Protein AF-0000000085282753 (afdb_homodimer)

Sequence (662 aa):
DDTHIRKYFFPTQPIPRLSCHDPRALQLIAQEKPVVLTDTKLCETALKWDLDYLEENLGTELYMVFLSKNHKFKYYDEAKIKPCKISFIPPIRRVDMTFSEFVKKLREWKPGDERAYLQQGLNNTVGQGIVMDFLQFNWQWLNVQQKRHNWGPLTSNLLLVGMEGNVTPVHYDEQQNFFCQLVGYKRCILFAPEHYEHLYPYPVYHPHDRQSQVDFDEPDAEKFPGVKQLEGVEAVVGPGDVLYIPMYWWHHIESLPNLSHTVSVNFWYKGGPTEKIEYPLKPRQKLAVMRNVEKMLLEALKEPAEVGPLLRALVIGRYTGEEAELQEGKLDDTHIRKYFFPTQPIPRLSCHDPRALQLIAQEKPVVLTDTKLCETALKWDLDYLEENLGTELYMVFLSKNHKFKYYDEAKIKPCKISFIPPIRRVDMTFSEFVKKLREWKPGDERAYLQQGLNNTVGQGIVMDFLQFNWQWLNVQQKRHNWGPLTSNLLLVGMEGNVTPVHYDEQQNFFCQLVGYKRCILFAPEHYEHLYPYPVYHPHDRQSQVDFDEPDAEKFPGVKQLEGVEAVVGPGDVLYIPMYWWHHIESLPNLSHTVSVNFWYKGGPTEKIEYPLKPRQKLAVMRNVEKMLLEALKEPAEVGPLLRALVIGRYTGEEAELQEGKL

Solvent-accessible surface area (backbone atoms only — not comparable to full-atom values): 34644 Å² total; per-residue (Å²): 120,77,87,43,55,88,86,63,96,52,59,67,43,77,45,55,74,36,45,65,82,37,67,66,47,54,50,32,54,73,67,56,39,58,36,35,26,63,62,62,52,42,55,57,64,43,51,66,56,41,71,69,51,41,47,70,26,41,52,84,47,73,38,46,29,37,34,14,81,52,53,53,54,62,72,62,42,71,84,30,42,67,76,36,36,97,61,74,74,74,76,46,44,82,44,74,40,31,50,60,57,49,50,49,52,63,73,67,59,50,96,86,48,67,37,60,35,37,56,30,70,69,56,90,71,50,23,69,62,50,50,55,31,57,74,59,28,37,55,66,60,52,52,51,50,33,62,74,67,46,39,36,63,76,74,50,36,39,39,35,41,34,42,41,42,32,27,37,59,48,28,41,46,86,32,32,32,44,40,33,28,30,35,42,46,34,37,41,38,32,30,60,39,73,46,48,55,38,38,31,42,40,54,80,71,40,32,37,43,49,24,39,69,66,40,79,90,65,66,52,55,86,74,39,55,39,48,80,71,49,63,35,31,29,45,74,40,33,60,55,28,30,34,37,44,33,52,39,32,28,37,32,40,27,31,30,40,93,51,58,53,32,28,33,39,38,42,34,22,36,60,39,77,84,67,89,84,57,81,73,64,50,49,56,53,50,51,50,50,50,52,48,51,53,52,48,46,39,66,74,52,72,37,72,65,54,47,39,61,51,53,44,45,64,34,57,59,41,48,36,61,69,64,27,52,53,56,44,71,40,79,120,75,86,42,55,86,86,63,97,51,58,68,43,77,45,55,75,36,47,65,81,36,68,66,46,55,51,32,53,73,68,54,39,59,36,34,26,61,64,62,52,43,55,57,63,42,51,65,56,43,72,68,51,40,46,71,26,40,53,84,48,72,40,45,29,37,36,14,81,51,53,55,54,62,72,64,43,70,84,29,42,66,77,36,38,96,62,74,74,73,76,44,43,82,44,76,39,31,49,60,57,50,51,49,50,64,74,68,58,50,97,88,50,67,37,60,35,36,56,31,71,70,57,90,70,50,23,69,62,50,51,55,29,58,73,60,29,37,55,65,62,50,52,51,50,32,61,74,66,46,38,36,63,77,73,51,36,38,38,36,41,34,41,42,43,31,26,35,60,47,28,42,47,86,33,31,34,45,40,33,28,28,35,43,46,35,38,40,37,32,31,61,38,71,45,48,54,38,39,31,40,40,54,78,70,41,31,37,44,50,25,38,69,65,42,79,91,64,67,52,54,84,74,38,56,41,48,79,70,48,63,35,32,29,45,75,40,33,60,55,26,31,36,38,44,34,52,39,32,28,38,31,40,29,32,31,40,93,53,59,52,31,27,33,42,38,42,34,22,35,59,41,77,85,67,88,83,57,82,73,64,50,49,54,54,51,52,52,48,49,52,50,52,53,52,48,46,40,65,73,53,72,37,72,65,54,46,40,60,50,52,42,46,64,33,57,58,40,50,35,62,70,65,25,52,53,56,45,69,40,76

Foldseek 3Di:
DCPQDDDFPAAAAAAAEDAPPDVVVLVCVLVQHKHKHFALQQQVLCLPVDLVNQLVWLPFFKFKKKWAQDLEDQAFAPVLVVLVPPPDDDRIDIDIGGSVVVVVCQVPPDPRGIFMKTKGWDDPSTGPSVVVSNVPGPVVSVVVSCVVNQFADWDTKIKIKGFAWHKYAKFFAQWKKKKAWRAAKKKKKKFALLCCLQQPADFCSGRSGRGGPADRVDGDCVVRVSVNVDYIYMDMDHRRMIMIRGHNIIMMMGRGHPIGMIIMMMTTTHGHPDDDADPPGDSNVVVVVVNVVSVVCCVVVVRNVVSVVVVCVVPPPCCDDDVNVVVVVVD/DCPQDDDFPAAAAAAAEDAPPDVVVVVCVLVQHKHKHFALQQQVLCLVVDLVNQLVWLPFFKFKKKWAQDQEDQAFAPVLVVLVPPPDDDRIDIDIGGSVVVVVCQVPPDPRGIFMKTKGWDDPSTGPSVVVSNVPGPVVSVVVSCVVNQFADWDTKIKIKGFAWHKYAKFFAQWKKKKAWRAAKKKKKKFDLLCCLQQPADFCSGRSGRGGPADRVDGDCVVRVSVNVDYIYMDMDHRRMIMIRGHNIIMMMGRGHPIGMTIMMMTTTHGHPDDDADPPGDSNVVVVVVNVVSVVCCVVVVRNVVSVVVVCVVPPPCCDDDVNVVVVVVD

InterPro domains:
  IPR003347 JmjC domain [PS51184] (114-284)
  IPR003347 JmjC domain [SM00558] (116-284)
  IPR014710 RmlC-like jelly roll fold [G3DSA:2.60.120.10] (1-275)
  IPR027452 Hypoxia-inducible factor 1-alpha inhibitor, domain II [G3DSA:1.10.287.1010] (277-320)
  IPR041667 Cupin-like domain 8 [PF13621] (28-271)

Organism: Cherax quadricarinatus (NCBI:txid27406)

Secondary structure (DSSP, 8-state):
-GGG----SS-EEEPPEE-TT-HHHHHHHHTT--EEESS--TTGGGTT--HHHHHHHSTT-EEEEEEESSSB-----GGGTGGGGGG---SEEEEEEEHHHHHHHHHT--TTSPEEEEEEE--TTS-HHHHHHHHTS-HHHHHHHHHHTT---EEEEEEEEE-TT-EEEEEE-SSEEEEEEEES-EEEEEE-GGGHHHH-BBPTTSTTBTBBS--TTS--TTT-GGGGG--EEEEEE-TT-EEEE-TT-EEEEEEPTTS--EEEEEEEEPPPP-----SSPPHHHHHHHHHHHHHHHHHHHS-HHHHHHHHHHHHTTTTSHHHHHHHHHT-/-GGG----SS-EEEPPEE-TT-HHHHHHHHTT--EEESS--TTGGGTT--HHHHHHHSTT-EEEEEEESSSB-----GGGTTTTGGG---SEEEEEEEHHHHHHHHHT--TTSPEEEEEEE--TTS-HHHHHHHHTS-HHHHHHHHHHTT---EEEEEEEEE-TT-EEEEEE-SSEEEEEEEES-EEEEEE-GGGHHHH-BBPTTSTTBTBBS--TTS--TTT-GGGGG--EEEEEE-TT-EEEE-TT-EEEEEEPTTS--EEEEEEEEPPPP-----SSPPHHHHHHHHHHHHHHHHHHHS-GGGHHHHHHHHHTTTTSHHHHHHHHHT-

pLDDT: mean 94.09, std 7.19, range [52.19, 98.94]

Structure (mmCIF, N/CA/C/O backbone):
data_AF-0000000085282753-model_v1
#
loop_
_entity.id
_entity.type
_entity.pdbx_description
1 polymer 'JmjC domain-containing protein'
#
loop_
_atom_site.group_PDB
_atom_site.id
_atom_site.type_symbol
_atom_site.label_atom_id
_atom_site.label_alt_id
_atom_site.label_comp_id
_atom_site.label_asym_id
_atom_site.label_entity_id
_atom_site.label_seq_id
_atom_site.pdbx_PDB_ins_code
_atom_site.Cartn_x
_atom_site.Cartn_y
_atom_site.Cartn_z
_atom_site.occupancy
_atom_site.B_iso_or_equiv
_atom_site.auth_seq_id
_atom_site.auth_comp_id
_atom_site.auth_asym_id
_atom_site.auth_atom_id
_atom_site.pdbx_PDB_model_num
ATOM 1 N N . ASP A 1 1 ? -14.516 43.531 4.555 1 52.19 1 ASP A N 1
ATOM 2 C CA . ASP A 1 1 ? -13.984 44.094 3.33 1 52.19 1 ASP A CA 1
ATOM 3 C C . ASP A 1 1 ? -13.211 43.062 2.514 1 52.19 1 ASP A C 1
ATOM 5 O O . ASP A 1 1 ? -12.195 42.531 2.977 1 52.19 1 ASP A O 1
ATOM 9 N N . ASP A 1 2 ? -13.797 42.625 1.53 1 63.19 2 ASP A N 1
ATOM 10 C CA . ASP A 1 2 ? -13.352 41.562 0.614 1 63.19 2 ASP A CA 1
ATOM 11 C C . ASP A 1 2 ? -11.992 41.938 -0 1 63.19 2 ASP A C 1
ATOM 13 O O . ASP A 1 2 ? -11.383 41.094 -0.676 1 63.19 2 ASP A O 1
ATOM 17 N N . THR A 1 3 ? -11.508 43.156 0.298 1 65.81 3 THR A N 1
ATOM 18 C CA . THR A 1 3 ? -10.266 43.594 -0.338 1 65.81 3 THR A CA 1
ATOM 19 C C . THR A 1 3 ? -9.07 42.906 0.307 1 65.81 3 THR A C 1
ATOM 21 O O . THR A 1 3 ? -7.977 42.875 -0.268 1 65.81 3 THR A O 1
ATOM 24 N N . HIS A 1 4 ? -9.227 42.156 1.396 1 76 4 HIS A N 1
ATOM 25 C CA . HIS A 1 4 ? -8.117 41.562 2.137 1 76 4 HIS A CA 1
ATOM 26 C C . HIS A 1 4 ? -8.078 40.031 1.954 1 76 4 HIS A C 1
ATOM 28 O O . HIS A 1 4 ? -7.32 39.344 2.643 1 76 4 HIS A O 1
ATOM 34 N N . ILE A 1 5 ? -8.859 39.656 0.996 1 85.44 5 ILE A N 1
ATOM 35 C CA . ILE A 1 5 ? -8.992 38.188 0.927 1 85.44 5 ILE A CA 1
ATOM 36 C C . ILE A 1 5 ? -8.5 37.688 -0.428 1 85.44 5 ILE A C 1
ATOM 38 O O . ILE A 1 5 ? -8.969 38.156 -1.474 1 85.44 5 ILE A O 1
ATOM 42 N N . ARG A 1 6 ? -7.484 36.844 -0.424 1 90.31 6 ARG A N 1
ATOM 43 C CA . ARG A 1 6 ? -7.004 36.219 -1.642 1 90.31 6 ARG A CA 1
ATOM 44 C C . ARG A 1 6 ? -8.07 35.281 -2.24 1 90.31 6 ARG A C 1
ATOM 46 O O . ARG A 1 6 ? -8.781 34.594 -1.51 1 90.31 6 ARG A O 1
ATOM 53 N N . LYS A 1 7 ? -8.172 35.281 -3.568 1 92.62 7 LYS A N 1
ATOM 54 C CA . LYS A 1 7 ? -9.133 34.406 -4.246 1 92.62 7 LYS A CA 1
ATOM 55 C C . LYS A 1 7 ? -8.484 33.094 -4.676 1 92.62 7 LYS A C 1
ATOM 57 O O . LYS A 1 7 ? -7.359 33.094 -5.18 1 92.62 7 LYS A O 1
ATOM 62 N N . TYR A 1 8 ? -9.117 32.031 -4.363 1 95.62 8 TYR A N 1
ATOM 63 C CA . TYR A 1 8 ? -8.648 30.719 -4.766 1 95.62 8 TYR A CA 1
ATOM 64 C C . TYR A 1 8 ? -9.641 30.062 -5.715 1 95.62 8 TYR A C 1
ATOM 66 O O . TYR A 1 8 ? -10.758 30.547 -5.898 1 95.62 8 TYR A O 1
ATOM 74 N N . PHE A 1 9 ? -9.242 28.969 -6.457 1 96.12 9 PHE A N 1
ATOM 75 C CA . PHE A 1 9 ? -9.953 28.328 -7.555 1 96.12 9 PHE A CA 1
ATOM 76 C C . PHE A 1 9 ? -11.008 27.375 -7.02 1 96.12 9 PHE A C 1
ATOM 78 O O . PHE A 1 9 ? -11.805 26.828 -7.793 1 96.12 9 PHE A O 1
ATOM 85 N N . PHE A 1 10 ? -11.133 27.156 -5.75 1 97.94 10 PHE A N 1
ATOM 86 C CA . PHE A 1 10 ? -12.094 26.219 -5.18 1 97.94 10 PHE A CA 1
ATOM 87 C C . PHE A 1 10 ? -13.141 26.953 -4.355 1 97.94 10 PHE A C 1
ATOM 89 O O . PHE A 1 10 ? -12.852 28 -3.77 1 97.94 10 PHE A O 1
ATOM 96 N N . PRO A 1 11 ? -14.352 26.375 -4.273 1 97.94 11 PRO A N 1
ATOM 97 C CA . PRO A 1 11 ? -15.375 27 -3.426 1 97.94 11 PRO A CA 1
ATOM 98 C C . PRO A 1 11 ? -15.156 26.719 -1.939 1 97.94 11 PRO A C 1
ATOM 100 O O . PRO A 1 11 ? -14.539 25.703 -1.58 1 97.94 11 PRO A O 1
ATOM 103 N N . THR A 1 12 ? -15.617 27.625 -1.086 1 97.62 12 THR A N 1
ATOM 104 C CA . THR A 1 12 ? -15.57 27.438 0.36 1 97.62 12 THR A CA 1
ATOM 105 C C . THR A 1 12 ? -16.922 27.781 0.995 1 97.62 12 THR A C 1
ATOM 107 O O . THR A 1 12 ? -17.641 28.625 0.491 1 97.62 12 THR A O 1
ATOM 110 N N . GLN A 1 13 ? -17.281 27.047 1.958 1 98.38 13 GLN A N 1
ATOM 111 C CA . GLN A 1 13 ? -18.406 27.375 2.83 1 98.38 13 GLN A CA 1
ATOM 112 C C . GLN A 1 13 ? -17.938 27.875 4.188 1 98.38 13 GLN A C 1
ATOM 114 O O . GLN A 1 13 ? -16.812 27.562 4.605 1 98.38 13 GLN A O 1
ATOM 119 N N . PRO A 1 14 ? -18.734 28.594 4.879 1 98.44 14 PRO A N 1
ATOM 120 C CA . PRO A 1 14 ? -18.297 29.125 6.172 1 98.44 14 PRO A CA 1
ATOM 121 C C . PRO A 1 14 ? -18.219 28.047 7.258 1 98.44 14 PRO A C 1
ATOM 123 O O . PRO A 1 14 ? -19.078 27.156 7.309 1 98.44 14 PRO A O 1
ATOM 126 N N . ILE A 1 15 ? -17.25 28.109 8.07 1 98.81 15 ILE A N 1
ATOM 127 C CA . ILE A 1 15 ? -17.188 27.328 9.305 1 98.81 15 ILE A CA 1
ATOM 128 C C . ILE A 1 15 ? -18.172 27.906 10.32 1 98.81 15 ILE A C 1
ATOM 130 O O . ILE A 1 15 ? -18.203 29.109 10.547 1 98.81 15 ILE A O 1
ATOM 134 N N . PRO A 1 16 ? -18.953 27.078 10.961 1 98.75 16 PRO A N 1
ATOM 135 C CA . PRO A 1 16 ? -19.859 27.594 11.984 1 98.75 16 PRO A CA 1
ATOM 136 C C . PRO A 1 16 ? -19.125 28.344 13.094 1 98.75 16 PRO A C 1
ATOM 138 O O . PRO A 1 16 ? -18.047 27.922 13.531 1 98.75 16 PRO A O 1
ATOM 141 N N . ARG A 1 17 ? -19.656 29.484 13.469 1 98.75 17 ARG A N 1
ATOM 142 C CA . ARG A 1 17 ? -19.219 30.266 14.625 1 98.75 17 ARG A CA 1
ATOM 143 C C . ARG A 1 17 ? -20.25 30.172 15.75 1 98.75 17 ARG A C 1
ATOM 145 O O . ARG A 1 17 ? -21.406 30.578 15.586 1 98.75 17 ARG A O 1
ATOM 152 N N . LEU A 1 18 ? -19.812 29.562 16.828 1 98.75 18 LEU A N 1
ATOM 153 C CA . LEU A 1 18 ? -20.766 29.25 17.875 1 98.75 18 LEU A CA 1
ATOM 154 C C . LEU A 1 18 ? -20.188 29.562 19.25 1 98.75 18 LEU A C 1
ATOM 156 O O . LEU A 1 18 ? -18.969 29.562 19.422 1 98.75 18 LEU A O 1
ATOM 160 N N . SER A 1 19 ? -21.141 29.781 20.219 1 98.31 19 SER A N 1
ATOM 161 C CA . SER A 1 19 ? -20.734 29.812 21.609 1 98.31 19 SER A CA 1
ATOM 162 C C . SER A 1 19 ? -20.172 28.469 22.062 1 98.31 19 SER A C 1
ATOM 164 O O . SER A 1 19 ? -20.641 27.406 21.641 1 98.31 19 SER A O 1
ATOM 166 N N . CYS A 1 20 ? -19.141 28.516 22.984 1 96.75 20 CYS A N 1
ATOM 167 C CA . CYS A 1 20 ? -18.578 27.266 23.516 1 96.75 20 CYS A CA 1
ATOM 168 C C . CYS A 1 20 ? -19.594 26.531 24.375 1 96.75 20 CYS A C 1
ATOM 170 O O . CYS A 1 20 ? -19.406 25.359 24.703 1 96.75 20 CYS A O 1
ATOM 172 N N . HIS A 1 21 ? -20.766 27.25 24.672 1 96 21 HIS A N 1
ATOM 173 C CA . HIS A 1 21 ? -21.812 26.641 25.469 1 96 21 HIS A CA 1
ATOM 174 C C . HIS A 1 21 ? -22.953 26.109 24.594 1 96 21 HIS A C 1
ATOM 176 O O . HIS A 1 21 ? -23.875 25.453 25.094 1 96 21 HIS A O 1
ATOM 182 N N . ASP A 1 22 ? -22.875 26.375 23.344 1 97.25 22 ASP A N 1
ATOM 183 C CA . ASP A 1 22 ? -23.844 25.844 22.391 1 97.25 22 ASP A CA 1
ATOM 184 C C . ASP A 1 22 ? -23.672 24.328 22.219 1 97.25 22 ASP A C 1
ATOM 186 O O . ASP A 1 22 ? -22.578 23.875 21.844 1 97.25 22 ASP A O 1
ATOM 190 N N . PRO A 1 23 ? -24.719 23.594 22.438 1 97.12 23 PRO A N 1
ATOM 191 C CA . PRO A 1 23 ? -24.625 22.141 22.266 1 97.12 23 PRO A CA 1
ATOM 192 C C . PRO A 1 23 ? -24.172 21.734 20.859 1 97.12 23 PRO A C 1
ATOM 194 O O . PRO A 1 23 ? -23.516 20.703 20.688 1 97.12 23 PRO A O 1
ATOM 197 N N . ARG A 1 24 ? -24.5 22.547 19.969 1 97 24 ARG A N 1
ATOM 198 C CA . ARG A 1 24 ? -24.094 22.266 18.594 1 97 24 ARG A CA 1
ATOM 199 C C . ARG A 1 24 ? -22.578 22.328 18.453 1 97 24 ARG A C 1
ATOM 201 O O . ARG A 1 24 ? -22 21.594 17.641 1 97 24 ARG A O 1
ATOM 208 N N . ALA A 1 25 ? -21.891 23.203 19.141 1 98.12 25 ALA A N 1
ATOM 209 C CA . ALA A 1 25 ? -20.438 23.281 19.125 1 98.12 25 ALA A CA 1
ATOM 210 C C . ALA A 1 25 ? -19.797 22 19.656 1 98.12 25 ALA A C 1
ATOM 212 O O . ALA A 1 25 ? -18.859 21.484 19.062 1 98.12 25 ALA A O 1
ATOM 213 N N . LEU A 1 26 ? -20.359 21.531 20.688 1 95.94 26 LEU A N 1
ATOM 214 C CA . LEU A 1 26 ? -19.859 20.312 21.297 1 95.94 26 LEU A CA 1
ATOM 215 C C . LEU A 1 26 ? -20.031 19.125 20.359 1 95.94 26 LEU A C 1
ATOM 217 O O . LEU A 1 26 ? -19.172 18.25 20.281 1 95.94 26 LEU A O 1
ATOM 221 N N . GLN A 1 27 ? -21.141 19.141 19.719 1 97.56 27 GLN A N 1
ATOM 222 C CA . GLN A 1 27 ? -21.406 18.078 18.766 1 97.56 27 GLN A CA 1
ATOM 223 C C . GLN A 1 27 ? -20.406 18.078 17.609 1 97.56 27 GLN A C 1
ATOM 225 O O . GLN A 1 27 ? -19.938 17.031 17.172 1 97.56 27 GLN A O 1
ATOM 230 N N . LEU A 1 28 ? -20.078 19.234 17.109 1 98.38 28 LEU A N 1
ATOM 231 C CA . LEU A 1 28 ? -19.125 19.359 16.016 1 98.38 28 LEU A CA 1
ATOM 232 C C . LEU A 1 28 ? -17.734 18.875 16.438 1 98.38 28 LEU A C 1
ATOM 234 O O . LEU A 1 28 ? -17.078 18.141 15.695 1 98.38 28 LEU A O 1
ATOM 238 N N . ILE A 1 29 ? -17.344 19.25 17.594 1 97.88 29 ILE A N 1
ATOM 239 C CA . ILE A 1 29 ? -16.047 18.812 18.109 1 97.88 29 ILE A CA 1
ATOM 240 C C . ILE A 1 29 ? -16.031 17.281 18.25 1 97.88 29 ILE A C 1
ATOM 242 O O . ILE A 1 29 ? -15.078 16.625 17.844 1 97.88 29 ILE A O 1
ATOM 246 N N . ALA A 1 30 ? -17.141 16.75 18.75 1 95.31 30 ALA A N 1
ATOM 247 C CA . ALA A 1 30 ? -17.266 15.297 18.906 1 95.31 30 ALA A CA 1
ATOM 248 C C . ALA A 1 30 ? -17.188 14.586 17.562 1 95.31 30 ALA A C 1
ATOM 250 O O . ALA A 1 30 ? -16.656 13.469 17.469 1 95.31 30 ALA A O 1
ATOM 251 N N . GLN A 1 31 ? -17.688 15.258 16.578 1 95.31 31 GLN A N 1
ATOM 252 C CA . GLN A 1 31 ? -17.703 14.688 15.234 1 95.31 31 GLN A CA 1
ATOM 253 C C . GLN A 1 31 ? -16.422 15.016 14.477 1 95.31 31 GLN A C 1
ATOM 255 O O . GLN A 1 31 ? -16.281 14.664 13.305 1 95.31 31 GLN A O 1
ATOM 260 N N . GLU A 1 32 ? -15.523 15.711 15.148 1 95.44 32 GLU A N 1
ATOM 261 C CA . GLU A 1 32 ? -14.258 16.141 14.562 1 95.44 32 GLU A CA 1
ATOM 262 C C . GLU A 1 32 ? -14.484 16.969 13.305 1 95.44 32 GLU A C 1
ATOM 264 O O . GLU A 1 32 ? -13.906 16.688 12.25 1 95.44 32 GLU A O 1
ATOM 269 N N . LYS A 1 33 ? -15.32 17.906 13.508 1 98.25 33 LYS A N 1
ATOM 270 C CA . LYS A 1 33 ? -15.57 18.938 12.5 1 98.25 33 LYS A CA 1
ATOM 271 C C . LYS A 1 33 ? -15.133 20.312 13.008 1 98.25 33 LYS A C 1
ATOM 273 O O . LYS A 1 33 ? -15.312 20.625 14.18 1 98.25 33 LYS A O 1
ATOM 278 N N . PRO A 1 34 ? -14.594 21.094 12.133 1 98.88 34 PRO A N 1
ATOM 279 C CA . PRO A 1 34 ? -14.109 22.406 12.578 1 98.88 34 PRO A CA 1
ATOM 280 C C . PRO A 1 34 ? -15.234 23.312 13.07 1 98.88 34 PRO A C 1
ATOM 282 O O . PRO A 1 34 ? -16.344 23.281 12.523 1 98.88 34 PRO A O 1
ATOM 285 N N . VAL A 1 35 ? -14.953 24.109 14.031 1 98.94 35 VAL A N 1
ATOM 286 C CA . VAL A 1 35 ? -15.883 25.109 14.57 1 98.94 35 VAL A CA 1
ATOM 287 C C . VAL A 1 35 ? -15.109 26.25 15.203 1 98.94 35 VAL A C 1
ATOM 289 O O . VAL A 1 35 ? -14.062 26.047 15.828 1 98.94 35 VAL A O 1
ATOM 292 N N . VAL A 1 36 ? -15.547 27.469 15 1 98.94 36 VAL A N 1
ATOM 293 C CA . VAL A 1 36 ? -15 28.641 15.688 1 98.94 36 VAL A CA 1
ATOM 294 C C . VAL A 1 36 ? -15.781 28.891 16.969 1 98.94 36 VAL A C 1
ATOM 296 O O . VAL A 1 36 ? -17 29.094 16.953 1 98.94 36 VAL A O 1
ATOM 299 N N . LEU A 1 37 ? -15.102 28.859 18.047 1 98.81 37 LEU A N 1
ATOM 300 C CA . LEU A 1 37 ? -15.695 29.125 19.359 1 98.81 37 LEU A CA 1
ATOM 301 C C . LEU A 1 37 ? -15.469 30.578 19.766 1 98.81 37 LEU A C 1
ATOM 303 O O . LEU A 1 37 ? -14.328 31.047 19.781 1 98.81 37 LEU A O 1
ATOM 307 N N . THR A 1 38 ? -16.5 31.328 20.234 1 97.12 38 THR A N 1
ATOM 308 C CA . THR A 1 38 ? -16.422 32.781 20.328 1 97.12 38 THR A CA 1
ATOM 309 C C . THR A 1 38 ? -16.297 33.219 21.781 1 97.12 38 THR A C 1
ATOM 311 O O . THR A 1 38 ? -15.945 34.375 22.062 1 97.12 38 THR A O 1
ATOM 314 N N . ASP A 1 39 ? -16.516 32.375 22.75 1 97.5 39 ASP A N 1
ATOM 315 C CA . ASP A 1 39 ? -16.547 32.875 24.125 1 97.5 39 ASP A CA 1
ATOM 316 C C . ASP A 1 39 ? -15.938 31.875 25.094 1 97.5 39 ASP A C 1
ATOM 318 O O . ASP A 1 39 ? -16.469 31.641 26.172 1 97.5 39 ASP A O 1
ATOM 322 N N . THR A 1 40 ? -14.906 31.281 24.656 1 97.69 40 THR A N 1
ATOM 323 C CA . THR A 1 40 ? -14.203 30.359 25.531 1 97.69 40 THR A CA 1
ATOM 324 C C . THR A 1 40 ? -13.398 31.109 26.594 1 97.69 40 THR A C 1
ATOM 326 O O . THR A 1 40 ? -13.133 30.562 27.672 1 97.69 40 THR A O 1
ATOM 329 N N . LYS A 1 41 ? -12.969 32.344 26.203 1 97.75 41 LYS A N 1
ATOM 330 C CA . LYS A 1 41 ? -12.031 33.094 27 1 97.75 41 LYS A CA 1
ATOM 331 C C . LYS A 1 41 ? -10.766 32.312 27.297 1 97.75 41 LYS A C 1
ATOM 333 O O . LYS A 1 41 ? -10.172 32.438 28.359 1 97.75 41 LYS A O 1
ATOM 338 N N . LEU A 1 42 ? -10.438 31.453 26.438 1 98.38 42 LEU A N 1
ATOM 339 C CA . LEU A 1 42 ? -9.32 30.531 26.609 1 98.38 42 LEU A CA 1
ATOM 340 C C . LEU A 1 42 ? -8.023 31.281 26.875 1 98.38 42 LEU A C 1
ATOM 342 O O . LEU A 1 42 ? -7.289 30.953 27.797 1 98.38 42 LEU A O 1
ATOM 346 N N . CYS A 1 43 ? -7.762 32.281 26.078 1 98.19 43 CYS A N 1
ATOM 347 C CA . CYS A 1 43 ? -6.531 33.062 26.203 1 98.19 43 CYS A CA 1
ATOM 348 C C . CYS A 1 43 ? -6.836 34.531 26.469 1 98.19 43 CYS A C 1
ATOM 350 O O . CYS A 1 43 ? -6.207 35.406 25.875 1 98.19 43 CYS A O 1
ATOM 352 N N . GLU A 1 44 ? -7.715 34.812 27.328 1 98 44 GLU A N 1
ATOM 353 C CA . GLU A 1 44 ? -8.164 36.156 27.578 1 98 44 GLU A CA 1
ATOM 354 C C . GLU A 1 44 ? -7.004 37.031 28.047 1 98 44 GLU A C 1
ATOM 356 O O . GLU A 1 44 ? -6.883 38.188 27.641 1 98 44 GLU A O 1
ATOM 361 N N . THR A 1 45 ? -6.145 36.562 28.891 1 97.88 45 THR A N 1
ATOM 362 C CA . THR A 1 45 ? -5.043 37.312 29.469 1 97.88 45 THR A CA 1
ATOM 363 C C . THR A 1 45 ? -3.969 37.594 28.422 1 97.88 45 THR A C 1
ATOM 365 O O . THR A 1 45 ? -3.088 38.438 28.641 1 97.88 45 THR A O 1
ATOM 368 N N . ALA A 1 46 ? -4.016 36.875 27.359 1 98.12 46 ALA A N 1
ATOM 369 C CA . ALA A 1 46 ? -2.986 37.031 26.328 1 98.12 46 ALA A CA 1
ATOM 370 C C . ALA A 1 46 ? -3.463 37.938 25.203 1 98.12 46 ALA A C 1
ATOM 372 O O . ALA A 1 46 ? -2.719 38.188 24.25 1 98.12 46 ALA A O 1
ATOM 373 N N . LEU A 1 47 ? -4.676 38.5 25.281 1 98.19 47 LEU A N 1
ATOM 374 C CA . LEU A 1 47 ? -5.191 39.375 24.25 1 98.19 47 LEU A CA 1
ATOM 375 C C . LEU A 1 47 ? -4.371 40.656 24.156 1 98.19 47 LEU A C 1
ATOM 377 O O . LEU A 1 47 ? -4.457 41.375 23.156 1 98.19 47 LEU A O 1
ATOM 381 N N . LYS A 1 48 ? -3.557 40.906 25.109 1 98 48 LYS A N 1
ATOM 382 C CA . LYS A 1 48 ? -2.699 42.094 25.156 1 98 48 LYS A CA 1
ATOM 383 C C . LYS A 1 48 ? -1.325 41.781 24.562 1 98 48 LYS A C 1
ATOM 385 O O . LYS A 1 48 ? -0.437 42.625 24.578 1 98 48 LYS A O 1
ATOM 390 N N . TRP A 1 49 ? -1.086 40.5 24.109 1 97.62 49 TRP A N 1
ATOM 391 C CA . TRP A 1 49 ? 0.221 40.094 23.625 1 97.62 49 TRP A CA 1
ATOM 392 C C . TRP A 1 49 ? 0.536 40.719 22.281 1 97.62 49 TRP A C 1
ATOM 394 O O . TRP A 1 49 ? 0.823 40.031 21.297 1 97.62 49 TRP A O 1
ATOM 404 N N . ASP A 1 50 ? 0.549 42.062 22.188 1 95.88 50 ASP A N 1
ATOM 405 C CA . ASP A 1 50 ? 1.04 42.719 20.984 1 95.88 50 ASP A CA 1
ATOM 406 C C . ASP A 1 50 ? 2.566 42.75 20.953 1 95.88 50 ASP A C 1
ATOM 408 O O . ASP A 1 50 ? 3.219 42.188 21.859 1 95.88 50 ASP A O 1
ATOM 412 N N . LEU A 1 51 ? 3.1 43.312 19.875 1 95.44 51 LEU A N 1
ATOM 413 C CA . LEU A 1 51 ? 4.543 43.25 19.672 1 95.44 51 LEU A CA 1
ATOM 414 C C . LEU A 1 51 ? 5.277 43.938 20.828 1 95.44 51 LEU A C 1
ATOM 416 O O . LEU A 1 51 ? 6.312 43.438 21.281 1 95.44 51 LEU A O 1
ATOM 420 N N . ASP A 1 52 ? 4.727 45.031 21.266 1 95.38 52 ASP A N 1
ATOM 421 C CA . ASP A 1 52 ? 5.371 45.781 22.344 1 95.38 52 ASP A CA 1
ATOM 422 C C . ASP A 1 52 ? 5.383 44.969 23.641 1 95.38 52 ASP A C 1
ATOM 424 O O . ASP A 1 52 ? 6.414 44.875 24.312 1 95.38 52 ASP A O 1
ATOM 428 N N . TYR A 1 53 ? 4.266 44.438 23.984 1 96.69 53 TYR A N 1
ATOM 429 C CA . TYR A 1 53 ? 4.18 43.594 25.188 1 96.69 53 TYR A CA 1
ATOM 430 C C . TYR A 1 53 ? 5.117 42.406 25.109 1 96.69 53 TYR A C 1
ATOM 432 O O . TYR A 1 53 ? 5.816 42.094 26.062 1 96.69 53 TYR A O 1
ATOM 440 N N . LEU A 1 54 ? 5.07 41.719 24 1 95.81 54 LEU A N 1
ATOM 441 C CA . LEU A 1 54 ? 5.906 40.531 23.828 1 95.81 54 LEU A CA 1
ATOM 442 C C . LEU A 1 54 ? 7.383 40.906 23.891 1 95.81 54 LEU A C 1
ATOM 444 O O . LEU A 1 54 ? 8.18 40.188 24.484 1 95.81 54 LEU A O 1
ATOM 448 N N . GLU A 1 55 ? 7.754 41.969 23.234 1 94.25 55 GLU A N 1
ATOM 449 C CA . GLU A 1 55 ? 9.148 42.406 23.281 1 94.25 55 GLU A CA 1
ATOM 450 C C . GLU A 1 55 ? 9.602 42.656 24.719 1 94.25 55 GLU A C 1
ATOM 452 O O . GLU A 1 55 ? 10.734 42.312 25.094 1 94.25 55 GLU A O 1
ATOM 457 N N . GLU A 1 56 ? 8.75 43.156 25.484 1 92.94 56 GLU A N 1
ATOM 458 C CA . GLU A 1 56 ? 9.07 43.469 26.875 1 92.94 56 GLU A CA 1
ATOM 459 C C . GLU A 1 56 ? 9.133 42.219 27.734 1 92.94 56 GLU A C 1
ATOM 461 O O . GLU A 1 56 ? 9.805 42.188 28.766 1 92.94 56 GLU A O 1
ATOM 466 N N . ASN A 1 57 ? 8.43 41.125 27.297 1 92.5 57 ASN A N 1
ATOM 467 C CA . ASN A 1 57 ? 8.227 40.031 28.234 1 92.5 57 ASN A CA 1
ATOM 468 C C . ASN A 1 57 ? 8.844 38.719 27.703 1 92.5 57 ASN A C 1
ATOM 470 O O . ASN A 1 57 ? 8.719 37.688 28.328 1 92.5 57 ASN A O 1
ATOM 474 N N . LEU A 1 58 ? 9.422 38.594 26.578 1 88.94 58 LEU A N 1
ATOM 475 C CA . LEU A 1 58 ? 10.062 37.375 26.094 1 88.94 58 LEU A CA 1
ATOM 476 C C . LEU A 1 58 ? 11.562 37.406 26.359 1 88.94 58 LEU A C 1
ATOM 478 O O . LEU A 1 58 ? 12.242 36.375 26.234 1 88.94 58 LEU A O 1
ATOM 482 N N . GLY A 1 59 ? 12.086 38.406 26.984 1 76.56 59 GLY A N 1
ATOM 483 C CA . GLY A 1 59 ? 13.461 38.469 27.438 1 76.56 59 GLY A CA 1
ATOM 484 C C . GLY A 1 59 ? 14.469 38.531 26.312 1 76.56 59 GLY A C 1
ATOM 485 O O . GLY A 1 59 ? 14.148 39 25.219 1 76.56 59 GLY A O 1
ATOM 486 N N . THR A 1 60 ? 15.719 38.031 26.656 1 80.81 60 THR A N 1
ATOM 487 C CA . THR A 1 60 ? 16.844 38.156 25.734 1 80.81 60 THR A CA 1
ATOM 488 C C . THR A 1 60 ? 17.203 36.812 25.125 1 80.81 60 THR A C 1
ATOM 490 O O . THR A 1 60 ? 18.234 36.688 24.453 1 80.81 60 THR A O 1
ATOM 493 N N . GLU A 1 61 ? 16.328 35.875 25.281 1 88.44 61 GLU A N 1
ATOM 494 C CA . GLU A 1 61 ? 16.609 34.531 24.75 1 88.44 61 GLU A CA 1
ATOM 495 C C . GLU A 1 61 ? 16.422 34.5 23.234 1 88.44 61 GLU A C 1
ATOM 497 O O . GLU A 1 61 ? 15.938 35.469 22.641 1 88.44 61 GLU A O 1
ATOM 502 N N . LEU A 1 62 ? 16.891 33.375 22.703 1 92.44 62 LEU A N 1
ATOM 503 C CA . LEU A 1 62 ? 16.75 33.188 21.266 1 92.44 62 LEU A CA 1
ATOM 504 C C . LEU A 1 62 ? 15.484 32.406 20.953 1 92.44 62 LEU A C 1
ATOM 506 O O . LEU A 1 62 ? 15.133 31.453 21.656 1 92.44 62 LEU A O 1
ATOM 510 N N . TYR A 1 63 ? 14.82 32.875 19.938 1 93.19 63 TYR A N 1
ATOM 511 C CA . TYR A 1 63 ? 13.578 32.25 19.5 1 93.19 63 TYR A CA 1
ATOM 512 C C . TYR A 1 63 ? 13.688 31.75 18.062 1 93.19 63 TYR A C 1
ATOM 514 O O . TYR A 1 63 ? 14.508 32.25 17.281 1 93.19 63 TYR A O 1
ATOM 522 N N . MET A 1 64 ? 12.867 30.781 17.766 1 94.38 64 MET A N 1
ATOM 523 C CA . MET A 1 64 ? 12.875 30.172 16.438 1 94.38 64 MET A CA 1
ATOM 524 C C . MET A 1 64 ? 12.086 31.016 15.453 1 94.38 64 MET A C 1
ATOM 526 O O . MET A 1 64 ? 10.883 31.219 15.625 1 94.38 64 MET A O 1
ATOM 530 N N . VAL A 1 65 ? 12.75 31.5 14.453 1 97.31 65 VAL A N 1
ATOM 531 C CA . VAL A 1 65 ? 12.133 32.312 13.414 1 97.31 65 VAL A CA 1
ATOM 532 C C . VAL A 1 65 ? 12.406 31.703 12.039 1 97.31 65 VAL A C 1
ATOM 534 O O . VAL A 1 65 ? 13.523 31.281 11.758 1 97.31 65 VAL A O 1
ATOM 537 N N . PHE A 1 66 ? 11.398 31.672 11.266 1 98.06 66 PHE A N 1
ATOM 538 C CA . PHE A 1 66 ? 11.547 31.234 9.883 1 98.06 66 PHE A CA 1
ATOM 539 C C . PHE A 1 66 ? 11.562 32.438 8.938 1 98.06 66 PHE A C 1
ATOM 541 O O . PHE A 1 66 ? 10.789 33.375 9.109 1 98.06 66 PHE A O 1
ATOM 548 N N . LEU A 1 67 ? 12.461 32.375 8 1 98.25 67 LEU A N 1
ATOM 549 C CA . LEU A 1 67 ? 12.57 33.406 6.969 1 98.25 67 LEU A CA 1
ATOM 550 C C . LEU A 1 67 ? 12.227 32.844 5.598 1 98.25 67 LEU A C 1
ATOM 552 O O . LEU A 1 67 ? 12.602 31.703 5.281 1 98.25 67 LEU A O 1
ATOM 556 N N . SER A 1 68 ? 11.523 33.562 4.844 1 98.19 68 SER A N 1
ATOM 557 C CA . SER A 1 68 ? 11.125 33.188 3.496 1 98.19 68 SER A CA 1
ATOM 558 C C . SER A 1 68 ? 11.305 34.312 2.512 1 98.19 68 SER A C 1
ATOM 560 O O . SER A 1 68 ? 11.109 35.5 2.869 1 98.19 68 SER A O 1
ATOM 562 N N . LYS A 1 69 ? 11.656 34 1.24 1 96.69 69 LYS A N 1
ATOM 563 C CA . LYS A 1 69 ? 11.828 35 0.203 1 96.69 69 LYS A CA 1
ATOM 564 C C . LYS A 1 69 ? 10.477 35.531 -0.294 1 96.69 69 LYS A C 1
ATOM 566 O O . LYS A 1 69 ? 10.406 36.562 -0.949 1 96.69 69 LYS A O 1
ATOM 571 N N . ASN A 1 70 ? 9.43 34.781 -0.02 1 96 70 ASN A N 1
ATOM 572 C CA . ASN A 1 70 ? 8.07 35.188 -0.367 1 96 70 ASN A CA 1
ATOM 573 C C . ASN A 1 70 ? 7.109 35 0.804 1 96 70 ASN A C 1
ATOM 575 O O . ASN A 1 70 ? 7.539 34.875 1.953 1 96 70 ASN A O 1
ATOM 579 N N . HIS A 1 71 ? 5.754 35.062 0.606 1 96 71 HIS A N 1
ATOM 580 C CA . HIS A 1 71 ? 4.785 35.094 1.696 1 96 71 HIS A CA 1
ATOM 581 C C . HIS A 1 71 ? 4.508 33.656 2.201 1 96 71 HIS A C 1
ATOM 583 O O . HIS A 1 71 ? 3.723 33.469 3.133 1 96 71 HIS A O 1
ATOM 589 N N . LYS A 1 72 ? 5.145 32.656 1.606 1 97.38 72 LYS A N 1
ATOM 590 C CA . LYS A 1 72 ? 4.828 31.266 1.929 1 97.38 72 LYS A CA 1
ATOM 591 C C . LYS A 1 72 ? 5.828 30.688 2.928 1 97.38 72 LYS A C 1
ATOM 593 O O . LYS A 1 72 ? 7.039 30.781 2.725 1 97.38 72 LYS A O 1
ATOM 598 N N . PHE A 1 73 ? 5.324 30.031 3.883 1 98.5 73 PHE A N 1
ATOM 599 C CA . PHE A 1 73 ? 6.129 29.344 4.891 1 98.5 73 PHE A CA 1
ATOM 600 C C . PHE A 1 73 ? 5.785 27.859 4.949 1 98.5 73 PHE A C 1
ATOM 602 O O . PHE A 1 73 ? 5.086 27.422 5.859 1 98.5 73 PHE A O 1
ATOM 609 N N . LYS A 1 74 ? 6.363 27.125 4.047 1 97.75 74 LYS A N 1
ATOM 610 C CA . LYS A 1 74 ? 6.129 25.688 3.949 1 97.75 74 LYS A CA 1
ATOM 611 C C . LYS A 1 74 ? 7.09 24.906 4.848 1 97.75 74 LYS A C 1
ATOM 613 O O . LYS A 1 74 ? 8.305 24.953 4.652 1 97.75 74 LYS A O 1
ATOM 618 N N . TYR A 1 75 ? 6.484 24.188 5.715 1 95.06 75 TYR A N 1
ATOM 619 C CA . TYR A 1 75 ? 7.273 23.438 6.68 1 95.06 75 TYR A CA 1
ATOM 620 C C . TYR A 1 75 ? 8.023 22.297 6.004 1 95.06 75 TYR A C 1
ATOM 622 O O . TYR A 1 75 ? 7.539 21.719 5.023 1 95.06 75 TYR A O 1
ATOM 630 N N . TYR A 1 76 ? 9.219 21.984 6.535 1 94.81 76 TYR A N 1
ATOM 631 C CA . TYR A 1 76 ? 9.992 20.812 6.16 1 94.81 76 TYR A CA 1
ATOM 632 C C . TYR A 1 76 ? 10.625 20.172 7.387 1 94.81 76 TYR A C 1
ATOM 634 O O . TYR A 1 76 ? 11.023 20.859 8.328 1 94.81 76 TYR A O 1
ATOM 642 N N . ASP A 1 77 ? 10.68 18.906 7.379 1 93.38 77 ASP A N 1
ATOM 643 C CA . ASP A 1 77 ? 11.336 18.141 8.43 1 93.38 77 ASP A CA 1
ATOM 644 C C . ASP A 1 77 ? 12.828 18 8.156 1 93.38 77 ASP A C 1
ATOM 646 O O . ASP A 1 77 ? 13.227 17.25 7.258 1 93.38 77 ASP A O 1
ATOM 650 N N . GLU A 1 78 ? 13.602 18.594 8.969 1 89.81 78 GLU A N 1
ATOM 651 C CA . GLU A 1 78 ? 15.047 18.594 8.781 1 89.81 78 GLU A CA 1
ATOM 652 C C . GLU A 1 78 ? 15.617 17.172 8.875 1 89.81 78 GLU A C 1
ATOM 654 O O . GLU A 1 78 ? 16.578 16.844 8.195 1 89.81 78 GLU A O 1
ATOM 659 N N . ALA A 1 79 ? 15.047 16.406 9.688 1 88.44 79 ALA A N 1
ATOM 660 C CA . ALA A 1 79 ? 15.539 15.055 9.922 1 88.44 79 ALA A CA 1
ATOM 661 C C . ALA A 1 79 ? 15.398 14.195 8.664 1 88.44 79 ALA A C 1
ATOM 663 O O . ALA A 1 79 ? 16.078 13.188 8.516 1 88.44 79 ALA A O 1
ATOM 664 N N . LYS A 1 80 ? 14.578 14.633 7.77 1 89.12 80 LYS A N 1
ATOM 665 C CA . LYS A 1 80 ? 14.297 13.836 6.578 1 89.12 80 LYS A CA 1
ATOM 666 C C . LYS A 1 80 ? 15.102 14.336 5.383 1 89.12 80 LYS A C 1
ATOM 668 O O . LYS A 1 80 ? 14.977 13.812 4.273 1 89.12 80 LYS A O 1
ATOM 673 N N . ILE A 1 81 ? 15.891 15.328 5.57 1 86.94 81 ILE A N 1
ATOM 674 C CA . ILE A 1 81 ? 16.703 15.883 4.488 1 86.94 81 ILE A CA 1
ATOM 675 C C . ILE A 1 81 ? 17.844 14.93 4.168 1 86.94 81 ILE A C 1
ATOM 677 O O . ILE A 1 81 ? 18.188 14.727 3 1 86.94 81 ILE A O 1
ATOM 681 N N . LYS A 1 82 ? 18.5 14.312 5.121 1 78.31 82 LYS A N 1
ATOM 682 C CA . LYS A 1 82 ? 19.703 13.492 4.938 1 78.31 82 LYS A CA 1
ATOM 683 C C . LYS A 1 82 ? 19.422 12.305 4.016 1 78.31 82 LYS A C 1
ATOM 685 O O . LYS A 1 82 ? 20.156 12.062 3.066 1 78.31 82 LYS A O 1
ATOM 690 N N . PRO A 1 83 ? 18.266 11.648 4.332 1 68.12 83 PRO A N 1
ATOM 691 C CA . PRO A 1 83 ? 18.016 10.523 3.434 1 68.12 83 PRO A CA 1
ATOM 692 C C . PRO A 1 83 ? 17.75 10.961 1.993 1 68.12 83 PRO A C 1
ATOM 694 O O . PRO A 1 83 ? 17.922 10.164 1.063 1 68.12 83 PRO A O 1
ATOM 697 N N . CYS A 1 84 ? 17.234 12.18 1.835 1 65.62 84 CYS A N 1
ATOM 698 C CA . CYS A 1 84 ? 16.875 12.688 0.514 1 65.62 84 CYS A CA 1
ATOM 699 C C . CYS A 1 84 ? 18.109 13.219 -0.212 1 65.62 84 CYS A C 1
ATOM 701 O O . CYS A 1 84 ? 18.031 13.633 -1.37 1 65.62 84 CYS A O 1
ATOM 703 N N . LYS A 1 85 ? 19.094 12.719 0.175 1 58.09 85 LYS A N 1
ATOM 704 C CA . LYS A 1 85 ? 20.406 13.055 -0.382 1 58.09 85 LYS A CA 1
ATOM 705 C C . LYS A 1 85 ? 20.5 14.539 -0.723 1 58.09 85 LYS A C 1
ATOM 707 O O . LYS A 1 85 ? 19.578 15.312 -0.407 1 58.09 85 LYS A O 1
ATOM 712 N N . ILE A 1 86 ? 21.484 15.047 -1.581 1 58.22 86 ILE A N 1
ATOM 713 C CA . ILE A 1 86 ? 22.125 16.328 -1.914 1 58.22 86 ILE A CA 1
ATOM 714 C C . ILE A 1 86 ? 21.094 17.25 -2.553 1 58.22 86 ILE A C 1
ATOM 716 O O . ILE A 1 86 ? 21.312 18.469 -2.658 1 58.22 86 ILE A O 1
ATOM 720 N N . SER A 1 87 ? 19.688 16.641 -2.58 1 74.06 87 SER A N 1
ATOM 721 C CA . SER A 1 87 ? 19.094 17.484 -3.613 1 74.06 87 SER A CA 1
ATOM 722 C C . SER A 1 87 ? 17.906 18.266 -3.076 1 74.06 87 SER A C 1
ATOM 724 O O . SER A 1 87 ? 17.297 19.062 -3.801 1 74.06 87 SER A O 1
ATOM 726 N N . PHE A 1 88 ? 17.703 18.297 -1.714 1 87.88 88 PHE A N 1
ATOM 727 C CA . PHE A 1 88 ? 16.562 19.062 -1.232 1 87.88 88 PHE A CA 1
ATOM 728 C C . PHE A 1 88 ? 17 20.469 -0.796 1 87.88 88 PHE A C 1
ATOM 730 O O . PHE A 1 88 ? 17.891 20.609 0.035 1 87.88 88 PHE A O 1
ATOM 737 N N . ILE A 1 89 ? 16.344 21.438 -1.418 1 87.75 89 ILE A N 1
ATOM 738 C CA . ILE A 1 89 ? 16.578 22.812 -1.016 1 87.75 89 ILE A CA 1
ATOM 739 C C . ILE A 1 89 ? 15.391 23.344 -0.216 1 87.75 89 ILE A C 1
ATOM 741 O O . ILE A 1 89 ? 14.297 23.516 -0.762 1 87.75 89 ILE A O 1
ATOM 745 N N . PRO A 1 90 ? 15.578 23.594 1.047 1 91.62 90 PRO A N 1
ATOM 746 C CA . PRO A 1 90 ? 14.469 24.109 1.854 1 91.62 90 PRO A CA 1
ATOM 747 C C . PRO A 1 90 ? 13.922 25.438 1.335 1 91.62 90 PRO A C 1
ATOM 749 O O . PRO A 1 90 ? 14.695 26.328 0.961 1 91.62 90 PRO A O 1
ATOM 752 N N . PRO A 1 91 ? 12.656 25.547 1.292 1 94.19 91 PRO A N 1
ATOM 753 C CA . PRO A 1 91 ? 12.078 26.797 0.787 1 94.19 91 PRO A CA 1
ATOM 754 C C . PRO A 1 91 ? 12.164 27.938 1.793 1 94.19 91 PRO A C 1
ATOM 756 O O . PRO A 1 91 ? 11.984 29.094 1.427 1 94.19 91 PRO A O 1
ATOM 759 N N . ILE A 1 92 ? 12.344 27.656 3.072 1 96.44 92 ILE A N 1
ATOM 760 C CA . ILE A 1 92 ? 12.477 28.656 4.137 1 96.44 92 ILE A CA 1
ATOM 761 C C . ILE A 1 92 ? 13.719 28.359 4.969 1 96.44 92 ILE A C 1
ATOM 763 O O . ILE A 1 92 ? 14.305 27.266 4.863 1 96.44 92 ILE A O 1
ATOM 767 N N . ARG A 1 93 ? 14.156 29.344 5.68 1 95.69 93 ARG A N 1
ATOM 768 C CA . ARG A 1 93 ? 15.336 29.188 6.527 1 95.69 93 ARG A CA 1
ATOM 769 C C . ARG A 1 93 ? 14.984 29.422 7.992 1 95.69 93 ARG A C 1
ATOM 771 O O . ARG A 1 93 ? 14.273 30.375 8.328 1 95.69 93 ARG A O 1
ATOM 778 N N . ARG A 1 94 ? 15.438 28.5 8.789 1 95.31 94 ARG A N 1
ATOM 779 C CA . ARG A 1 94 ? 15.25 28.641 10.227 1 95.31 94 ARG A CA 1
ATOM 780 C C . ARG A 1 94 ? 16.406 29.438 10.852 1 95.31 94 ARG A C 1
ATOM 782 O O . ARG A 1 94 ? 17.562 29.141 10.602 1 95.31 94 ARG A O 1
ATOM 789 N N . VAL A 1 95 ? 16.109 30.438 11.633 1 96.56 95 VAL A N 1
ATOM 790 C CA . VAL A 1 95 ? 17.125 31.234 12.32 1 96.56 95 VAL A CA 1
ATOM 791 C C . VAL A 1 95 ? 16.703 31.469 13.766 1 96.56 95 VAL A C 1
ATOM 793 O O . VAL A 1 95 ? 15.508 31.516 14.078 1 96.56 95 VAL A O 1
ATOM 796 N N . ASP A 1 96 ? 17.719 31.562 14.609 1 95.38 96 ASP A N 1
ATOM 797 C CA . ASP A 1 96 ? 17.484 31.953 15.992 1 95.38 96 ASP A CA 1
ATOM 798 C C . ASP A 1 96 ? 17.828 33.438 16.219 1 95.38 96 ASP A C 1
ATOM 800 O O . ASP A 1 96 ? 18.922 33.875 15.867 1 95.38 96 ASP A O 1
ATOM 804 N N . MET A 1 97 ? 16.875 34.156 16.75 1 95.44 97 MET A N 1
ATOM 805 C CA . MET A 1 97 ? 17.125 35.562 17.047 1 95.44 97 MET A CA 1
ATOM 806 C C . MET A 1 97 ? 16.328 36 18.266 1 95.44 97 MET A C 1
ATOM 808 O O . MET A 1 97 ? 15.414 35.312 18.703 1 95.44 97 MET A O 1
ATOM 812 N N . THR A 1 98 ? 16.75 37.094 18.797 1 94.81 98 THR A N 1
ATOM 813 C CA . THR A 1 98 ? 16 37.656 19.922 1 94.81 98 THR A CA 1
ATOM 814 C C . THR A 1 98 ? 14.68 38.25 19.438 1 94.81 98 THR A C 1
ATOM 816 O O . THR A 1 98 ? 14.523 38.562 18.266 1 94.81 98 THR A O 1
ATOM 819 N N . PHE A 1 99 ? 13.773 38.375 20.359 1 95.25 99 PHE A N 1
ATOM 820 C CA . PHE A 1 99 ? 12.492 38.938 19.969 1 95.25 99 PHE A CA 1
ATOM 821 C C . PHE A 1 99 ? 12.648 40.375 19.5 1 95.25 99 PHE A C 1
ATOM 823 O O . PHE A 1 99 ? 11.953 40.812 18.594 1 95.25 99 PHE A O 1
ATOM 830 N N . SER A 1 100 ? 13.586 41.094 20.125 1 95.62 100 SER A N 1
ATOM 831 C CA . SER A 1 100 ? 13.844 42.469 19.719 1 95.62 100 SER A CA 1
ATOM 832 C C . SER A 1 100 ? 14.328 42.531 18.281 1 95.62 100 SER A C 1
ATOM 834 O O . SER A 1 100 ? 13.922 43.438 17.516 1 95.62 100 SER A O 1
ATOM 836 N N . GLU A 1 101 ? 15.203 41.656 17.969 1 96.25 101 GLU A N 1
ATOM 837 C CA . GLU A 1 101 ? 15.68 41.594 16.594 1 96.25 101 GLU A CA 1
ATOM 838 C C . GLU A 1 101 ? 14.539 41.25 15.641 1 96.25 101 GLU A C 1
ATOM 840 O O . GLU A 1 101 ? 14.461 41.781 14.539 1 96.25 101 GLU A O 1
ATOM 845 N N . PHE A 1 102 ? 13.766 40.375 16.031 1 97.25 102 PHE A N 1
ATOM 846 C CA . PHE A 1 102 ? 12.602 39.969 15.234 1 97.25 102 PHE A CA 1
ATOM 847 C C . PHE A 1 102 ? 11.672 41.156 15 1 97.25 102 PHE A C 1
ATOM 849 O O . PHE A 1 102 ? 11.258 41.406 13.867 1 97.25 102 PHE A O 1
ATOM 856 N N . VAL A 1 103 ? 11.344 41.906 16.047 1 96.12 103 VAL A N 1
ATOM 857 C CA . VAL A 1 103 ? 10.453 43.062 15.953 1 96.12 103 VAL A CA 1
ATOM 858 C C . VAL A 1 103 ? 11.055 44.094 15.023 1 96.12 103 VAL A C 1
ATOM 860 O O . VAL A 1 103 ? 10.344 44.719 14.219 1 96.12 103 VAL A O 1
ATOM 863 N N . LYS A 1 104 ? 12.328 44.312 15.188 1 95.5 104 LYS A N 1
ATOM 864 C CA . LYS A 1 104 ? 13.016 45.25 14.305 1 95.5 104 LYS A CA 1
ATOM 865 C C . LYS A 1 104 ? 12.859 44.844 12.844 1 95.5 104 LYS A C 1
ATOM 867 O O . LYS A 1 104 ? 12.609 45.688 11.984 1 95.5 104 LYS A O 1
ATOM 872 N N . LYS A 1 105 ? 13.055 43.594 12.594 1 95.25 105 LYS A N 1
ATOM 873 C CA . LYS A 1 105 ? 12.906 43.062 11.242 1 95.25 105 LYS A CA 1
ATOM 874 C C . LYS A 1 105 ? 11.492 43.312 10.711 1 95.25 105 LYS A C 1
ATOM 876 O O . LYS A 1 105 ? 11.32 43.625 9.531 1 95.25 105 LYS A O 1
ATOM 881 N N . LEU A 1 106 ? 10.5 43.094 11.539 1 95.56 106 LEU A N 1
ATOM 882 C CA . LEU A 1 106 ? 9.109 43.312 11.148 1 95.56 106 LEU A CA 1
ATOM 883 C C . LEU A 1 106 ? 8.852 44.781 10.844 1 95.56 106 LEU A C 1
ATOM 885 O O . LEU A 1 106 ? 8.25 45.125 9.82 1 95.56 106 LEU A O 1
ATOM 889 N N . ARG A 1 107 ? 9.289 45.656 11.633 1 93.88 107 ARG A N 1
ATOM 890 C CA . ARG A 1 107 ? 8.984 47.094 11.547 1 93.88 107 ARG A CA 1
ATOM 891 C C . ARG A 1 107 ? 9.719 47.75 10.375 1 93.88 107 ARG A C 1
ATOM 893 O O . ARG A 1 107 ? 9.203 48.656 9.75 1 93.88 107 ARG A O 1
ATOM 900 N N . GLU A 1 108 ? 10.852 47.25 10.102 1 95.56 108 GLU A N 1
ATOM 901 C CA . GLU A 1 108 ? 11.688 47.844 9.07 1 95.56 108 GLU A CA 1
ATOM 902 C C . GLU A 1 108 ? 11.539 47.125 7.738 1 95.56 108 GLU A C 1
ATOM 904 O O . GLU A 1 108 ? 12.258 47.406 6.777 1 95.56 108 GLU A O 1
ATOM 909 N N . TRP A 1 109 ? 10.695 46.156 7.711 1 95.44 109 TRP A N 1
ATOM 910 C CA . TRP A 1 109 ? 10.562 45.344 6.512 1 95.44 109 TRP A CA 1
ATOM 911 C C . TRP A 1 109 ? 10.156 46.188 5.312 1 95.44 109 TRP A C 1
ATOM 913 O O . TRP A 1 109 ? 9.289 47.062 5.43 1 95.44 109 TRP A O 1
ATOM 923 N N . LYS A 1 110 ? 10.75 45.969 4.129 1 95.06 110 LYS A N 1
ATOM 924 C CA . LYS A 1 110 ? 10.398 46.594 2.848 1 95.06 110 LYS A CA 1
ATOM 925 C C . LYS A 1 110 ? 10.188 45.531 1.773 1 95.06 110 LYS A C 1
ATOM 927 O O . LYS A 1 110 ? 10.719 44.406 1.878 1 95.06 110 LYS A O 1
ATOM 932 N N . PRO A 1 111 ? 9.297 45.938 0.802 1 91.75 111 PRO A N 1
ATOM 933 C CA . PRO A 1 111 ? 9.148 45 -0.3 1 91.75 111 PRO A CA 1
ATOM 934 C C . PRO A 1 111 ? 10.492 44.531 -0.856 1 91.75 111 PRO A C 1
ATOM 936 O O . PRO A 1 111 ? 11.383 45.344 -1.101 1 91.75 111 PRO A O 1
ATOM 939 N N . GLY A 1 112 ? 10.672 43.25 -1.012 1 94.31 112 GLY A N 1
ATOM 940 C CA . GLY A 1 112 ? 11.914 42.688 -1.477 1 94.31 112 GLY A CA 1
ATOM 941 C C . GLY A 1 112 ? 12.695 42 -0.378 1 94.31 112 GLY A C 1
ATOM 942 O O . GLY A 1 112 ? 13.531 41.125 -0.653 1 94.31 112 GLY A O 1
ATOM 943 N N . ASP A 1 113 ? 12.508 42.375 0.845 1 96.62 113 ASP A N 1
ATOM 944 C CA . ASP A 1 113 ? 13.148 41.719 1.979 1 96.62 113 ASP A CA 1
ATOM 945 C C . ASP A 1 113 ? 12.523 40.344 2.25 1 96.62 113 ASP A C 1
ATOM 947 O O . ASP A 1 113 ? 11.391 40.094 1.833 1 96.62 113 ASP A O 1
ATOM 951 N N . GLU A 1 114 ? 13.297 39.562 2.965 1 97.44 114 GLU A N 1
ATOM 952 C CA . GLU A 1 114 ? 12.719 38.312 3.43 1 97.44 114 GLU A CA 1
ATOM 953 C C . GLU A 1 114 ? 11.609 38.531 4.445 1 97.44 114 GLU A C 1
ATOM 955 O O . GLU A 1 114 ? 11.68 39.5 5.238 1 97.44 114 GLU A O 1
ATOM 960 N N . ARG A 1 115 ? 10.688 37.719 4.375 1 97.81 115 ARG A N 1
ATOM 961 C CA . ARG A 1 115 ? 9.609 37.75 5.359 1 97.81 115 ARG A CA 1
ATOM 962 C C . ARG A 1 115 ? 9.938 36.875 6.555 1 97.81 115 ARG A C 1
ATOM 964 O O . ARG A 1 115 ? 10.734 35.938 6.438 1 97.81 115 ARG A O 1
ATOM 971 N N . ALA A 1 116 ? 9.312 37.219 7.676 1 98.12 116 ALA A N 1
ATOM 972 C CA . ALA A 1 116 ? 9.641 36.5 8.906 1 98.12 116 ALA A CA 1
ATOM 973 C C . ALA A 1 116 ? 8.391 35.938 9.57 1 98.12 116 ALA A C 1
ATOM 975 O O . ALA A 1 116 ? 7.305 36.5 9.453 1 98.12 116 ALA A O 1
ATOM 976 N N . TYR A 1 117 ? 8.547 34.844 10.219 1 98.44 117 TYR A N 1
ATOM 977 C CA . TYR A 1 117 ? 7.484 34.188 10.953 1 98.44 117 TYR A CA 1
ATOM 978 C C . TYR A 1 117 ? 8.039 33.469 12.195 1 98.44 117 TYR A C 1
ATOM 980 O O . TYR A 1 117 ? 8.789 32.5 12.086 1 98.44 117 TYR A O 1
ATOM 988 N N . LEU A 1 118 ? 7.711 34 13.359 1 97.62 118 LEU A N 1
ATOM 989 C CA . LEU A 1 118 ? 8.156 33.375 14.602 1 97.62 118 LEU A CA 1
ATOM 990 C C . LEU A 1 118 ? 7.234 32.219 14.984 1 97.62 118 LEU A C 1
ATOM 992 O O . LEU A 1 118 ? 6.012 32.375 15.023 1 97.62 118 LEU A O 1
ATOM 996 N N . GLN A 1 119 ? 7.758 31.094 15.18 1 96 119 GLN A N 1
ATOM 997 C CA . GLN A 1 119 ? 7.086 29.891 15.656 1 96 119 GLN A CA 1
ATOM 998 C C . GLN A 1 119 ? 7.844 29.266 16.828 1 96 119 GLN A C 1
ATOM 1000 O O . GLN A 1 119 ? 8.758 28.469 16.625 1 96 119 GLN A O 1
ATOM 1005 N N . GLN A 1 120 ? 7.383 29.562 17.953 1 91.5 120 GLN A N 1
ATOM 1006 C CA . GLN A 1 120 ? 8.156 29.188 19.141 1 91.5 120 GLN A CA 1
ATOM 1007 C C . GLN A 1 120 ? 7.285 28.453 20.156 1 91.5 120 GLN A C 1
ATOM 1009 O O . GLN A 1 120 ? 6.207 28.922 20.516 1 91.5 120 GLN A O 1
ATOM 1014 N N . GLY A 1 121 ? 7.75 27.25 20.531 1 91.5 121 GLY A N 1
ATOM 1015 C CA . GLY A 1 121 ? 7.094 26.609 21.656 1 91.5 121 GLY A CA 1
ATOM 1016 C C . GLY A 1 121 ? 7.168 27.422 22.938 1 91.5 121 GLY A C 1
ATOM 1017 O O . GLY A 1 121 ? 8.211 28 23.25 1 91.5 121 GLY A O 1
ATOM 1018 N N . LEU A 1 122 ? 5.992 27.516 23.516 1 89.38 122 LEU A N 1
ATOM 1019 C CA . LEU A 1 122 ? 6 28.172 24.812 1 89.38 122 LEU A CA 1
ATOM 1020 C C . LEU A 1 122 ? 6.602 27.281 25.891 1 89.38 122 LEU A C 1
ATOM 1022 O O . LEU A 1 122 ? 6.055 26.219 26.188 1 89.38 122 LEU A O 1
ATOM 1026 N N . ASN A 1 123 ? 7.805 27.641 26.25 1 83.06 123 ASN A N 1
ATOM 1027 C CA . ASN A 1 123 ? 8.531 26.906 27.297 1 83.06 123 ASN A CA 1
ATOM 1028 C C . ASN A 1 123 ? 9.031 27.844 28.391 1 83.06 123 ASN A C 1
ATOM 1030 O O . ASN A 1 123 ? 8.523 28.953 28.547 1 83.06 123 ASN A O 1
ATOM 1034 N N . ASN A 1 124 ? 9.984 27.312 29.156 1 72 124 ASN A N 1
ATOM 1035 C CA . ASN A 1 124 ? 10.406 28 30.375 1 72 124 ASN A CA 1
ATOM 1036 C C . ASN A 1 124 ? 11.281 29.203 30.078 1 72 124 ASN A C 1
ATOM 1038 O O . ASN A 1 124 ? 11.742 29.891 30.984 1 72 124 ASN A O 1
ATOM 1042 N N . THR A 1 125 ? 11.461 29.531 28.844 1 75.44 125 THR A N 1
ATOM 1043 C CA . THR A 1 125 ? 12.352 30.641 28.5 1 75.44 125 THR A CA 1
ATOM 1044 C C . THR A 1 125 ? 11.578 31.953 28.422 1 75.44 125 THR A C 1
ATOM 1046 O O . THR A 1 125 ? 12.164 33 28.219 1 75.44 125 THR A O 1
ATOM 1049 N N . VAL A 1 126 ? 10.344 31.844 28.672 1 80.12 126 VAL A N 1
ATOM 1050 C CA . VAL A 1 126 ? 9.531 33.062 28.516 1 80.12 126 VAL A CA 1
ATOM 1051 C C . VAL A 1 126 ? 9.562 33.844 29.828 1 80.12 126 VAL A C 1
ATOM 1053 O O . VAL A 1 126 ? 9.852 33.312 30.891 1 80.12 126 VAL A O 1
ATOM 1056 N N . GLY A 1 127 ? 9.375 35.125 29.734 1 82.5 127 GLY A N 1
ATOM 1057 C CA . GLY A 1 127 ? 9.406 36.031 30.875 1 82.5 127 GLY A CA 1
ATOM 1058 C C . GLY A 1 127 ? 8.242 35.812 31.828 1 82.5 127 GLY A C 1
ATOM 1059 O O . GLY A 1 127 ? 7.293 35.094 31.5 1 82.5 127 GLY A O 1
ATOM 1060 N N . GLN A 1 128 ? 8.367 36.406 32.938 1 87.56 128 GLN A N 1
ATOM 1061 C CA . GLN A 1 128 ? 7.406 36.25 34.031 1 87.56 128 GLN A CA 1
ATOM 1062 C C . GLN A 1 128 ? 6.008 36.688 33.594 1 87.56 128 GLN A C 1
ATOM 1064 O O . GLN A 1 128 ? 5.012 36.062 33.969 1 87.56 128 GLN A O 1
ATOM 1069 N N . GLY A 1 129 ? 5.93 37.75 32.844 1 91.81 129 GLY A N 1
ATOM 1070 C CA . GLY A 1 129 ? 4.633 38.25 32.375 1 91.81 129 GLY A CA 1
ATOM 1071 C C . GLY A 1 129 ? 3.887 37.219 31.547 1 91.81 129 GLY A C 1
ATOM 1072 O O . GLY A 1 129 ? 2.691 37 31.75 1 91.81 129 GLY A O 1
ATOM 1073 N N . ILE A 1 130 ? 4.582 36.625 30.719 1 93.81 130 ILE A N 1
ATOM 1074 C CA . ILE A 1 130 ? 3.994 35.625 29.844 1 93.81 130 ILE A CA 1
ATOM 1075 C C . ILE A 1 130 ? 3.568 34.406 30.656 1 93.81 130 ILE A C 1
ATOM 1077 O O . ILE A 1 130 ? 2.494 33.844 30.438 1 93.81 130 ILE A O 1
ATOM 1081 N N . VAL A 1 131 ? 4.418 34 31.625 1 93.06 131 VAL A N 1
ATOM 1082 C CA . VAL A 1 131 ? 4.117 32.875 32.5 1 93.06 131 VAL A CA 1
ATOM 1083 C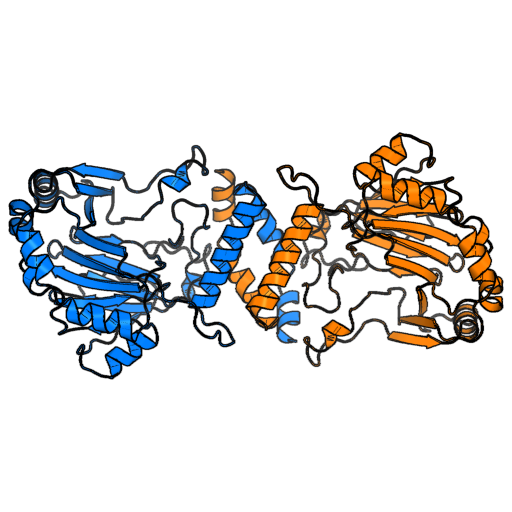 C . VAL A 1 131 ? 2.824 33.125 33.25 1 93.06 131 VAL A C 1
ATOM 1085 O O . VAL A 1 131 ? 1.95 32.281 33.312 1 93.06 131 VAL A O 1
ATOM 1088 N N . MET A 1 132 ? 2.723 34.312 33.781 1 95.19 132 MET A N 1
ATOM 1089 C CA . MET A 1 132 ? 1.543 34.656 34.562 1 95.19 132 MET A CA 1
ATOM 1090 C C . MET A 1 132 ? 0.289 34.656 33.719 1 95.19 132 MET A C 1
ATOM 1092 O O . MET A 1 132 ? -0.767 34.188 34.125 1 95.19 132 MET A O 1
ATOM 1096 N N . ASP A 1 133 ? 0.38 35.219 32.531 1 97.06 133 ASP A N 1
ATOM 1097 C CA . ASP A 1 133 ? -0.751 35.188 31.625 1 97.06 133 ASP A CA 1
ATOM 1098 C C . ASP A 1 133 ? -1.157 33.75 31.297 1 97.06 133 ASP A C 1
ATOM 1100 O O . ASP A 1 133 ? -2.342 33.406 31.328 1 97.06 133 ASP A O 1
ATOM 1104 N N . PHE A 1 134 ? -0.133 32.969 31.031 1 96 134 PHE A N 1
ATOM 1105 C CA . PHE A 1 134 ? -0.327 31.578 30.625 1 96 134 PHE A CA 1
ATOM 1106 C C . PHE A 1 134 ? -1.034 30.797 31.719 1 96 134 PHE A C 1
ATOM 1108 O O . PHE A 1 134 ? -1.936 30 31.438 1 96 134 PHE A O 1
ATOM 1115 N N . LEU A 1 135 ? -0.637 31 32.938 1 95.62 135 LEU A N 1
ATOM 1116 C CA . LEU A 1 135 ? -1.226 30.312 34.094 1 95.62 135 LEU A CA 1
ATOM 1117 C C . LEU A 1 135 ? -2.703 30.656 34.219 1 95.62 135 LEU A C 1
ATOM 1119 O O . LEU A 1 135 ? -3.473 29.891 34.812 1 95.62 135 LEU A O 1
ATOM 1123 N N . GLN A 1 136 ? -3.078 31.734 33.625 1 97.56 136 GLN A N 1
ATOM 1124 C CA . GLN A 1 136 ? -4.445 32.219 33.812 1 97.56 136 GLN A CA 1
ATOM 1125 C C . GLN A 1 136 ? -5.297 31.891 32.562 1 97.56 136 GLN A C 1
ATOM 1127 O O . GLN A 1 136 ? -6.434 32.344 32.469 1 97.56 136 GLN A O 1
ATOM 1132 N N . PHE A 1 137 ? -4.754 31.203 31.656 1 98.12 137 PHE A N 1
ATOM 1133 C CA . PHE A 1 137 ? -5.59 30.688 30.578 1 98.12 137 PHE A CA 1
ATOM 1134 C C . PHE A 1 137 ? -6.73 29.844 31.125 1 98.12 137 PHE A C 1
ATOM 1136 O O . PHE A 1 137 ? -6.711 29.438 32.281 1 98.12 137 PHE A O 1
ATOM 1143 N N . ASN A 1 138 ? -7.785 29.688 30.297 1 98.38 138 ASN A N 1
ATOM 1144 C CA . ASN A 1 138 ? -8.922 28.875 30.719 1 98.38 138 ASN A CA 1
ATOM 1145 C C . ASN A 1 138 ? -8.602 27.375 30.625 1 98.38 138 ASN A C 1
ATOM 1147 O O . ASN A 1 138 ? -9.227 26.656 29.828 1 98.38 138 ASN A O 1
ATOM 1151 N N . TRP A 1 139 ? -7.691 26.922 31.453 1 98.19 139 TRP A N 1
ATOM 1152 C CA . TRP A 1 139 ? -7.227 25.531 31.453 1 98.19 139 TRP A CA 1
ATOM 1153 C C . TRP A 1 139 ? -8.344 24.594 31.875 1 98.19 139 TRP A C 1
ATOM 1155 O O . TRP A 1 139 ? -8.383 23.438 31.438 1 98.19 139 TRP A O 1
ATOM 1165 N N . GLN A 1 140 ? -9.156 25.078 32.656 1 97.69 140 GLN A N 1
ATOM 1166 C CA . GLN A 1 140 ? -10.289 24.25 33.094 1 97.69 140 GLN A CA 1
ATOM 1167 C C . GLN A 1 140 ? -11.125 23.828 31.875 1 97.69 140 GLN A C 1
ATOM 1169 O O . GLN A 1 140 ? -11.477 22.656 31.734 1 97.69 140 GLN A O 1
ATOM 1174 N N . TRP A 1 141 ? -11.422 24.797 31.047 1 97.75 141 TRP A N 1
ATOM 1175 C CA . TRP A 1 141 ? -12.195 24.5 29.859 1 97.75 141 TRP A CA 1
ATOM 1176 C C . TRP A 1 141 ? -11.477 23.484 28.984 1 97.75 141 TRP A C 1
ATOM 1178 O O . TRP A 1 141 ? -12.086 22.531 28.484 1 97.75 141 TRP A O 1
ATOM 1188 N N . LEU A 1 142 ? -10.219 23.594 28.812 1 98.12 142 LEU A N 1
ATOM 1189 C CA . LEU A 1 142 ? -9.43 22.688 28 1 98.12 142 LEU A CA 1
ATOM 1190 C C . LEU A 1 142 ? -9.445 21.281 28.578 1 98.12 142 LEU A C 1
ATOM 1192 O O . LEU A 1 142 ? -9.562 20.297 27.859 1 98.12 142 LEU A O 1
ATOM 1196 N N . ASN A 1 143 ? -9.266 21.25 29.844 1 97.75 143 ASN A N 1
ATOM 1197 C CA . ASN A 1 143 ? -9.273 19.953 30.531 1 97.75 143 ASN A CA 1
ATOM 1198 C C . ASN A 1 143 ? -10.609 19.25 30.344 1 97.75 143 ASN A C 1
ATOM 1200 O O . ASN A 1 143 ? -10.648 18.031 30.156 1 97.75 143 ASN A O 1
ATOM 1204 N N . VAL A 1 144 ? -11.641 19.984 30.453 1 97.38 144 VAL A N 1
ATOM 1205 C CA . VAL A 1 144 ? -12.969 19.422 30.25 1 97.38 144 VAL A CA 1
ATOM 1206 C C . VAL A 1 144 ? -13.086 18.891 28.812 1 97.38 144 VAL A C 1
ATOM 1208 O O . VAL A 1 144 ? -13.617 17.797 28.609 1 97.38 144 VAL A O 1
ATOM 1211 N N . GLN A 1 145 ? -12.617 19.641 27.828 1 97.44 145 GLN A N 1
ATOM 1212 C CA . GLN A 1 145 ? -12.672 19.188 26.438 1 97.44 145 GLN A CA 1
ATOM 1213 C C . GLN A 1 145 ? -11.836 17.938 26.234 1 97.44 145 GLN A C 1
ATOM 1215 O O . GLN A 1 145 ? -12.281 16.984 25.578 1 97.44 145 GLN A O 1
ATOM 1220 N N . GLN A 1 146 ? -10.617 17.922 26.734 1 97.44 146 GLN A N 1
ATOM 1221 C CA . GLN A 1 146 ? -9.742 16.766 26.625 1 97.44 146 GLN A CA 1
ATOM 1222 C C . GLN A 1 146 ? -10.414 15.5 27.156 1 97.44 146 GLN A C 1
ATOM 1224 O O . GLN A 1 146 ? -10.391 14.445 26.516 1 97.44 146 GLN A O 1
ATOM 1229 N N . LYS A 1 147 ? -10.977 15.602 28.344 1 96.62 147 LYS A N 1
ATOM 1230 C CA . LYS A 1 147 ? -11.633 14.469 28.984 1 96.62 147 LYS A CA 1
ATOM 1231 C C . LYS A 1 147 ? -12.883 14.047 28.219 1 96.62 147 LYS A C 1
ATOM 1233 O O . LYS A 1 147 ? -13.094 12.859 27.984 1 96.62 147 LYS A O 1
ATOM 1238 N N . ARG A 1 148 ? -13.641 15.023 27.859 1 95.69 148 ARG A N 1
ATOM 1239 C CA . ARG A 1 148 ? -14.906 14.758 27.172 1 95.69 148 ARG A CA 1
ATOM 1240 C C . ARG A 1 148 ? -14.672 14.016 25.859 1 95.69 148 ARG A C 1
ATOM 1242 O O . ARG A 1 148 ? -15.445 13.125 25.484 1 95.69 148 ARG A O 1
ATOM 1249 N N . HIS A 1 149 ? -13.617 14.375 25.203 1 95.06 149 HIS A N 1
ATOM 1250 C CA . HIS A 1 149 ? -13.391 13.82 23.875 1 95.06 149 HIS A CA 1
ATOM 1251 C C . HIS A 1 149 ? -12.312 12.742 23.891 1 95.06 149 HIS A C 1
ATOM 1253 O O . HIS A 1 149 ? -11.867 12.273 22.844 1 95.06 149 HIS A O 1
ATOM 1259 N N . ASN A 1 150 ? -11.875 12.398 25.109 1 94.44 150 ASN A N 1
ATOM 1260 C CA . ASN A 1 150 ? -10.914 11.328 25.344 1 94.44 150 ASN A CA 1
ATOM 1261 C C . ASN A 1 150 ? -9.633 11.547 24.547 1 94.44 150 ASN A C 1
ATOM 1263 O O . ASN A 1 150 ? -9.141 10.633 23.875 1 94.44 150 ASN A O 1
ATOM 1267 N N . TRP A 1 151 ? -9.156 12.75 24.531 1 97.12 151 TRP A N 1
ATOM 1268 C CA . TRP A 1 151 ? -7.906 13.07 23.844 1 97.12 151 TRP A CA 1
ATOM 1269 C C . TRP A 1 151 ? -6.711 12.695 24.719 1 97.12 151 TRP A C 1
ATOM 1271 O O . TRP A 1 151 ? -6.836 12.57 25.938 1 97.12 151 TRP A O 1
ATOM 1281 N N . GLY A 1 152 ? -5.629 12.383 24.078 1 97 152 GLY A N 1
ATOM 1282 C CA . GLY A 1 152 ? -4.383 12.211 24.812 1 97 152 GLY A CA 1
ATOM 1283 C C . GLY A 1 152 ? -3.881 13.492 25.438 1 97 152 GLY A C 1
ATOM 1284 O O . GLY A 1 152 ? -4.578 14.508 25.438 1 97 152 GLY A O 1
ATOM 1285 N N . PRO A 1 153 ? -2.713 13.445 26 1 97.12 153 PRO A N 1
ATOM 1286 C CA . PRO A 1 153 ? -2.188 14.594 26.734 1 97.12 153 PRO A CA 1
ATOM 1287 C C . PRO A 1 153 ? -1.825 15.766 25.828 1 97.12 153 PRO A C 1
ATOM 1289 O O . PRO A 1 153 ? -1.585 15.57 24.625 1 97.12 153 PRO A O 1
ATOM 1292 N N . LEU A 1 154 ? -1.834 16.969 26.391 1 97.5 154 LEU A N 1
ATOM 1293 C CA . LEU A 1 154 ? -1.304 18.156 25.75 1 97.5 154 LEU A CA 1
ATOM 1294 C C . LEU A 1 154 ? 0.174 17.984 25.406 1 97.5 154 LEU A C 1
ATOM 1296 O O . LEU A 1 154 ? 0.965 17.578 26.266 1 97.5 154 LEU A O 1
ATOM 1300 N N . THR A 1 155 ? 0.51 18.203 24.156 1 96.5 155 THR A N 1
ATOM 1301 C CA . THR A 1 155 ? 1.892 17.984 23.734 1 96.5 155 THR A CA 1
ATOM 1302 C C . THR A 1 155 ? 2.662 19.312 23.734 1 96.5 155 THR A C 1
ATOM 1304 O O . THR A 1 155 ? 3.84 19.344 24.094 1 96.5 155 THR A O 1
ATOM 1307 N N . SER A 1 156 ? 2.041 20.359 23.266 1 94.94 156 SER A N 1
ATOM 1308 C CA . SER A 1 156 ? 2.758 21.625 23.188 1 94.94 156 SER A CA 1
ATOM 1309 C C . SER A 1 156 ? 1.8 22.797 22.953 1 94.94 156 SER A C 1
ATOM 1311 O O . SER A 1 156 ? 0.645 22.594 22.578 1 94.94 156 SER A O 1
ATOM 1313 N N . ASN A 1 157 ? 2.234 23.953 23.328 1 96.62 157 ASN A N 1
ATOM 1314 C CA . ASN A 1 157 ? 1.686 25.25 22.938 1 96.62 157 ASN A CA 1
ATOM 1315 C C . ASN A 1 157 ? 2.658 26.031 22.078 1 96.62 157 ASN A C 1
ATOM 1317 O O . ASN A 1 157 ? 3.818 26.234 22.453 1 96.62 157 ASN A O 1
ATOM 1321 N N . LEU A 1 158 ? 2.221 26.391 20.969 1 96.38 158 LEU A N 1
ATOM 1322 C CA . LEU A 1 158 ? 3.082 27.094 20.016 1 96.38 158 LEU A CA 1
ATOM 1323 C C . LEU A 1 158 ? 2.664 28.562 19.891 1 96.38 158 LEU A C 1
ATOM 1325 O O . LEU A 1 158 ? 1.494 28.844 19.625 1 96.38 158 LEU A O 1
ATOM 1329 N N . LEU A 1 159 ? 3.58 29.453 20.156 1 96.81 159 LEU A N 1
ATOM 1330 C CA . LEU A 1 159 ? 3.377 30.875 19.891 1 96.81 159 LEU A CA 1
ATOM 1331 C C . LEU A 1 159 ? 3.709 31.219 18.438 1 96.81 159 LEU A C 1
ATOM 1333 O O . LEU A 1 159 ? 4.797 30.891 17.969 1 96.81 159 LEU A O 1
ATOM 1337 N N . LEU A 1 160 ? 2.799 31.828 17.734 1 98.19 160 LEU A N 1
ATOM 1338 C CA . LEU A 1 160 ? 2.971 32.219 16.344 1 98.19 160 LEU A CA 1
ATOM 1339 C C . LEU A 1 160 ? 2.844 33.719 16.156 1 98.19 160 LEU A C 1
ATOM 1341 O O . LEU A 1 160 ? 1.811 34.312 16.5 1 98.19 160 LEU A O 1
ATOM 1345 N N . VAL A 1 161 ? 3.857 34.344 15.719 1 98 161 VAL A N 1
ATOM 1346 C CA . VAL A 1 161 ? 3.836 35.75 15.406 1 98 161 VAL A CA 1
ATOM 1347 C C . VAL A 1 161 ? 4.23 35.969 13.945 1 98 161 VAL A C 1
ATOM 1349 O O . VAL A 1 161 ? 5.359 35.688 13.555 1 98 161 VAL A O 1
ATOM 1352 N N . GLY A 1 162 ? 3.32 36.469 13.18 1 96.06 162 GLY A N 1
ATOM 1353 C CA . GLY A 1 162 ? 3.562 36.562 11.75 1 96.06 162 GLY A CA 1
ATOM 1354 C C . GLY A 1 162 ? 3.234 37.938 11.18 1 96.06 162 GLY A C 1
ATOM 1355 O O . GLY A 1 162 ? 2.49 38.688 11.789 1 96.06 162 GLY A O 1
ATOM 1356 N N . MET A 1 163 ? 3.84 38.25 10.031 1 95.62 163 MET A N 1
ATOM 1357 C CA . MET A 1 163 ? 3.539 39.469 9.266 1 95.62 163 MET A CA 1
ATOM 1358 C C . MET A 1 163 ? 2.215 39.312 8.523 1 95.62 163 MET A C 1
ATOM 1360 O O . MET A 1 163 ? 1.747 38.188 8.289 1 95.62 163 MET A O 1
ATOM 1364 N N . GLU A 1 164 ? 1.627 40.469 8.203 1 94.31 164 GLU A N 1
ATOM 1365 C CA . GLU A 1 164 ? 0.468 40.438 7.32 1 94.31 164 GLU A CA 1
ATOM 1366 C C . GLU A 1 164 ? 0.8 39.719 6.016 1 94.31 164 GLU A C 1
ATOM 1368 O O . GLU A 1 164 ? 1.908 39.844 5.492 1 94.31 164 GLU A O 1
ATOM 1373 N N . GLY A 1 165 ? -0.108 38.906 5.586 1 95 165 GLY A N 1
ATOM 1374 C CA . GLY A 1 165 ? 0.028 38.281 4.281 1 95 165 GLY A CA 1
ATOM 1375 C C . GLY A 1 165 ? 0.747 36.938 4.332 1 95 165 GLY A C 1
ATOM 1376 O O . GLY A 1 165 ? 0.73 36.188 3.357 1 95 165 GLY A O 1
ATOM 1377 N N . ASN A 1 166 ? 1.426 36.594 5.449 1 97.56 166 ASN A N 1
ATOM 1378 C CA . ASN A 1 166 ? 2.07 35.281 5.574 1 97.56 166 ASN A CA 1
ATOM 1379 C C . ASN A 1 166 ? 1.084 34.125 5.332 1 97.56 166 ASN A C 1
ATOM 1381 O O . ASN A 1 166 ? -0.071 34.219 5.754 1 97.56 166 ASN A O 1
ATOM 1385 N N . VAL A 1 167 ? 1.568 33.094 4.645 1 98.06 167 VAL A N 1
ATOM 1386 C CA . VAL A 1 167 ? 0.73 31.938 4.363 1 98.06 167 VAL A CA 1
ATOM 1387 C C . VAL A 1 167 ? 1.445 30.672 4.805 1 98.06 167 VAL A C 1
ATOM 1389 O O . VAL A 1 167 ? 2.623 30.469 4.496 1 98.06 167 VAL A O 1
ATOM 1392 N N . THR A 1 168 ? 0.829 29.891 5.621 1 98.31 168 THR A N 1
ATOM 1393 C CA . THR A 1 168 ? 1.199 28.484 5.797 1 98.31 168 THR A CA 1
ATOM 1394 C C . THR A 1 168 ? 0.418 27.594 4.836 1 98.31 168 THR A C 1
ATOM 1396 O O . THR A 1 168 ? -0.794 27.438 4.98 1 98.31 168 THR A O 1
ATOM 1399 N N . PRO A 1 169 ? 1.123 27.078 3.838 1 98.5 169 PRO A N 1
ATOM 1400 C CA . PRO A 1 169 ? 0.419 26.312 2.801 1 98.5 169 PRO A CA 1
ATOM 1401 C C . PRO A 1 169 ? -0.308 25.094 3.355 1 98.5 169 PRO A C 1
ATOM 1403 O O . PRO A 1 169 ? 0.001 24.641 4.457 1 98.5 169 PRO A O 1
ATOM 1406 N N . VAL A 1 170 ? -1.195 24.578 2.529 1 98.81 170 VAL A N 1
ATOM 1407 C CA . VAL A 1 170 ? -2.154 23.562 2.934 1 98.81 170 VAL A CA 1
ATOM 1408 C C . VAL A 1 170 ? -1.411 22.297 3.373 1 98.81 170 VAL A C 1
ATOM 1410 O O . VAL A 1 170 ? -0.522 21.812 2.666 1 98.81 170 VAL A O 1
ATOM 1413 N N . HIS A 1 171 ? -1.719 21.781 4.562 1 98.81 171 HIS A N 1
ATOM 1414 C CA . HIS A 1 171 ? -1.16 20.594 5.191 1 98.81 171 HIS A CA 1
ATOM 1415 C C . HIS A 1 171 ? -2.115 20.031 6.234 1 98.81 171 HIS A C 1
ATOM 1417 O O . HIS A 1 171 ? -3.156 20.625 6.523 1 98.81 171 HIS A O 1
ATOM 1423 N N . TYR A 1 172 ? -1.848 18.844 6.672 1 98.69 172 TYR A N 1
ATOM 1424 C CA . TYR A 1 172 ? -2.605 18.281 7.785 1 98.69 172 TYR A CA 1
ATOM 1425 C C . TYR A 1 172 ? -1.682 17.891 8.938 1 98.69 172 TYR A C 1
ATOM 1427 O O . TYR A 1 172 ? -0.477 17.719 8.742 1 98.69 172 TYR A O 1
ATOM 1435 N N . ASP A 1 173 ? -2.209 17.828 10.125 1 97.81 173 ASP A N 1
ATOM 1436 C CA . ASP A 1 173 ? -1.462 17.438 11.312 1 97.81 173 ASP A CA 1
ATOM 1437 C C . ASP A 1 173 ? -2.059 16.172 11.938 1 97.81 173 ASP A C 1
ATOM 1439 O O . ASP A 1 173 ? -3.189 15.797 11.625 1 97.81 173 ASP A O 1
ATOM 1443 N N . GLU A 1 174 ? -1.275 15.57 12.805 1 96.62 174 GLU A N 1
ATOM 1444 C CA . GLU A 1 174 ? -1.69 14.305 13.414 1 96.62 174 GLU A CA 1
ATOM 1445 C C . GLU A 1 174 ? -2.082 14.5 14.875 1 96.62 174 GLU A C 1
ATOM 1447 O O . GLU A 1 174 ? -1.883 13.609 15.703 1 96.62 174 GLU A O 1
ATOM 1452 N N . GLN A 1 175 ? -2.541 15.719 15.227 1 97.69 175 GLN A N 1
ATOM 1453 C CA . GLN A 1 175 ? -3.014 16.047 16.562 1 97.69 175 GLN A CA 1
ATOM 1454 C C . GLN A 1 175 ? -4.273 16.891 16.516 1 97.69 175 GLN A C 1
ATOM 1456 O O . GLN A 1 175 ? -4.582 17.5 15.484 1 97.69 175 GLN A O 1
ATOM 1461 N N . GLN A 1 176 ? -4.992 16.828 17.641 1 98.12 176 GLN A N 1
ATOM 1462 C CA . GLN A 1 176 ? -6.094 17.766 17.828 1 98.12 176 GLN A CA 1
ATOM 1463 C C . GLN A 1 176 ? -5.578 19.156 18.188 1 98.12 176 GLN A C 1
ATOM 1465 O O . GLN A 1 176 ? -4.594 19.297 18.922 1 98.12 176 GLN A O 1
ATOM 1470 N N . ASN A 1 177 ? -6.266 20.172 17.609 1 98.75 177 ASN A N 1
ATOM 1471 C CA . ASN A 1 177 ? -5.719 21.516 17.812 1 98.75 177 ASN A CA 1
ATOM 1472 C C . ASN A 1 177 ? -6.812 22.516 18.141 1 98.75 177 ASN A C 1
ATOM 1474 O O . ASN A 1 177 ? -7.848 22.562 17.469 1 98.75 177 ASN A O 1
ATOM 1478 N N . PHE A 1 178 ? -6.707 23.203 19.203 1 98.88 178 PHE A N 1
ATOM 1479 C CA . PHE A 1 178 ? -7.41 24.453 19.422 1 98.88 178 PHE A CA 1
ATOM 1480 C C . PHE A 1 178 ? -6.512 25.641 19.078 1 98.88 178 PHE A C 1
ATOM 1482 O O . PHE A 1 178 ? -5.516 25.891 19.75 1 98.88 178 PHE A O 1
ATOM 1489 N N . PHE A 1 179 ? -6.859 26.328 18.031 1 98.81 179 PHE A N 1
ATOM 1490 C CA . PHE A 1 179 ? -6.113 27.469 17.516 1 98.81 179 PHE A CA 1
ATOM 1491 C C . PHE A 1 179 ? -6.707 28.781 18.016 1 98.81 179 PHE A C 1
ATOM 1493 O O . PHE A 1 179 ? -7.797 29.172 17.594 1 98.81 179 PHE A O 1
ATOM 1500 N N . CYS A 1 180 ? -5.957 29.5 18.844 1 98.69 180 CYS A N 1
ATOM 1501 C CA . CYS A 1 180 ? -6.449 30.734 19.469 1 98.69 180 CYS A CA 1
ATOM 1502 C C . CYS A 1 180 ? -5.832 31.969 18.812 1 98.69 180 CYS A C 1
ATOM 1504 O O . CYS A 1 180 ? -4.609 32.125 18.828 1 98.69 180 CYS A O 1
ATOM 1506 N N . GLN A 1 181 ? -6.656 32.781 18.281 1 98.62 181 GLN A N 1
ATOM 1507 C CA . GLN A 1 181 ? -6.184 34.031 17.719 1 98.62 181 GLN A CA 1
ATOM 1508 C C . GLN A 1 181 ? -6.156 35.156 18.766 1 98.62 181 GLN A C 1
ATOM 1510 O O . GLN A 1 181 ? -7.16 35.406 19.438 1 98.62 181 GLN A O 1
ATOM 1515 N N . LEU A 1 182 ? -5.035 35.844 18.891 1 98.44 182 LEU A N 1
ATOM 1516 C CA . LEU A 1 182 ? -4.859 36.844 19.938 1 98.44 182 LEU A CA 1
ATOM 1517 C C . LEU A 1 182 ? -4.852 38.25 19.359 1 98.44 182 LEU A C 1
ATOM 1519 O O . LEU A 1 182 ? -5.535 39.125 19.859 1 98.44 182 LEU A O 1
ATOM 1523 N N . VAL A 1 183 ? -4.012 38.438 18.406 1 98.12 183 VAL A N 1
ATOM 1524 C CA . VAL A 1 183 ? -3.865 39.75 17.75 1 98.12 183 VAL A CA 1
ATOM 1525 C C . VAL A 1 183 ? -4.008 39.562 16.234 1 98.12 183 VAL A C 1
ATOM 1527 O O . VAL A 1 183 ? -3.502 38.625 15.672 1 98.12 183 VAL A O 1
ATOM 1530 N N . GLY A 1 184 ? -4.668 40.531 15.617 1 97.06 184 GLY A N 1
ATOM 1531 C CA . GLY A 1 184 ? -4.828 40.5 14.172 1 97.06 184 GLY A CA 1
ATOM 1532 C C . GLY A 1 184 ? -5.848 39.469 13.719 1 97.06 184 GLY A C 1
ATOM 1533 O O . GLY A 1 184 ? -6.613 38.938 14.531 1 97.06 184 GLY A O 1
ATOM 1534 N N . TYR A 1 185 ? -5.926 39.25 12.391 1 97.38 185 TYR A N 1
ATOM 1535 C CA . TYR A 1 185 ? -6.93 38.375 11.797 1 97.38 185 TYR A CA 1
ATOM 1536 C C . TYR A 1 185 ? -6.285 37.406 10.844 1 97.38 185 TYR A C 1
ATOM 1538 O O . TYR A 1 185 ? -5.387 37.75 10.078 1 97.38 185 TYR A O 1
ATOM 1546 N N . LYS A 1 186 ? -6.664 36.156 10.953 1 97.81 186 LYS A N 1
ATOM 1547 C CA . LYS A 1 186 ? -6.219 35.094 10.047 1 97.81 186 LYS A CA 1
ATOM 1548 C C . LYS A 1 186 ? -7.402 34.438 9.344 1 97.81 186 LYS A C 1
ATOM 1550 O O . LYS A 1 186 ? -8.453 34.219 9.953 1 97.81 186 LYS A O 1
ATOM 1555 N N . ARG A 1 187 ? -7.223 34.219 8.117 1 98.06 187 ARG A N 1
ATOM 1556 C CA . ARG A 1 187 ? -8.148 33.375 7.367 1 98.06 187 ARG A CA 1
ATOM 1557 C C . ARG A 1 187 ? -7.707 31.922 7.395 1 98.06 187 ARG A C 1
ATOM 1559 O O . ARG A 1 187 ? -6.559 31.609 7.07 1 98.06 187 ARG A O 1
ATOM 1566 N N . CYS A 1 188 ? -8.602 31.062 7.812 1 98.75 188 CYS A N 1
ATOM 1567 C CA . CYS A 1 188 ? -8.352 29.625 7.871 1 98.75 188 CYS A CA 1
ATOM 1568 C C . CYS A 1 188 ? -9.242 28.875 6.883 1 98.75 188 CYS A C 1
ATOM 1570 O O . CYS A 1 188 ? -10.469 28.953 6.969 1 98.75 188 CYS A O 1
ATOM 1572 N N . ILE A 1 189 ? -8.617 28.266 5.938 1 98.81 189 ILE A N 1
ATOM 1573 C CA . ILE A 1 189 ? -9.328 27.422 4.984 1 98.81 189 ILE A CA 1
ATOM 1574 C C . ILE A 1 189 ? -9.023 25.953 5.273 1 98.81 189 ILE A C 1
ATOM 1576 O O . ILE A 1 189 ? -7.863 25.547 5.312 1 98.81 189 ILE A O 1
ATOM 1580 N N . LEU A 1 190 ? -10.055 25.172 5.488 1 98.94 190 LEU A N 1
ATOM 1581 C CA . LEU A 1 190 ? -9.867 23.781 5.867 1 98.94 190 LEU A CA 1
ATOM 1582 C C . LEU A 1 190 ? -10.531 22.844 4.855 1 98.94 190 LEU A C 1
ATOM 1584 O O . LEU A 1 190 ? -11.469 23.25 4.164 1 98.94 190 LEU A O 1
ATOM 1588 N N . PHE A 1 191 ? -9.984 21.656 4.703 1 98.88 191 PHE A N 1
ATOM 1589 C CA . PHE A 1 191 ? -10.539 20.562 3.912 1 98.88 191 PHE A CA 1
ATOM 1590 C C . PHE A 1 191 ? -10.609 19.297 4.738 1 98.88 191 PHE A C 1
ATOM 1592 O O . PHE A 1 191 ? -9.695 18.984 5.5 1 98.88 191 PHE A O 1
ATOM 1599 N N . ALA A 1 192 ? -11.68 18.594 4.578 1 98.5 192 ALA A N 1
ATOM 1600 C CA . ALA A 1 192 ? -11.852 17.328 5.305 1 98.5 192 ALA A CA 1
ATOM 1601 C C . ALA A 1 192 ? -10.805 16.312 4.883 1 98.5 192 ALA A C 1
ATOM 1603 O O . ALA A 1 192 ? -10.211 16.422 3.811 1 98.5 192 ALA A O 1
ATOM 1604 N N . PRO A 1 193 ? -10.586 15.305 5.746 1 97.88 193 PRO A N 1
ATOM 1605 C CA . PRO A 1 193 ? -9.547 14.305 5.469 1 97.88 193 PRO A CA 1
ATOM 1606 C C . PRO A 1 193 ? -9.781 13.562 4.156 1 97.88 193 PRO A C 1
ATOM 1608 O O . PRO A 1 193 ? -8.836 13.055 3.553 1 97.88 193 PRO A O 1
ATOM 1611 N N . GLU A 1 194 ? -11 13.531 3.672 1 96.31 194 GLU A N 1
ATOM 1612 C CA . GLU A 1 194 ? -11.344 12.805 2.449 1 96.31 194 GLU A CA 1
ATOM 1613 C C . GLU A 1 194 ? -10.688 13.445 1.229 1 96.31 194 GLU A C 1
ATOM 1615 O O . GLU A 1 194 ? -10.594 12.812 0.171 1 96.31 194 GLU A O 1
ATOM 1620 N N . HIS A 1 195 ? -10.258 14.711 1.398 1 98.06 195 HIS A N 1
ATOM 1621 C CA . HIS A 1 195 ? -9.633 15.406 0.278 1 98.06 195 HIS A CA 1
ATOM 1622 C C . HIS A 1 195 ? -8.18 14.977 0.102 1 98.06 195 HIS A C 1
ATOM 1624 O O . HIS A 1 195 ? -7.441 15.57 -0.689 1 98.06 195 HIS A O 1
ATOM 1630 N N . TYR A 1 196 ? -7.742 13.961 0.821 1 97.75 196 TYR A N 1
ATOM 1631 C CA . TYR A 1 196 ? -6.395 13.414 0.706 1 97.75 196 TYR A CA 1
ATOM 1632 C C . TYR A 1 196 ? -6.035 13.156 -0.753 1 97.75 196 TYR A C 1
ATOM 1634 O O . TYR A 1 196 ? -4.973 13.57 -1.217 1 97.75 196 TYR A O 1
ATOM 1642 N N . GLU A 1 197 ? -6.922 12.523 -1.518 1 95.62 197 GLU A N 1
ATOM 1643 C CA . GLU A 1 197 ? -6.637 12.133 -2.895 1 95.62 197 GLU A CA 1
ATOM 1644 C C . GLU A 1 197 ? -6.656 13.344 -3.824 1 95.62 197 GLU A C 1
ATOM 1646 O O . GLU A 1 197 ? -6.23 13.258 -4.977 1 95.62 197 GLU A O 1
ATOM 1651 N N . HIS A 1 198 ? -7.164 14.5 -3.291 1 97.94 198 HIS A N 1
ATOM 1652 C CA . HIS A 1 198 ? -7.234 15.695 -4.117 1 97.94 198 HIS A CA 1
ATOM 1653 C C . HIS A 1 198 ? -6.086 16.656 -3.809 1 97.94 198 HIS A C 1
ATOM 1655 O O . HIS A 1 198 ? -5.789 17.547 -4.598 1 97.94 198 HIS A O 1
ATOM 1661 N N . LEU A 1 199 ? -5.504 16.406 -2.662 1 98.56 199 LEU A N 1
ATOM 1662 C CA . LEU A 1 199 ? -4.484 17.344 -2.227 1 98.56 199 LEU A CA 1
ATOM 1663 C C . LEU A 1 199 ? -3.09 16.75 -2.361 1 98.56 199 LEU A C 1
ATOM 1665 O O . LEU A 1 199 ? -2.086 17.453 -2.227 1 98.56 199 LEU A O 1
ATOM 1669 N N . TYR A 1 200 ? -2.932 15.469 -2.66 1 97.81 200 TYR A N 1
ATOM 1670 C CA . TYR A 1 200 ? -1.715 14.781 -3.072 1 97.81 200 TYR A CA 1
ATOM 1671 C C . TYR A 1 200 ? -0.564 15.086 -2.123 1 97.81 200 TYR A C 1
ATOM 1673 O O . TYR A 1 200 ? 0.442 15.68 -2.525 1 97.81 200 TYR A O 1
ATOM 1681 N N . PRO A 1 201 ? -0.586 14.648 -0.86 1 97.94 201 PRO A N 1
ATOM 1682 C CA . PRO A 1 201 ? 0.536 14.914 0.042 1 97.94 201 PRO A CA 1
ATOM 1683 C C . PRO A 1 201 ? 1.853 14.328 -0.46 1 97.94 201 PRO A C 1
ATOM 1685 O O . PRO A 1 201 ? 1.853 13.289 -1.132 1 97.94 201 PRO A O 1
ATOM 1688 N N . TYR A 1 202 ? 2.951 15.016 -0.13 1 96.5 202 TYR A N 1
ATOM 1689 C CA . TYR A 1 202 ? 4.266 14.43 -0.364 1 96.5 202 TYR A CA 1
ATOM 1690 C C . TYR A 1 202 ? 4.391 13.078 0.33 1 96.5 202 TYR A C 1
ATOM 1692 O O . TYR A 1 202 ? 3.711 12.82 1.326 1 96.5 202 TYR A O 1
ATOM 1700 N N . PRO A 1 203 ? 5.238 12.203 -0.217 1 95.06 203 PRO A N 1
ATOM 1701 C CA . PRO A 1 203 ? 5.504 10.93 0.447 1 95.06 203 PRO A CA 1
ATOM 1702 C C . PRO A 1 203 ? 5.984 11.102 1.887 1 95.06 203 PRO A C 1
ATOM 1704 O O . PRO A 1 203 ? 6.613 12.109 2.217 1 95.06 203 PRO A O 1
ATOM 1707 N N . VAL A 1 204 ? 5.789 10.109 2.68 1 95.06 204 VAL A N 1
ATOM 1708 C CA . VAL A 1 204 ? 6.102 10.148 4.105 1 95.06 204 VAL A CA 1
ATOM 1709 C C . VAL A 1 204 ? 7.602 10.344 4.297 1 95.06 204 VAL A C 1
ATOM 1711 O O . VAL A 1 204 ? 8.039 10.969 5.27 1 95.06 204 VAL A O 1
ATOM 1714 N N . TYR A 1 205 ? 8.445 9.922 3.402 1 92.69 205 TYR A N 1
ATOM 1715 C CA . TYR A 1 205 ? 9.898 10.031 3.547 1 92.69 205 TYR A CA 1
ATOM 1716 C C . TYR A 1 205 ? 10.375 11.43 3.197 1 92.69 205 TYR A C 1
ATOM 1718 O O . TYR A 1 205 ? 11.516 11.797 3.5 1 92.69 205 TYR A O 1
ATOM 1726 N N . HIS A 1 206 ? 9.602 12.195 2.52 1 94.06 206 HIS A N 1
ATOM 1727 C CA . HIS A 1 206 ? 9.992 13.5 2.004 1 94.06 206 HIS A CA 1
ATOM 1728 C C . HIS A 1 206 ? 10.031 14.539 3.119 1 94.06 206 HIS A C 1
ATOM 1730 O O . HIS A 1 206 ? 9.203 14.508 4.035 1 94.06 206 HIS A O 1
ATOM 1736 N N . PRO A 1 207 ? 10.875 15.508 3.043 1 94.5 207 PRO A N 1
ATOM 1737 C CA . PRO A 1 207 ? 10.914 16.562 4.066 1 94.5 207 PRO A CA 1
ATOM 1738 C C . PRO A 1 207 ? 9.602 17.328 4.176 1 94.5 207 PRO A C 1
ATOM 1740 O O . PRO A 1 207 ? 9.281 17.859 5.242 1 94.5 207 PRO A O 1
ATOM 1743 N N . HIS A 1 208 ? 8.812 17.328 3.137 1 96.31 208 HIS A N 1
ATOM 1744 C CA . HIS A 1 208 ? 7.523 18 3.139 1 96.31 208 HIS A CA 1
ATOM 1745 C C . HIS A 1 208 ? 6.395 17.031 3.479 1 96.31 208 HIS A C 1
ATOM 1747 O O . HIS A 1 208 ? 5.266 17.203 3.016 1 96.31 208 HIS A O 1
ATOM 1753 N N . ASP A 1 209 ? 6.734 16.016 4.258 1 95.81 209 ASP A N 1
ATOM 1754 C CA . ASP A 1 209 ? 5.719 15.094 4.77 1 95.81 209 ASP A CA 1
ATOM 1755 C C . ASP A 1 209 ? 4.523 15.859 5.336 1 95.81 209 ASP A C 1
ATOM 1757 O O . ASP A 1 209 ? 4.695 16.859 6.047 1 95.81 209 ASP A O 1
ATOM 1761 N N . ARG A 1 210 ? 3.25 15.43 5 1 98 210 ARG A N 1
ATOM 1762 C CA . ARG A 1 210 ? 1.956 15.945 5.434 1 98 210 ARG A CA 1
ATOM 1763 C C . ARG A 1 210 ? 1.612 17.25 4.715 1 98 210 ARG A C 1
ATOM 1765 O O . ARG A 1 210 ? 0.512 17.781 4.879 1 98 210 ARG A O 1
ATOM 1772 N N . GLN A 1 211 ? 2.537 17.766 3.848 1 98.25 211 GLN A N 1
ATOM 1773 C CA . GLN A 1 211 ? 2.256 18.938 3.02 1 98.25 211 GLN A CA 1
ATOM 1774 C C . GLN A 1 211 ? 1.688 18.531 1.664 1 98.25 211 GLN A C 1
ATOM 1776 O O . GLN A 1 211 ? 2.098 17.516 1.095 1 98.25 211 GLN A O 1
ATOM 1781 N N . SER A 1 212 ? 0.782 19.328 1.14 1 98.5 212 SER A N 1
ATOM 1782 C CA . SER A 1 212 ? 0.261 19.078 -0.202 1 98.5 212 SER A CA 1
ATOM 1783 C C . SER A 1 212 ? 1.286 19.453 -1.269 1 98.5 212 SER A C 1
ATOM 1785 O O . SER A 1 212 ? 2.039 20.406 -1.107 1 98.5 212 SER A O 1
ATOM 1787 N N . GLN A 1 213 ? 1.31 18.734 -2.316 1 97.06 213 GLN A N 1
ATOM 1788 C CA . GLN A 1 213 ? 2.127 19.062 -3.48 1 97.06 213 GLN A CA 1
ATOM 1789 C C . GLN A 1 213 ? 1.462 20.141 -4.336 1 97.06 213 GLN A C 1
ATOM 1791 O O . GLN A 1 213 ? 2.092 20.703 -5.23 1 97.06 213 GLN A O 1
ATOM 1796 N N . VAL A 1 214 ? 0.198 20.422 -4.055 1 97.31 214 VAL A N 1
ATOM 1797 C CA . VAL A 1 214 ? -0.57 21.375 -4.836 1 97.31 214 VAL A CA 1
ATOM 1798 C C . VAL A 1 214 ? -0.251 22.797 -4.371 1 97.31 214 VAL A C 1
ATOM 1800 O O . VAL A 1 214 ? -0.297 23.094 -3.176 1 97.31 214 VAL A O 1
ATOM 1803 N N . ASP A 1 215 ? 0.102 23.641 -5.262 1 96.5 215 ASP A N 1
ATOM 1804 C CA . ASP A 1 215 ? 0.272 25.062 -4.996 1 96.5 215 ASP A CA 1
ATOM 1805 C C . ASP A 1 215 ? -1.019 25.828 -5.273 1 96.5 215 ASP A C 1
ATOM 1807 O O . ASP A 1 215 ? -1.426 25.969 -6.426 1 96.5 215 ASP A O 1
ATOM 1811 N N . PHE A 1 216 ? -1.609 26.359 -4.246 1 97.56 216 PHE A N 1
ATOM 1812 C CA . PHE A 1 216 ? -2.906 27.016 -4.391 1 97.56 216 PHE A CA 1
ATOM 1813 C C . PHE A 1 216 ? -2.779 28.297 -5.188 1 97.56 216 PHE A C 1
ATOM 1815 O O . PHE A 1 216 ? -3.766 28.797 -5.734 1 97.56 216 PHE A O 1
ATOM 1822 N N . ASP A 1 217 ? -1.595 28.891 -5.254 1 95.88 217 ASP A N 1
ATOM 1823 C CA . ASP A 1 217 ? -1.394 30.109 -6.031 1 95.88 217 ASP A CA 1
ATOM 1824 C C . ASP A 1 217 ? -1.296 29.797 -7.523 1 95.88 217 ASP A C 1
ATOM 1826 O O . ASP A 1 217 ? -1.656 30.625 -8.359 1 95.88 217 ASP A O 1
ATOM 1830 N N . GLU A 1 218 ? -0.716 28.672 -7.84 1 95.38 218 GLU A N 1
ATOM 1831 C CA . GLU A 1 218 ? -0.555 28.203 -9.219 1 95.38 218 GLU A CA 1
ATOM 1832 C C . GLU A 1 218 ? -0.92 26.734 -9.359 1 95.38 218 GLU A C 1
ATOM 1834 O O . GLU A 1 218 ? -0.062 25.906 -9.656 1 95.38 218 GLU A O 1
ATOM 1839 N N . PRO A 1 219 ? -2.197 26.516 -9.25 1 95.5 219 PRO A N 1
ATOM 1840 C CA . PRO A 1 219 ? -2.607 25.109 -9.32 1 95.5 219 PRO A CA 1
ATOM 1841 C C . PRO A 1 219 ? -2.354 24.484 -10.695 1 95.5 219 PRO A C 1
ATOM 1843 O O . PRO A 1 219 ? -2.605 25.125 -11.719 1 95.5 219 PRO A O 1
ATOM 1846 N N . ASP A 1 220 ? -1.782 23.406 -10.742 1 94.69 220 ASP A N 1
ATOM 1847 C CA . ASP A 1 220 ? -1.538 22.641 -11.961 1 94.69 220 ASP A CA 1
ATOM 1848 C C . ASP A 1 220 ? -2.525 21.484 -12.094 1 94.69 220 ASP A C 1
ATOM 1850 O O . ASP A 1 220 ? -2.242 20.375 -11.664 1 94.69 220 ASP A O 1
ATOM 1854 N N . ALA A 1 221 ? -3.58 21.672 -12.75 1 94.75 221 ALA A N 1
ATOM 1855 C CA . ALA A 1 221 ? -4.656 20.688 -12.836 1 94.75 221 ALA A CA 1
ATOM 1856 C C . ALA A 1 221 ? -4.281 19.531 -13.773 1 94.75 221 ALA A C 1
ATOM 1858 O O . ALA A 1 221 ? -4.934 18.484 -13.773 1 94.75 221 ALA A O 1
ATOM 1859 N N . GLU A 1 222 ? -3.291 19.75 -14.609 1 93.12 222 GLU A N 1
ATOM 1860 C CA . GLU A 1 222 ? -2.809 18.656 -15.453 1 93.12 222 GLU A CA 1
ATOM 1861 C C . GLU A 1 222 ? -2.016 17.641 -14.641 1 93.12 222 GLU A C 1
ATOM 1863 O O . GLU A 1 222 ? -2.221 16.438 -14.781 1 93.12 222 GLU A O 1
ATOM 1868 N N . LYS A 1 223 ? -1.221 18.141 -13.766 1 91.88 223 LYS A N 1
ATOM 1869 C CA . LYS A 1 223 ? -0.406 17.281 -12.906 1 91.88 223 LYS A CA 1
ATOM 1870 C C . LYS A 1 223 ? -1.235 16.703 -11.766 1 91.88 223 LYS A C 1
ATOM 1872 O O . LYS A 1 223 ? -1.021 15.562 -11.352 1 91.88 223 LYS A O 1
ATOM 1877 N N . PHE A 1 224 ? -2.152 17.5 -11.312 1 95.69 224 PHE A N 1
ATOM 1878 C CA . PHE A 1 224 ? -2.99 17.141 -10.172 1 95.69 224 PHE A CA 1
ATOM 1879 C C . PHE A 1 224 ? -4.465 17.344 -10.5 1 95.69 224 PHE A C 1
ATOM 1881 O O . PHE A 1 224 ? -5.113 18.219 -9.938 1 95.69 224 PHE A O 1
ATOM 1888 N N . PRO A 1 225 ? -4.961 16.453 -11.266 1 95.25 225 PRO A N 1
ATOM 1889 C CA . PRO A 1 225 ? -6.328 16.656 -11.742 1 95.25 225 PRO A CA 1
ATOM 1890 C C . PRO A 1 225 ? -7.355 16.656 -10.617 1 95.25 225 PRO A C 1
ATOM 1892 O O . PRO A 1 225 ? -8.414 17.266 -10.734 1 95.25 225 PRO A O 1
ATOM 1895 N N . GLY A 1 226 ? -7.086 16.094 -9.484 1 95.94 226 GLY A N 1
ATOM 1896 C CA . GLY A 1 226 ? -8.008 16.016 -8.367 1 95.94 226 GLY A CA 1
ATOM 1897 C C . GLY A 1 226 ? -8.328 17.375 -7.77 1 95.94 226 GLY A C 1
ATOM 1898 O O . GLY A 1 226 ? -9.312 17.531 -7.039 1 95.94 226 GLY A O 1
ATOM 1899 N N . VAL A 1 227 ? -7.551 18.375 -8.078 1 97.12 227 VAL A N 1
ATOM 1900 C CA . VAL A 1 227 ? -7.711 19.703 -7.461 1 97.12 227 VAL A CA 1
ATOM 1901 C C . VAL A 1 227 ? -9.047 20.297 -7.879 1 97.12 227 VAL A C 1
ATOM 1903 O O . VAL A 1 227 ? -9.586 21.172 -7.184 1 97.12 227 VAL A O 1
ATOM 1906 N N . LYS A 1 228 ? -9.586 19.812 -8.984 1 97.31 228 LYS A N 1
ATOM 1907 C CA . LYS A 1 228 ? -10.859 20.312 -9.484 1 97.31 228 LYS A CA 1
ATOM 1908 C C . LYS A 1 228 ? -12.008 19.938 -8.547 1 97.31 228 LYS A C 1
ATOM 1910 O O . LYS A 1 228 ? -13.086 20.516 -8.625 1 97.31 228 LYS A O 1
ATOM 1915 N N . GLN A 1 229 ? -11.773 18.984 -7.699 1 97.56 229 GLN A N 1
ATOM 1916 C CA . GLN A 1 229 ? -12.82 18.484 -6.82 1 97.56 229 GLN A CA 1
ATOM 1917 C C . GLN A 1 229 ? -12.703 19.094 -5.422 1 97.56 229 GLN A C 1
ATOM 1919 O O . GLN A 1 229 ? -13.484 18.75 -4.527 1 97.56 229 GLN A O 1
ATOM 1924 N N . LEU A 1 230 ? -11.828 19.969 -5.168 1 98.19 230 LEU A N 1
ATOM 1925 C CA . LEU A 1 230 ? -11.609 20.547 -3.846 1 98.19 230 LEU A CA 1
ATOM 1926 C C . LEU A 1 230 ? -12.789 21.422 -3.426 1 98.19 230 LEU A C 1
ATOM 1928 O O . LEU A 1 230 ? -13.281 22.234 -4.211 1 98.19 230 LEU A O 1
ATOM 1932 N N . GLU A 1 231 ? -13.297 21.141 -2.285 1 98.44 231 GLU A N 1
ATOM 1933 C CA . GLU A 1 231 ? -14.305 21.938 -1.598 1 98.44 231 GLU A CA 1
ATOM 1934 C C . GLU A 1 231 ? -13.93 22.156 -0.134 1 98.44 231 GLU A C 1
ATOM 1936 O O . GLU A 1 231 ? -13.852 21.203 0.642 1 98.44 231 GLU A O 1
ATOM 1941 N N . GLY A 1 232 ? -13.773 23.406 0.215 1 98.31 232 GLY A N 1
ATOM 1942 C CA . GLY A 1 232 ? -13.289 23.672 1.561 1 98.31 232 GLY A CA 1
ATOM 1943 C C . GLY A 1 232 ? -14.305 24.375 2.432 1 98.31 232 GLY A C 1
ATOM 1944 O O . GLY A 1 232 ? -15.453 24.578 2.025 1 98.31 232 GLY A O 1
ATOM 1945 N N . VAL A 1 233 ? -13.984 24.609 3.684 1 98.75 233 VAL A N 1
ATOM 1946 C CA . VAL A 1 233 ? -14.664 25.484 4.625 1 98.75 233 VAL A CA 1
ATOM 1947 C C . VAL A 1 233 ? -13.688 26.547 5.133 1 98.75 233 VAL A C 1
ATOM 1949 O O . VAL A 1 233 ? -12.477 26.312 5.168 1 98.75 233 VAL A O 1
ATOM 1952 N N . GLU A 1 234 ? -14.219 27.688 5.469 1 98.5 234 GLU A N 1
ATOM 1953 C CA . GLU A 1 234 ? -13.289 28.734 5.863 1 98.5 234 GLU A CA 1
ATOM 1954 C C . GLU A 1 234 ? -13.883 29.609 6.965 1 98.5 234 GLU A C 1
ATOM 1956 O O . GLU A 1 234 ? -15.102 29.609 7.176 1 98.5 234 GLU A O 1
ATOM 1961 N N . ALA A 1 235 ? -13.062 30.281 7.68 1 98.44 235 ALA A N 1
ATOM 1962 C CA . ALA A 1 235 ? -13.406 31.312 8.656 1 98.44 235 ALA A CA 1
ATOM 1963 C C . ALA A 1 235 ? -12.273 32.312 8.805 1 98.44 235 ALA A C 1
ATOM 1965 O O . ALA A 1 235 ? -11.109 32 8.594 1 98.44 235 ALA A O 1
ATOM 1966 N N . VAL A 1 236 ? -12.656 33.5 9.047 1 97.69 236 VAL A N 1
ATOM 1967 C CA . VAL A 1 236 ? -11.703 34.469 9.539 1 97.69 236 VAL A CA 1
ATOM 1968 C C . VAL A 1 236 ? -11.766 34.531 11.07 1 97.69 236 VAL A C 1
ATOM 1970 O O . VAL A 1 236 ? -12.844 34.719 11.641 1 97.69 236 VAL A O 1
ATOM 1973 N N . VAL A 1 237 ? -10.672 34.344 11.68 1 98.19 237 VAL A N 1
ATOM 1974 C CA . VAL A 1 237 ? -10.633 34.406 13.133 1 98.19 237 VAL A CA 1
ATOM 1975 C C . VAL A 1 237 ? -9.93 35.688 13.586 1 98.19 237 VAL A C 1
ATOM 1977 O O . VAL A 1 237 ? -8.961 36.125 12.953 1 98.19 237 VAL A O 1
ATOM 1980 N N . GLY A 1 238 ? -10.438 36.25 14.617 1 97.44 238 GLY A N 1
ATOM 1981 C CA . GLY A 1 238 ? -9.867 37.406 15.25 1 97.44 238 GLY A CA 1
ATOM 1982 C C . GLY A 1 238 ? -9.625 37.25 16.734 1 97.44 238 GLY A C 1
ATOM 1983 O O . GLY A 1 238 ? -9.781 36.156 17.266 1 97.44 238 GLY A O 1
ATOM 1984 N N . PRO A 1 239 ? -9.242 38.344 17.391 1 98.12 239 PRO A N 1
ATOM 1985 C CA . PRO A 1 239 ? -8.867 38.25 18.797 1 98.12 239 PRO A CA 1
ATOM 1986 C C . PRO A 1 239 ? -9.961 37.625 19.656 1 98.12 239 PRO A C 1
ATOM 1988 O O . PRO A 1 239 ? -11.102 38.094 19.656 1 98.12 239 PRO A O 1
ATOM 1991 N N . GLY A 1 240 ? -9.594 36.562 20.328 1 98.12 240 GLY A N 1
ATOM 1992 C CA . GLY A 1 240 ? -10.508 35.906 21.234 1 98.12 240 GLY A CA 1
ATOM 1993 C C . GLY A 1 240 ? -11.148 34.656 20.641 1 98.12 240 GLY A C 1
ATOM 1994 O O . GLY A 1 240 ? -11.68 33.812 21.375 1 98.12 240 GLY A O 1
ATOM 1995 N N . ASP A 1 241 ? -11.172 34.562 19.328 1 98.62 241 ASP A N 1
ATOM 1996 C CA . ASP A 1 241 ? -11.734 33.375 18.656 1 98.62 241 ASP A CA 1
ATOM 1997 C C . ASP A 1 241 ? -10.844 32.156 18.859 1 98.62 241 ASP A C 1
ATOM 1999 O O . ASP A 1 241 ? -9.625 32.25 18.922 1 98.62 241 ASP A O 1
ATOM 2003 N N . VAL A 1 242 ? -11.453 31.031 19.047 1 98.88 242 VAL A N 1
ATOM 2004 C CA . VAL A 1 242 ? -10.758 29.75 19.094 1 98.88 242 VAL A CA 1
ATOM 2005 C C . VAL A 1 242 ? -11.289 28.844 18 1 98.88 242 VAL A C 1
ATOM 2007 O O . VAL A 1 242 ? -12.477 28.5 17.984 1 98.88 242 VAL A O 1
ATOM 2010 N N . LEU A 1 243 ? -10.445 28.469 17.094 1 98.94 243 LEU A N 1
ATOM 2011 C CA . LEU A 1 243 ? -10.812 27.531 16.047 1 98.94 243 LEU A CA 1
ATOM 2012 C C . LEU A 1 243 ? -10.391 26.109 16.406 1 98.94 243 LEU A C 1
ATOM 2014 O O . LEU A 1 243 ? -9.227 25.875 16.75 1 98.94 243 LEU A O 1
ATOM 2018 N N . TYR A 1 244 ? -11.32 25.219 16.359 1 98.88 244 TYR A N 1
ATOM 2019 C CA . TYR A 1 244 ? -10.992 23.797 16.5 1 98.88 244 TYR A CA 1
ATOM 2020 C C . TYR A 1 244 ? -10.633 23.203 15.141 1 98.88 244 TYR A C 1
ATOM 2022 O O . TYR A 1 244 ? -11.438 23.234 14.203 1 98.88 244 TYR A O 1
ATOM 2030 N N . ILE A 1 245 ? -9.461 22.672 15.023 1 98.81 245 ILE A N 1
ATOM 2031 C CA . ILE A 1 245 ? -8.992 21.969 13.836 1 98.81 245 ILE A CA 1
ATOM 2032 C C . ILE A 1 245 ? -8.781 20.484 14.18 1 98.81 245 ILE A C 1
ATOM 2034 O O . ILE A 1 245 ? -7.816 20.141 14.867 1 98.81 245 ILE A O 1
ATOM 2038 N N . PRO A 1 246 ? -9.609 19.656 13.695 1 98.25 246 PRO A N 1
ATOM 2039 C CA . PRO A 1 246 ? -9.484 18.25 14.055 1 98.25 246 PRO A CA 1
ATOM 2040 C C . PRO A 1 246 ? -8.25 17.594 13.445 1 98.25 246 PRO A C 1
ATOM 2042 O O . PRO A 1 246 ? -7.762 18.031 12.398 1 98.25 246 PRO A O 1
ATOM 2045 N N . MET A 1 247 ? -7.848 16.547 14.078 1 97.25 247 MET A N 1
ATOM 2046 C CA . MET A 1 247 ? -6.758 15.711 13.578 1 97.25 247 MET A CA 1
ATOM 2047 C C . MET A 1 247 ? -7.012 15.281 12.141 1 97.25 247 MET A C 1
ATOM 2049 O O . MET A 1 247 ? -8.125 14.875 11.797 1 97.25 247 MET A O 1
ATOM 2053 N N . TYR A 1 248 ? -6.055 15.5 11.227 1 98 248 TYR A N 1
ATOM 2054 C CA . TYR A 1 248 ? -6.016 15.023 9.852 1 98 248 TYR A CA 1
ATOM 2055 C C . TYR A 1 248 ? -6.828 15.93 8.938 1 98 248 TYR A C 1
ATOM 2057 O O . TYR A 1 248 ? -6.902 15.695 7.727 1 98 248 TYR A O 1
ATOM 2065 N N . TRP A 1 249 ? -7.465 16.984 9.477 1 98.81 249 TRP A N 1
ATOM 2066 C CA . TRP A 1 249 ? -8.039 17.984 8.594 1 98.81 249 TRP A CA 1
ATOM 2067 C C . TRP A 1 249 ? -6.945 18.828 7.953 1 98.81 249 TRP A C 1
ATOM 2069 O O . TRP A 1 249 ? -6.004 19.25 8.625 1 98.81 249 TRP A O 1
ATOM 2079 N N . TRP A 1 250 ? -7.098 19 6.676 1 98.88 250 TRP A N 1
ATOM 2080 C CA . TRP A 1 250 ? -6.195 19.891 5.953 1 98.88 250 TRP A CA 1
ATOM 2081 C C . TRP A 1 250 ? -6.508 21.359 6.27 1 98.88 250 TRP A C 1
ATOM 2083 O O . TRP A 1 250 ? -7.672 21.719 6.426 1 98.88 250 TRP A O 1
ATOM 2093 N N . HIS A 1 251 ? -5.465 22.141 6.332 1 98.88 251 HIS A N 1
ATOM 2094 C CA . HIS A 1 251 ? -5.727 23.562 6.562 1 98.88 251 HIS A CA 1
ATOM 2095 C C . HIS A 1 251 ? -4.66 24.438 5.91 1 98.88 251 HIS A C 1
ATOM 2097 O O . HIS A 1 251 ? -3.49 24.047 5.848 1 98.88 251 HIS A O 1
ATOM 2103 N N . HIS A 1 252 ? -5.078 25.453 5.352 1 98.81 252 HIS A N 1
ATOM 2104 C CA . HIS A 1 252 ? -4.355 26.562 4.727 1 98.81 252 HIS A CA 1
ATOM 2105 C C . HIS A 1 252 ? -4.59 27.859 5.48 1 98.81 252 HIS A C 1
ATOM 2107 O O . HIS A 1 252 ? -5.695 28.406 5.461 1 98.81 252 HIS A O 1
ATOM 2113 N N . ILE A 1 253 ? -3.531 28.422 6.133 1 98.62 253 ILE A N 1
ATOM 2114 C CA . ILE A 1 253 ? -3.705 29.531 7.055 1 98.62 253 ILE A CA 1
ATOM 2115 C C . ILE A 1 253 ? -3.053 30.781 6.477 1 98.62 253 ILE A C 1
ATOM 2117 O O . ILE A 1 253 ? -1.884 30.766 6.082 1 98.62 253 ILE A O 1
ATOM 2121 N N . GLU A 1 254 ? -3.801 31.844 6.512 1 97.62 254 GLU A N 1
ATOM 2122 C CA . GLU A 1 254 ? -3.312 33.094 5.969 1 97.62 254 GLU A CA 1
ATOM 2123 C C . GLU A 1 254 ? -3.484 34.25 6.969 1 97.62 254 GLU A C 1
ATOM 2125 O O . GLU A 1 254 ? -4.594 34.5 7.441 1 97.62 254 GLU A O 1
ATOM 2130 N N . SER A 1 255 ? -2.332 34.875 7.285 1 97.38 255 SER A N 1
ATOM 2131 C CA . SER A 1 255 ? -2.494 36.188 7.91 1 97.38 255 SER A CA 1
ATOM 2132 C C . SER A 1 255 ? -3.072 37.188 6.93 1 97.38 255 SER A C 1
ATOM 2134 O O . SER A 1 255 ? -2.527 37.406 5.844 1 97.38 255 SER A O 1
ATOM 2136 N N . LEU A 1 256 ? -4.176 37.812 7.273 1 95.5 256 LEU A N 1
ATOM 2137 C CA . LEU A 1 256 ? -4.852 38.656 6.309 1 95.5 256 LEU A CA 1
ATOM 2138 C C . LEU A 1 256 ? -3.932 39.781 5.848 1 95.5 256 LEU A C 1
ATOM 2140 O O . LEU A 1 256 ? -3.289 40.438 6.668 1 95.5 256 LEU A O 1
ATOM 2144 N N . PRO A 1 257 ? -3.938 40.031 4.523 1 90.06 257 PRO A N 1
ATOM 2145 C CA . PRO A 1 257 ? -3.068 41.062 3.973 1 90.06 257 PRO A CA 1
ATOM 2146 C C . PRO A 1 257 ? -3.539 42.469 4.328 1 90.06 257 PRO A C 1
ATOM 2148 O O . PRO A 1 257 ? -4.738 42.688 4.488 1 90.06 257 PRO A O 1
ATOM 2151 N N . ASN A 1 258 ? -2.588 43.312 4.367 1 85.56 258 ASN A N 1
ATOM 2152 C CA . ASN A 1 258 ? -2.812 44.75 4.523 1 85.56 258 ASN A CA 1
ATOM 2153 C C . ASN A 1 258 ? -3.449 45.062 5.871 1 85.56 258 ASN A C 1
ATOM 2155 O O . ASN A 1 258 ? -4.234 46.031 5.98 1 85.56 258 ASN A O 1
ATOM 2159 N N . LEU A 1 259 ? -3.27 44.188 6.703 1 86.81 259 LEU A N 1
ATOM 2160 C CA . LEU A 1 259 ? -3.621 44.438 8.102 1 86.81 259 LEU A CA 1
ATOM 2161 C C . LEU A 1 259 ? -2.389 44.344 8.992 1 86.81 259 LEU A C 1
ATOM 2163 O O . LEU A 1 259 ? -1.257 44.375 8.5 1 86.81 259 LEU A O 1
ATOM 2167 N N . SER A 1 260 ? -2.412 44.281 10.203 1 85.94 260 SER A N 1
ATOM 2168 C CA . SER A 1 260 ? -1.275 44.281 11.117 1 85.94 260 SER A CA 1
ATOM 2169 C C . SER A 1 260 ? -0.744 42.875 11.352 1 85.94 260 SER A C 1
ATOM 2171 O O . SER A 1 260 ? -1.226 41.906 10.742 1 85.94 260 SER A O 1
ATOM 2173 N N . HIS A 1 261 ? 0.361 42.812 12.023 1 95.12 261 HIS A N 1
ATOM 2174 C CA . HIS A 1 261 ? 0.912 41.531 12.43 1 95.12 261 HIS A CA 1
ATOM 2175 C C . HIS A 1 261 ? -0.124 40.688 13.18 1 95.12 261 HIS A C 1
ATOM 2177 O O . HIS A 1 261 ? -1.146 41.219 13.625 1 95.12 261 HIS A O 1
ATOM 2183 N N . THR A 1 262 ? 0.088 39.406 13.164 1 97.94 262 THR A N 1
ATOM 2184 C CA . THR A 1 262 ? -0.81 38.5 13.859 1 97.94 262 THR A CA 1
ATOM 2185 C C . THR A 1 262 ? -0.073 37.75 14.977 1 97.94 262 THR A C 1
ATOM 2187 O O . THR A 1 262 ? 1.132 37.5 14.875 1 97.94 262 THR A O 1
ATOM 2190 N N . VAL A 1 263 ? -0.733 37.5 16.047 1 98.31 263 VAL A N 1
ATOM 2191 C CA . VAL A 1 263 ? -0.253 36.656 17.141 1 98.31 263 VAL A CA 1
ATOM 2192 C C . VAL A 1 263 ? -1.295 35.594 17.484 1 98.31 263 VAL A C 1
ATOM 2194 O O . VAL A 1 263 ? -2.479 35.906 17.641 1 98.31 263 VAL A O 1
ATOM 2197 N N . SER A 1 264 ? -0.919 34.344 17.5 1 98.5 264 SER A N 1
ATOM 2198 C CA . SER A 1 264 ? -1.795 33.25 17.859 1 98.5 264 SER A CA 1
ATOM 2199 C C . SER A 1 264 ? -1.076 32.25 18.75 1 98.5 264 SER A C 1
ATOM 2201 O O . SER A 1 264 ? 0.154 32.25 18.844 1 98.5 264 SER A O 1
ATOM 2203 N N . VAL A 1 265 ? -1.818 31.438 19.453 1 98.12 265 VAL A N 1
ATOM 2204 C CA . VAL A 1 265 ? -1.312 30.328 20.266 1 98.12 265 VAL A CA 1
ATOM 2205 C C . VAL A 1 265 ? -2.104 29.062 19.953 1 98.12 265 VAL A C 1
ATOM 2207 O O . VAL A 1 265 ? -3.334 29.094 19.891 1 98.12 265 VAL A O 1
ATOM 2210 N N . ASN A 1 266 ? -1.416 27.953 19.734 1 97.19 266 ASN A N 1
ATOM 2211 C CA . ASN A 1 266 ? -2.068 26.672 19.516 1 97.19 266 ASN A CA 1
ATOM 2212 C C . ASN A 1 266 ? -2.008 25.797 20.766 1 97.19 266 ASN A C 1
ATOM 2214 O O . ASN A 1 266 ? -1.142 25.984 21.625 1 97.19 266 ASN A O 1
ATOM 2218 N N . PHE A 1 267 ? -2.953 24.922 20.906 1 98.5 267 PHE A N 1
ATOM 2219 C CA . PHE A 1 267 ? -3.008 23.859 21.891 1 98.5 267 PHE A CA 1
ATOM 2220 C C . PHE A 1 267 ? -3.098 22.5 21.219 1 98.5 267 PHE A C 1
ATOM 2222 O O . PHE A 1 267 ? -4.16 22.109 20.719 1 98.5 267 PHE A O 1
ATOM 2229 N N . TRP A 1 268 ? -1.995 21.75 21.266 1 98.25 268 TRP A N 1
ATOM 2230 C CA . TRP A 1 268 ? -1.907 20.469 20.562 1 98.25 268 TRP A CA 1
ATOM 2231 C C . TRP A 1 268 ? -2.164 19.312 21.516 1 98.25 268 TRP A C 1
ATOM 2233 O O . TRP A 1 268 ? -1.485 19.172 22.547 1 98.25 268 TRP A O 1
ATOM 2243 N N . TYR A 1 269 ? -3.133 18.516 21.141 1 98.25 269 TYR A N 1
ATOM 2244 C CA . TYR A 1 269 ? -3.443 17.312 21.922 1 98.25 269 TYR A CA 1
ATOM 2245 C C . TYR A 1 269 ? -3.242 16.062 21.094 1 98.25 269 TYR A C 1
ATOM 2247 O O . TYR A 1 269 ? -3.592 16.031 19.906 1 98.25 269 TYR A O 1
ATOM 2255 N N . LYS A 1 270 ? -2.66 15.055 21.719 1 96.81 270 LYS A N 1
ATOM 2256 C CA . LYS A 1 270 ? -2.619 13.75 21.062 1 96.81 270 LYS A CA 1
ATOM 2257 C C . LYS A 1 270 ? -4.023 13.18 20.875 1 96.81 270 LYS A C 1
ATOM 2259 O O . LYS A 1 270 ? -4.926 13.469 21.672 1 96.81 270 LYS A O 1
ATOM 2264 N N . GLY A 1 271 ? -4.094 12.453 19.828 1 92.5 271 GLY A N 1
ATOM 2265 C CA . GLY A 1 271 ? -5.348 11.742 19.656 1 92.5 271 GLY A CA 1
ATOM 2266 C C . GLY A 1 271 ? -5.602 10.719 20.75 1 92.5 271 GLY A C 1
ATOM 2267 O O . GLY A 1 271 ? -4.664 10.219 21.375 1 92.5 271 GLY A O 1
ATOM 2268 N N . GLY A 1 272 ? -6.832 10.453 20.969 1 88.75 272 GLY A N 1
ATOM 2269 C CA . GLY A 1 272 ? -7.188 9.43 21.938 1 88.75 272 GLY A CA 1
ATOM 2270 C C . GLY A 1 272 ? -6.992 8.016 21.406 1 88.75 272 GLY A C 1
ATOM 2271 O O . GLY A 1 272 ? -6.691 7.828 20.234 1 88.75 272 GLY A O 1
ATOM 2272 N N . PRO A 1 273 ? -7.043 7.027 22.406 1 81.06 273 PRO A N 1
ATOM 2273 C CA . PRO A 1 273 ? -6.93 5.625 22 1 81.06 273 PRO A CA 1
ATOM 2274 C C . PRO A 1 273 ? -8.016 5.219 21 1 81.06 273 PRO A C 1
ATOM 2276 O O . PRO A 1 273 ? -9.086 5.82 20.969 1 81.06 273 PRO A O 1
ATOM 2279 N N . THR A 1 274 ? -7.555 4.391 20.141 1 66.5 274 THR A N 1
ATOM 2280 C CA . THR A 1 274 ? -8.477 3.939 19.094 1 66.5 274 THR A CA 1
ATOM 2281 C C . THR A 1 274 ? -9.695 3.256 19.719 1 66.5 274 THR A C 1
ATOM 2283 O O . THR A 1 274 ? -9.555 2.334 20.516 1 66.5 274 THR A O 1
ATOM 2286 N N . GLU A 1 275 ? -10.844 3.912 19.688 1 66 275 GLU A N 1
ATOM 2287 C CA . GLU A 1 275 ? -12.125 3.352 20.094 1 66 275 GLU A CA 1
ATOM 2288 C C . GLU A 1 275 ? -12.516 2.16 19.219 1 66 275 GLU A C 1
ATOM 2290 O O . GLU A 1 275 ? -11.773 1.786 18.312 1 66 275 GLU A O 1
ATOM 2295 N N . LYS A 1 276 ? -13.758 1.641 19.453 1 75.19 276 LYS A N 1
ATOM 2296 C CA . LYS A 1 276 ? -14.383 0.593 18.656 1 75.19 276 LYS A CA 1
ATOM 2297 C C . LYS A 1 276 ? -14.43 0.982 17.188 1 75.19 276 LYS A C 1
ATOM 2299 O O . LYS A 1 276 ? -14.945 2.043 16.828 1 75.19 276 LYS A O 1
ATOM 2304 N N . ILE A 1 277 ? -13.758 0.294 16.328 1 85.31 277 ILE A N 1
ATOM 2305 C CA . ILE A 1 277 ? -13.688 0.571 14.906 1 85.31 277 ILE A CA 1
ATOM 2306 C C . ILE A 1 277 ? -15.008 0.189 14.242 1 85.31 277 ILE A C 1
ATOM 2308 O O . ILE A 1 277 ? -15.523 -0.913 14.453 1 85.31 277 ILE A O 1
ATOM 2312 N N . GLU A 1 278 ? -15.594 1.162 13.719 1 89.06 278 GLU A N 1
ATOM 2313 C CA . GLU A 1 278 ? -16.781 0.922 12.898 1 89.06 278 GLU A CA 1
ATOM 2314 C C . GLU A 1 278 ? -16.422 0.911 11.414 1 89.06 278 GLU A C 1
ATOM 2316 O O . GLU A 1 278 ? -15.445 1.535 11 1 89.06 278 GLU A O 1
ATOM 2321 N N . TYR A 1 279 ? -17.234 0.161 10.711 1 91.44 279 TYR A N 1
ATOM 2322 C CA . TYR A 1 279 ? -16.969 0.037 9.281 1 91.44 279 TYR A CA 1
ATOM 2323 C C . TYR A 1 279 ? -18.141 0.569 8.461 1 91.44 279 TYR A C 1
ATOM 2325 O O . TYR A 1 279 ? -19.297 0.417 8.852 1 91.44 279 TYR A O 1
ATOM 2333 N N . PRO A 1 280 ? -17.938 1.195 7.281 1 92.75 280 PRO A N 1
ATOM 2334 C CA . PRO A 1 280 ? -16.609 1.444 6.715 1 92.75 280 PRO A CA 1
ATOM 2335 C C . PRO A 1 280 ? -15.805 2.449 7.531 1 92.75 280 PRO A C 1
ATOM 2337 O O . PRO A 1 280 ? -16.375 3.264 8.258 1 92.75 280 PRO A O 1
ATOM 2340 N N . LEU A 1 281 ? -14.5 2.381 7.445 1 94 281 LEU A N 1
ATOM 2341 C CA . LEU A 1 281 ? -13.617 3.279 8.188 1 94 281 LEU A CA 1
ATOM 2342 C C . LEU A 1 281 ? -13.914 4.734 7.836 1 94 281 LEU A C 1
ATOM 2344 O O . LEU A 1 281 ? -14.219 5.055 6.688 1 94 281 LEU A O 1
ATOM 2348 N N . LYS A 1 282 ? -13.758 5.531 8.836 1 92.12 282 LYS A N 1
ATOM 2349 C CA . LYS A 1 282 ? -13.867 6.973 8.625 1 92.12 282 LYS A CA 1
ATOM 2350 C C . LYS A 1 282 ? -12.68 7.5 7.816 1 92.12 282 LYS A C 1
ATOM 2352 O O . LYS A 1 282 ? -11.617 6.883 7.789 1 92.12 282 LYS A O 1
ATOM 2357 N N . PRO A 1 283 ? -12.891 8.625 7.145 1 93.38 283 PRO A N 1
ATOM 2358 C CA . PRO A 1 283 ? -11.828 9.18 6.309 1 93.38 283 PRO A CA 1
ATOM 2359 C C . PRO A 1 283 ? -10.516 9.383 7.066 1 93.38 283 PRO A C 1
ATOM 2361 O O . PRO A 1 283 ? -9.445 9.086 6.539 1 93.38 283 PRO A O 1
ATOM 2364 N N . ARG A 1 284 ? -10.594 9.789 8.266 1 92.56 284 ARG A N 1
ATOM 2365 C CA . ARG A 1 284 ? -9.383 9.992 9.047 1 92.56 284 ARG A CA 1
ATOM 2366 C C . ARG A 1 284 ? -8.664 8.664 9.305 1 92.56 284 ARG A C 1
ATOM 2368 O O . ARG A 1 284 ? -7.434 8.617 9.344 1 92.56 284 ARG A O 1
ATOM 2375 N N . GLN A 1 285 ? -9.461 7.664 9.523 1 93.81 285 GLN A N 1
ATOM 2376 C CA . GLN A 1 285 ? -8.883 6.344 9.742 1 93.81 285 GLN A CA 1
ATOM 2377 C C . GLN A 1 285 ? -8.219 5.812 8.477 1 93.81 285 GLN A C 1
ATOM 2379 O O . GLN A 1 285 ? -7.145 5.215 8.539 1 93.81 285 GLN A O 1
ATOM 2384 N N . LYS A 1 286 ? -8.844 6.043 7.352 1 96.31 286 LYS A N 1
ATOM 2385 C CA . LYS A 1 286 ? -8.266 5.637 6.074 1 96.31 286 LYS A CA 1
ATOM 2386 C C . LYS A 1 286 ? -6.938 6.352 5.824 1 96.31 286 LYS A C 1
ATOM 2388 O O . LYS A 1 286 ? -5.977 5.742 5.352 1 96.31 286 LYS A O 1
ATOM 2393 N N . LEU A 1 287 ? -6.934 7.629 6.172 1 96.81 287 LEU A N 1
ATOM 2394 C CA . LEU A 1 287 ? -5.699 8.391 6.047 1 96.81 287 LEU A CA 1
ATOM 2395 C C . LEU A 1 287 ? -4.602 7.801 6.926 1 96.81 287 LEU A C 1
ATOM 2397 O O . LEU A 1 287 ? -3.461 7.645 6.488 1 96.81 287 LEU A O 1
ATOM 2401 N N . ALA A 1 288 ? -4.961 7.469 8.109 1 94.69 288 ALA A N 1
ATOM 2402 C CA . ALA A 1 288 ? -4 6.852 9.016 1 94.69 288 ALA A CA 1
ATOM 2403 C C . ALA A 1 288 ? -3.484 5.527 8.453 1 94.69 288 ALA A C 1
ATOM 2405 O O . ALA A 1 288 ? -2.291 5.234 8.547 1 94.69 288 ALA A O 1
ATOM 2406 N N . VAL A 1 289 ? -4.352 4.75 7.871 1 96.62 289 VAL A N 1
ATOM 2407 C CA . VAL A 1 289 ? -3.971 3.471 7.281 1 96.62 289 VAL A CA 1
ATOM 2408 C C . VAL A 1 289 ? -2.979 3.699 6.145 1 96.62 289 VAL A C 1
ATOM 2410 O O . VAL A 1 289 ? -1.956 3.016 6.055 1 96.62 289 VAL A O 1
ATOM 2413 N N . MET A 1 290 ? -3.242 4.641 5.242 1 97.75 290 MET A N 1
ATOM 2414 C CA . MET A 1 290 ? -2.357 4.93 4.117 1 97.75 290 MET A CA 1
ATOM 2415 C C . MET A 1 290 ? -0.97 5.332 4.609 1 97.75 290 MET A C 1
ATOM 2417 O O . MET A 1 290 ? 0.039 4.848 4.09 1 97.75 290 MET A O 1
ATOM 2421 N N . ARG A 1 291 ? -0.917 6.156 5.609 1 97.19 291 ARG A N 1
ATOM 2422 C CA . ARG A 1 291 ? 0.371 6.586 6.145 1 97.19 291 ARG A CA 1
ATOM 2423 C C . ARG A 1 291 ? 1.127 5.41 6.758 1 97.19 291 ARG A C 1
ATOM 2425 O O . ARG A 1 291 ? 2.344 5.297 6.598 1 97.19 291 ARG A O 1
ATOM 2432 N N . ASN A 1 292 ? 0.372 4.59 7.438 1 96.31 292 ASN A N 1
ATOM 2433 C CA . ASN A 1 292 ? 0.997 3.426 8.055 1 96.31 292 ASN A CA 1
ATOM 2434 C C . ASN A 1 292 ? 1.563 2.473 7.004 1 96.31 292 ASN A C 1
ATOM 2436 O O . ASN A 1 292 ? 2.625 1.88 7.207 1 96.31 292 ASN A O 1
ATOM 2440 N N . VAL A 1 293 ? 0.876 2.309 5.945 1 97.94 293 VAL A N 1
ATOM 2441 C CA . VAL A 1 293 ? 1.363 1.468 4.855 1 97.94 293 VAL A CA 1
ATOM 2442 C C . VAL A 1 293 ? 2.684 2.021 4.324 1 97.94 293 VAL A C 1
ATOM 2444 O O . VAL A 1 293 ? 3.648 1.275 4.145 1 97.94 293 VAL A O 1
ATOM 2447 N N . GLU A 1 294 ? 2.773 3.314 4.059 1 97.19 294 GLU A N 1
ATOM 2448 C CA . GLU A 1 294 ? 4.004 3.926 3.561 1 97.19 294 GLU A CA 1
ATOM 2449 C C . GLU A 1 294 ? 5.148 3.75 4.551 1 97.19 294 GLU A C 1
ATOM 2451 O O . GLU A 1 294 ? 6.27 3.424 4.16 1 97.19 294 GLU A O 1
ATOM 2456 N N . LYS A 1 295 ? 4.824 3.998 5.797 1 96.62 295 LYS A N 1
ATOM 2457 C CA . LYS A 1 295 ? 5.852 3.848 6.824 1 96.62 295 LYS A CA 1
ATOM 2458 C C . LYS A 1 295 ? 6.352 2.406 6.895 1 96.62 295 LYS A C 1
ATOM 2460 O O . LYS A 1 295 ? 7.555 2.168 7.023 1 96.62 295 LYS A O 1
ATOM 2465 N N . MET A 1 296 ? 5.457 1.512 6.84 1 97.19 296 MET A N 1
ATOM 2466 C CA . MET A 1 296 ? 5.82 0.098 6.855 1 97.19 296 MET A CA 1
ATOM 2467 C C . MET A 1 296 ? 6.719 -0.245 5.668 1 97.19 296 MET A C 1
ATOM 2469 O O . MET A 1 296 ? 7.703 -0.97 5.82 1 97.19 296 MET A O 1
ATOM 2473 N N . LEU A 1 297 ? 6.363 0.216 4.531 1 97.56 297 LEU A N 1
ATOM 2474 C CA . LEU A 1 297 ? 7.152 -0.053 3.334 1 97.56 297 LEU A CA 1
ATOM 2475 C C . LEU A 1 297 ? 8.555 0.54 3.461 1 97.56 297 LEU A C 1
ATOM 2477 O O . LEU A 1 297 ? 9.539 -0.088 3.061 1 97.56 297 LEU A O 1
ATOM 2481 N N . LEU A 1 298 ? 8.648 1.773 4 1 95.25 298 LEU A N 1
ATOM 2482 C CA . LEU A 1 298 ? 9.945 2.393 4.219 1 95.25 298 LEU A CA 1
ATOM 2483 C C . LEU A 1 298 ? 10.812 1.533 5.141 1 95.25 298 LEU A C 1
ATOM 2485 O O . LEU A 1 298 ? 12 1.352 4.887 1 95.25 298 LEU A O 1
ATOM 2489 N N . GLU A 1 299 ? 10.164 1.016 6.137 1 94.69 299 GLU A N 1
ATOM 2490 C CA . GLU A 1 299 ? 10.883 0.176 7.086 1 94.69 299 GLU A CA 1
ATOM 2491 C C . GLU A 1 299 ? 11.297 -1.149 6.453 1 94.69 299 GLU A C 1
ATOM 2493 O O . GLU A 1 299 ? 12.414 -1.631 6.672 1 94.69 299 GLU A O 1
ATOM 2498 N N . ALA A 1 300 ? 10.414 -1.707 5.711 1 95.06 300 ALA A N 1
ATOM 2499 C CA . ALA A 1 300 ? 10.648 -3.016 5.102 1 95.06 300 ALA A CA 1
ATOM 2500 C C . ALA A 1 300 ? 11.711 -2.93 4.012 1 95.06 300 ALA A C 1
ATOM 2502 O O . ALA A 1 300 ? 12.547 -3.83 3.879 1 95.06 300 ALA A O 1
ATOM 2503 N N . LEU A 1 301 ? 11.727 -1.848 3.27 1 95.38 301 LEU A N 1
ATOM 2504 C CA . LEU A 1 301 ? 12.594 -1.732 2.1 1 95.38 301 LEU A CA 1
ATOM 2505 C C . LEU A 1 301 ? 13.914 -1.055 2.459 1 95.38 301 LEU A C 1
ATOM 2507 O O . LEU A 1 301 ? 14.914 -1.227 1.762 1 95.38 301 LEU A O 1
ATOM 2511 N N . LYS A 1 302 ? 13.93 -0.155 3.488 1 92.69 302 LYS A N 1
ATOM 2512 C CA . LYS A 1 302 ? 15.07 0.56 4.047 1 92.69 302 LYS A CA 1
ATOM 2513 C C . LYS A 1 302 ? 15.625 1.576 3.051 1 92.69 302 LYS A C 1
ATOM 2515 O O . LYS A 1 302 ? 16.641 2.229 3.316 1 92.69 302 LYS A O 1
ATOM 2520 N N . GLU A 1 303 ? 15.07 1.655 1.865 1 89.94 303 GLU A N 1
ATOM 2521 C CA . GLU A 1 303 ? 15.45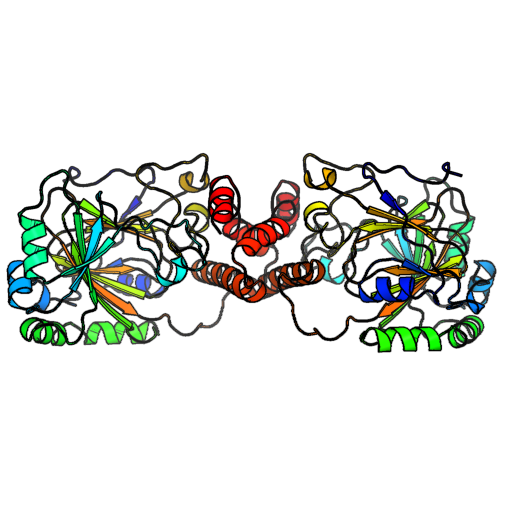3 2.611 0.832 1 89.94 303 GLU A CA 1
ATOM 2522 C C . GLU A 1 303 ? 14.242 3.342 0.272 1 89.94 303 GLU A C 1
ATOM 2524 O O . GLU A 1 303 ? 13.445 2.76 -0.473 1 89.94 303 GLU A O 1
ATOM 2529 N N . PRO A 1 304 ? 14.109 4.617 0.556 1 91.25 304 PRO A N 1
ATOM 2530 C CA . PRO A 1 304 ? 12.953 5.375 0.081 1 91.25 304 PRO A CA 1
ATOM 2531 C C . PRO A 1 304 ? 12.766 5.281 -1.432 1 91.25 304 PRO A C 1
ATOM 2533 O O . PRO A 1 304 ? 11.633 5.289 -1.919 1 91.25 304 PRO A O 1
ATOM 2536 N N . ALA A 1 305 ? 13.859 5.137 -2.199 1 90.75 305 ALA A N 1
ATOM 2537 C CA . ALA A 1 305 ? 13.797 5.098 -3.658 1 90.75 305 ALA A CA 1
ATOM 2538 C C . ALA A 1 305 ? 13.07 3.848 -4.141 1 90.75 305 ALA A C 1
ATOM 2540 O O . ALA A 1 305 ? 12.617 3.791 -5.289 1 90.75 305 ALA A O 1
ATOM 2541 N N . GLU A 1 306 ? 12.953 2.846 -3.264 1 93.31 306 GLU A N 1
ATOM 2542 C CA . GLU A 1 306 ? 12.336 1.582 -3.652 1 93.31 306 GLU A CA 1
ATOM 2543 C C . GLU A 1 306 ? 10.828 1.606 -3.414 1 93.31 306 GLU A C 1
ATOM 2545 O O . GLU A 1 306 ? 10.102 0.749 -3.92 1 93.31 306 GLU A O 1
ATOM 2550 N N . VAL A 1 307 ? 10.312 2.639 -2.697 1 95.56 307 VAL A N 1
ATOM 2551 C CA . VAL A 1 307 ? 8.906 2.664 -2.295 1 95.56 307 VAL A CA 1
ATOM 2552 C C . VAL A 1 307 ? 8.023 2.936 -3.51 1 95.56 307 VAL A C 1
ATOM 2554 O O . VAL A 1 307 ? 7.051 2.221 -3.75 1 95.56 307 VAL A O 1
ATOM 2557 N N . GLY A 1 308 ? 8.375 3.92 -4.281 1 95.5 308 GLY A N 1
ATOM 2558 C CA . GLY A 1 308 ? 7.602 4.305 -5.449 1 95.5 308 GLY A CA 1
ATOM 2559 C C . GLY A 1 308 ? 7.406 3.168 -6.434 1 95.5 308 GLY A C 1
ATOM 2560 O O . GLY A 1 308 ? 6.273 2.793 -6.742 1 95.5 308 GLY A O 1
ATOM 2561 N N . PRO A 1 309 ? 8.508 2.574 -6.875 1 95.06 309 PRO A N 1
ATOM 2562 C CA . PRO A 1 309 ? 8.398 1.46 -7.816 1 95.06 309 PRO A CA 1
ATOM 2563 C C . PRO A 1 309 ? 7.547 0.313 -7.281 1 95.06 309 PRO A C 1
ATOM 2565 O O . PRO A 1 309 ? 6.758 -0.273 -8.023 1 95.06 309 PRO A O 1
ATOM 2568 N N . LEU A 1 310 ? 7.699 0 -6.051 1 97.38 310 LEU A N 1
ATOM 2569 C CA . LEU A 1 310 ? 6.918 -1.088 -5.473 1 97.38 310 LEU A CA 1
ATOM 2570 C C . LEU A 1 310 ? 5.43 -0.749 -5.473 1 97.38 310 LEU A C 1
ATOM 2572 O O . LEU A 1 310 ? 4.602 -1.58 -5.848 1 97.38 310 LEU A O 1
ATOM 2576 N N . LEU A 1 311 ? 5.09 0.448 -5.051 1 98 311 LEU A N 1
ATOM 2577 C CA . LEU A 1 311 ? 3.695 0.877 -5.004 1 98 311 LEU A CA 1
ATOM 2578 C C . LEU A 1 311 ? 3.096 0.933 -6.402 1 98 311 LEU A C 1
ATOM 2580 O O . LEU A 1 311 ? 1.93 0.581 -6.598 1 98 311 LEU A O 1
ATOM 2584 N N . ARG A 1 312 ? 3.85 1.374 -7.367 1 97.12 312 ARG A N 1
ATOM 2585 C CA . ARG A 1 312 ? 3.363 1.394 -8.742 1 97.12 312 ARG A CA 1
ATOM 2586 C C . ARG A 1 312 ? 3.088 -0.019 -9.25 1 97.12 312 ARG A C 1
ATOM 2588 O O . ARG A 1 312 ? 2.064 -0.268 -9.891 1 97.12 312 ARG A O 1
ATOM 2595 N N . ALA A 1 313 ? 4.016 -0.927 -8.953 1 96.88 313 ALA A N 1
ATOM 2596 C CA . ALA A 1 313 ? 3.814 -2.32 -9.344 1 96.88 313 ALA A CA 1
ATOM 2597 C C . ALA A 1 313 ? 2.553 -2.891 -8.695 1 96.88 313 ALA A C 1
ATOM 2599 O O . ALA A 1 313 ? 1.827 -3.668 -9.32 1 96.88 313 ALA A O 1
ATOM 2600 N N . LEU A 1 314 ? 2.256 -2.484 -7.523 1 97.75 314 LEU A N 1
ATOM 2601 C CA . LEU A 1 314 ? 1.122 -2.98 -6.75 1 97.75 314 LEU A CA 1
ATOM 2602 C C . LEU A 1 314 ? -0.192 -2.455 -7.32 1 97.75 314 LEU A C 1
ATOM 2604 O O . LEU A 1 314 ? -1.21 -3.152 -7.285 1 97.75 314 LEU A O 1
ATOM 2608 N N . VAL A 1 315 ? -0.152 -1.258 -7.902 1 97.69 315 VAL A N 1
ATOM 2609 C CA . VAL A 1 315 ? -1.427 -0.578 -8.117 1 97.69 315 VAL A CA 1
ATOM 2610 C C . VAL A 1 315 ? -1.709 -0.461 -9.609 1 97.69 315 VAL A C 1
ATOM 2612 O O . VAL A 1 315 ? -2.818 -0.75 -10.062 1 97.69 315 VAL A O 1
ATOM 2615 N N . ILE A 1 316 ? -0.705 -0.04 -10.398 1 96 316 ILE A N 1
ATOM 2616 C CA . ILE A 1 316 ? -0.914 0.313 -11.797 1 96 316 ILE A CA 1
ATOM 2617 C C . ILE A 1 316 ? -1.222 -0.944 -12.609 1 96 316 ILE A C 1
ATOM 2619 O O . ILE A 1 316 ? -0.462 -1.915 -12.57 1 96 316 ILE A O 1
ATOM 2623 N N . GLY A 1 317 ? -2.328 -0.942 -13.352 1 94.88 317 GLY A N 1
ATOM 2624 C CA . GLY A 1 317 ? -2.744 -2.066 -14.18 1 94.88 317 GLY A CA 1
ATOM 2625 C C . GLY A 1 317 ? -3.557 -3.096 -13.414 1 94.88 317 GLY A C 1
ATOM 2626 O O . GLY A 1 317 ? -4.207 -3.951 -14.023 1 94.88 317 GLY A O 1
ATOM 2627 N N . ARG A 1 318 ? -3.512 -3.018 -12.109 1 96.5 318 ARG A N 1
ATOM 2628 C CA . ARG A 1 318 ? -4.234 -3.957 -11.258 1 96.5 318 ARG A CA 1
ATOM 2629 C C . ARG A 1 318 ? -5.445 -3.293 -10.617 1 96.5 318 ARG A C 1
ATOM 2631 O O . ARG A 1 318 ? -6.555 -3.832 -10.656 1 96.5 318 ARG A O 1
ATOM 2638 N N . TYR A 1 319 ? -5.23 -2.119 -10.055 1 96.5 319 TYR A N 1
ATOM 2639 C CA . TYR A 1 319 ? -6.293 -1.371 -9.398 1 96.5 319 TYR A CA 1
ATOM 2640 C C . TYR A 1 319 ? -6.617 -0.093 -10.164 1 96.5 319 TYR A C 1
ATOM 2642 O O . TYR A 1 319 ? -7.305 0.79 -9.648 1 96.5 319 TYR A O 1
ATOM 2650 N N . THR A 1 320 ? -6.043 0.055 -11.281 1 95 320 THR A N 1
ATOM 2651 C CA . THR A 1 320 ? -6.34 1.184 -12.156 1 95 320 THR A CA 1
ATOM 2652 C C . THR A 1 320 ? -6.824 0.699 -13.523 1 95 320 THR A C 1
ATOM 2654 O O . THR A 1 320 ? -6.578 -0.448 -13.898 1 95 320 THR A O 1
ATOM 2657 N N . GLY A 1 321 ? -7.52 1.533 -14.188 1 89.56 321 GLY A N 1
ATOM 2658 C CA . GLY A 1 321 ? -7.969 1.223 -15.531 1 89.56 321 GLY A CA 1
ATOM 2659 C C . GLY A 1 321 ? -9.367 0.634 -15.578 1 89.56 321 GLY A C 1
ATOM 2660 O O . GLY A 1 321 ? -10 0.439 -14.539 1 89.56 321 GLY A O 1
ATOM 2661 N N . GLU A 1 322 ? -9.797 0.334 -16.781 1 84.94 322 GLU A N 1
ATOM 2662 C CA . GLU A 1 322 ? -11.164 -0.125 -17.016 1 84.94 322 GLU A CA 1
ATOM 2663 C C . GLU A 1 322 ? -11.414 -1.478 -16.359 1 84.94 322 GLU A C 1
ATOM 2665 O O . GLU A 1 322 ? -12.492 -1.71 -15.797 1 84.94 322 GLU A O 1
ATOM 2670 N N . GLU A 1 323 ? -10.453 -2.264 -16.406 1 83.19 323 GLU A N 1
ATOM 2671 C CA . GLU A 1 323 ? -10.617 -3.594 -15.828 1 83.19 323 GLU A CA 1
ATOM 2672 C C . GLU A 1 323 ? -10.82 -3.52 -14.32 1 83.19 323 GLU A C 1
ATOM 2674 O O . GLU A 1 323 ? -11.664 -4.223 -13.766 1 83.19 323 GLU A O 1
ATOM 2679 N N . ALA A 1 324 ? -10.07 -2.703 -13.719 1 88.62 324 ALA A N 1
ATOM 2680 C CA . ALA A 1 324 ? -10.203 -2.531 -12.273 1 88.62 324 ALA A CA 1
ATOM 2681 C C . ALA A 1 324 ? -11.578 -1.977 -11.906 1 88.62 324 ALA A C 1
ATOM 2683 O O . ALA A 1 324 ? -12.195 -2.426 -10.945 1 88.62 324 ALA A O 1
ATOM 2684 N N . GLU A 1 325 ? -11.992 -1.013 -12.727 1 86.94 325 GLU A N 1
ATOM 2685 C CA . GLU A 1 325 ? -13.305 -0.433 -12.492 1 86.94 325 GLU A CA 1
ATOM 2686 C C . GLU A 1 325 ? -14.406 -1.484 -12.625 1 86.94 325 GLU A C 1
ATOM 2688 O O . GLU A 1 325 ? -15.344 -1.517 -11.82 1 86.94 325 GLU A O 1
ATOM 2693 N N . LEU A 1 326 ? -14.242 -2.301 -13.602 1 82.88 326 LEU A N 1
ATOM 2694 C CA . LEU A 1 326 ? -15.211 -3.369 -13.82 1 82.88 326 LEU A CA 1
ATOM 2695 C C . LEU A 1 326 ? -15.203 -4.359 -12.664 1 82.88 326 LEU A C 1
ATOM 2697 O O . LEU A 1 326 ? -16.266 -4.758 -12.18 1 82.88 326 LEU A O 1
ATOM 2701 N N . GLN A 1 327 ? -14.086 -4.734 -12.242 1 82.81 327 GLN A N 1
ATOM 2702 C CA . GLN A 1 327 ? -13.945 -5.684 -11.141 1 82.81 327 GLN A CA 1
ATOM 2703 C C . GLN A 1 327 ? -14.523 -5.113 -9.852 1 82.81 327 GLN A C 1
ATOM 2705 O O . GLN A 1 327 ? -15.234 -5.812 -9.125 1 82.81 327 GLN A O 1
ATOM 2710 N N . GLU A 1 328 ? -14.266 -3.887 -9.594 1 85.94 328 GLU A N 1
ATOM 2711 C CA . GLU A 1 328 ? -14.758 -3.234 -8.383 1 85.94 328 GLU A CA 1
ATOM 2712 C C . GLU A 1 328 ? -16.281 -3.062 -8.43 1 85.94 328 GLU A C 1
ATOM 2714 O O . GLU A 1 328 ? -16.938 -3.16 -7.395 1 85.94 328 GLU A O 1
ATOM 2719 N N . GLY A 1 329 ? -16.828 -2.777 -9.594 1 81.5 329 GLY A N 1
ATOM 2720 C CA . GLY A 1 329 ? -18.266 -2.658 -9.766 1 81.5 329 GLY A CA 1
ATOM 2721 C C . GLY A 1 329 ? -19.016 -3.945 -9.469 1 81.5 329 GLY A C 1
ATOM 2722 O O . GLY A 1 329 ? -20.203 -3.922 -9.188 1 81.5 329 GLY A O 1
ATOM 2723 N N . LYS A 1 330 ? -18.281 -5.062 -9.492 1 79.62 330 LYS A N 1
ATOM 2724 C CA . LYS A 1 330 ? -18.891 -6.367 -9.25 1 79.62 330 LYS A CA 1
ATOM 2725 C C . LYS A 1 330 ? -18.859 -6.727 -7.77 1 79.62 330 LYS A C 1
ATOM 2727 O O . LYS A 1 330 ? -19.375 -7.773 -7.367 1 79.62 330 LYS A O 1
ATOM 2732 N N . LEU A 1 331 ? -18.203 -5.977 -7.027 1 82.12 331 LEU A N 1
ATOM 2733 C CA . LEU A 1 331 ? -18.125 -6.215 -5.586 1 82.12 331 LEU A CA 1
ATOM 2734 C C . LEU A 1 331 ? -19.328 -5.598 -4.883 1 82.12 331 LEU A C 1
ATOM 2736 O O . LEU A 1 331 ? -19.75 -4.484 -5.215 1 82.12 331 LEU A O 1
ATOM 2740 N N . ASP B 1 1 ? 10.391 -30.875 -33.312 1 52.34 1 ASP B N 1
ATOM 2741 C CA . ASP B 1 1 ? 9.492 -30.438 -34.375 1 52.34 1 ASP B CA 1
ATOM 2742 C C . ASP B 1 1 ? 8.664 -29.234 -33.938 1 52.34 1 ASP B C 1
ATOM 2744 O O . ASP B 1 1 ? 7.879 -29.328 -32.969 1 52.34 1 ASP B O 1
ATOM 2748 N N . ASP B 1 2 ? 9.023 -28.141 -34.375 1 63.06 2 ASP B N 1
ATOM 2749 C CA . ASP B 1 2 ? 8.492 -26.828 -34.062 1 63.06 2 ASP B CA 1
ATOM 2750 C C .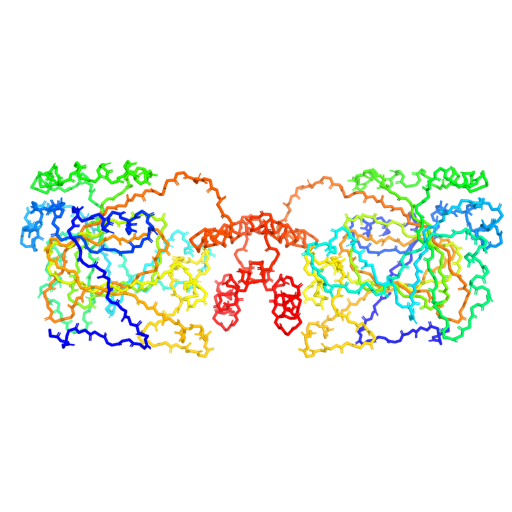 ASP B 1 2 ? 6.992 -26.75 -34.344 1 63.06 2 ASP B C 1
ATOM 2752 O O . ASP B 1 2 ? 6.332 -25.781 -34 1 63.06 2 ASP B O 1
ATOM 2756 N N . THR B 1 3 ? 6.445 -27.859 -34.938 1 65.62 3 THR B N 1
ATOM 2757 C CA . THR B 1 3 ? 5.039 -27.812 -35.312 1 65.62 3 THR B CA 1
ATOM 2758 C C . THR B 1 3 ? 4.145 -27.984 -34.094 1 65.62 3 THR B C 1
ATOM 2760 O O . THR B 1 3 ? 2.955 -27.656 -34.156 1 65.62 3 THR B O 1
ATOM 2763 N N . HIS B 1 4 ? 4.68 -28.266 -32.906 1 75.81 4 HIS B N 1
ATOM 2764 C CA . HIS B 1 4 ? 3.883 -28.562 -31.703 1 75.81 4 HIS B CA 1
ATOM 2765 C C . HIS B 1 4 ? 3.975 -27.422 -30.688 1 75.81 4 HIS B C 1
ATOM 2767 O O . HIS B 1 4 ? 3.52 -27.562 -29.562 1 75.81 4 HIS B O 1
ATOM 2773 N N . ILE B 1 5 ? 4.527 -26.359 -31.219 1 85.69 5 ILE B N 1
ATOM 2774 C CA . ILE B 1 5 ? 4.809 -25.328 -30.219 1 85.69 5 ILE B CA 1
ATOM 2775 C C . ILE B 1 5 ? 4.047 -24.047 -30.562 1 85.69 5 ILE B C 1
ATOM 2777 O O . ILE B 1 5 ? 4.172 -23.531 -31.672 1 85.69 5 ILE B O 1
ATOM 2781 N N . ARG B 1 6 ? 3.184 -23.625 -29.672 1 90.56 6 ARG B N 1
ATOM 2782 C CA . ARG B 1 6 ? 2.482 -22.359 -29.844 1 90.56 6 ARG B CA 1
ATOM 2783 C C . ARG B 1 6 ? 3.455 -21.188 -29.812 1 90.56 6 ARG B C 1
ATOM 2785 O O . ARG B 1 6 ? 4.406 -21.172 -29.031 1 90.56 6 ARG B O 1
ATOM 2792 N N . LYS B 1 7 ? 3.195 -20.188 -30.656 1 92.75 7 LYS B N 1
ATOM 2793 C CA . LYS B 1 7 ? 4.039 -18.984 -30.688 1 92.75 7 LYS B CA 1
ATOM 2794 C C . LYS B 1 7 ? 3.457 -17.891 -29.812 1 92.75 7 LYS B C 1
ATOM 2796 O O . LYS B 1 7 ? 2.248 -17.641 -29.828 1 92.75 7 LYS B O 1
ATOM 2801 N N . TYR B 1 8 ? 4.285 -17.328 -29 1 95.69 8 TYR B N 1
ATOM 2802 C CA . TYR B 1 8 ? 3.891 -16.203 -28.156 1 95.69 8 TYR B CA 1
ATOM 2803 C C . TYR B 1 8 ? 4.672 -14.953 -28.5 1 95.69 8 TYR B C 1
ATOM 2805 O O . TYR B 1 8 ? 5.641 -15.008 -29.266 1 95.69 8 TYR B O 1
ATOM 2813 N N . PHE B 1 9 ? 4.219 -13.75 -28.047 1 96.12 9 PHE B N 1
ATOM 2814 C CA . PHE B 1 9 ? 4.695 -12.422 -28.438 1 96.12 9 PHE B CA 1
ATOM 2815 C C . PHE B 1 9 ? 5.957 -12.055 -27.672 1 96.12 9 PHE B C 1
ATOM 2817 O O . PHE B 1 9 ? 6.578 -11.023 -27.953 1 96.12 9 PHE B O 1
ATOM 2824 N N . PHE B 1 10 ? 6.43 -12.828 -26.75 1 97.94 10 PHE B N 1
ATOM 2825 C CA . PHE B 1 10 ? 7.605 -12.516 -25.938 1 97.94 10 PHE B CA 1
ATOM 2826 C C . PHE B 1 10 ? 8.742 -13.492 -26.234 1 97.94 10 PHE B C 1
ATOM 2828 O O . PHE B 1 10 ? 8.492 -14.648 -26.578 1 97.94 10 PHE B O 1
ATOM 2835 N N . PRO B 1 11 ? 9.992 -13.023 -26.078 1 97.94 11 PRO B N 1
ATOM 2836 C CA . PRO B 1 11 ? 11.117 -13.938 -26.266 1 97.94 11 PRO B CA 1
ATOM 2837 C C . PRO B 1 11 ? 11.32 -14.883 -25.094 1 97.94 11 PRO B C 1
ATOM 2839 O O . PRO B 1 11 ? 10.938 -14.555 -23.969 1 97.94 11 PRO B O 1
ATOM 2842 N N . THR B 1 12 ? 11.883 -16.062 -25.344 1 97.69 12 THR B N 1
ATOM 2843 C CA . THR B 1 12 ? 12.227 -17.016 -24.297 1 97.69 12 THR B CA 1
ATOM 2844 C C . THR B 1 12 ? 13.641 -17.547 -24.5 1 97.69 12 THR B C 1
ATOM 2846 O O . THR B 1 12 ? 14.117 -17.656 -25.625 1 97.69 12 THR B O 1
ATOM 2849 N N . GLN B 1 13 ? 14.328 -17.734 -23.453 1 98.38 13 GLN B N 1
ATOM 2850 C CA . GLN B 1 13 ? 15.594 -18.453 -23.438 1 98.38 13 GLN B CA 1
ATOM 2851 C C . GLN B 1 13 ? 15.43 -19.844 -22.828 1 98.38 13 GLN B C 1
ATOM 2853 O O . GLN B 1 13 ? 14.492 -20.094 -22.062 1 98.38 13 GLN B O 1
ATOM 2858 N N . PRO B 1 14 ? 16.281 -20.734 -23.156 1 98.44 14 PRO B N 1
ATOM 2859 C CA . PRO B 1 14 ? 16.141 -22.109 -22.625 1 98.44 14 PRO B CA 1
ATOM 2860 C C . PRO B 1 14 ? 16.469 -22.203 -21.141 1 98.44 14 PRO B C 1
ATOM 2862 O O . PRO B 1 14 ? 17.406 -21.547 -20.672 1 98.44 14 PRO B O 1
ATOM 2865 N N . ILE B 1 15 ? 15.734 -22.969 -20.438 1 98.81 15 ILE B N 1
ATOM 2866 C CA . ILE B 1 15 ? 16.094 -23.359 -19.078 1 98.81 15 ILE B CA 1
ATOM 2867 C C . ILE B 1 15 ? 17.219 -24.375 -19.109 1 98.81 15 ILE B C 1
ATOM 2869 O O . ILE B 1 15 ? 17.172 -25.344 -19.891 1 98.81 15 ILE B O 1
ATOM 2873 N N . PRO B 1 16 ? 18.234 -24.203 -18.297 1 98.75 16 PRO B N 1
ATOM 2874 C CA . PRO B 1 16 ? 19.312 -25.188 -18.281 1 98.75 16 PRO B CA 1
ATOM 2875 C C . PRO B 1 16 ? 18.812 -26.594 -17.969 1 98.75 16 PRO B C 1
ATOM 2877 O O . PRO B 1 16 ? 17.953 -26.766 -17.094 1 98.75 16 PRO B O 1
ATOM 2880 N N . ARG B 1 17 ? 19.281 -27.578 -18.719 1 98.75 17 ARG B N 1
ATOM 2881 C CA . ARG B 1 17 ? 19.078 -29 -18.469 1 98.75 17 ARG B CA 1
ATOM 2882 C C . ARG B 1 17 ? 20.359 -29.656 -17.953 1 98.75 17 ARG B C 1
ATOM 2884 O O . ARG B 1 17 ? 21.375 -29.656 -18.641 1 98.75 17 ARG B O 1
ATOM 2891 N N . LEU B 1 18 ? 20.297 -30.094 -16.703 1 98.75 18 LEU B N 1
ATOM 2892 C CA . LEU B 1 18 ? 21.531 -30.547 -16.062 1 98.75 18 LEU B CA 1
ATOM 2893 C C . LEU B 1 18 ? 21.281 -31.844 -15.289 1 98.75 18 LEU B C 1
ATOM 2895 O O . LEU B 1 18 ? 20.156 -32.125 -14.875 1 98.75 18 LEU B O 1
ATOM 2899 N N . SER B 1 19 ? 22.422 -32.594 -15.117 1 98.25 19 SER B N 1
ATOM 2900 C CA . SER B 1 19 ? 22.391 -33.688 -14.164 1 98.25 19 SER B CA 1
ATOM 2901 C C . SER B 1 19 ? 22.125 -33.188 -12.75 1 98.25 19 SER B C 1
ATOM 2903 O O . SER B 1 19 ? 22.594 -32.125 -12.359 1 98.25 19 SER B O 1
ATOM 2905 N N . CYS B 1 20 ? 21.344 -34.031 -11.938 1 96.75 20 CYS B N 1
ATOM 2906 C CA . CYS B 1 20 ? 21.094 -33.656 -10.547 1 96.75 20 CYS B CA 1
ATOM 2907 C C . CYS B 1 20 ? 22.375 -33.688 -9.727 1 96.75 20 CYS B C 1
ATOM 2909 O O . CYS B 1 20 ? 22.406 -33.188 -8.609 1 96.75 20 CYS B O 1
ATOM 2911 N N . HIS B 1 21 ? 23.5 -34.25 -10.375 1 95.94 21 HIS B N 1
ATOM 2912 C CA . HIS B 1 21 ? 24.781 -34.312 -9.688 1 95.94 21 HIS B CA 1
ATOM 2913 C C . HIS B 1 21 ? 25.703 -33.188 -10.125 1 95.94 21 HIS B C 1
ATOM 2915 O O . HIS B 1 21 ? 26.797 -33.031 -9.578 1 95.94 21 HIS B O 1
ATOM 2921 N N . ASP B 1 22 ? 25.266 -32.438 -11.086 1 97.19 22 ASP B N 1
ATOM 2922 C CA . ASP B 1 22 ? 26.031 -31.266 -11.523 1 97.19 22 ASP B CA 1
ATOM 2923 C C . ASP B 1 22 ? 25.984 -30.156 -10.477 1 97.19 22 ASP B C 1
ATOM 2925 O O . ASP B 1 22 ? 24.906 -29.719 -10.086 1 97.19 22 ASP B O 1
ATOM 2929 N N . PRO B 1 23 ? 27.141 -29.688 -10.062 1 97.06 23 PRO B N 1
ATOM 2930 C CA . PRO B 1 23 ? 27.172 -28.609 -9.07 1 97.06 23 PRO B CA 1
ATOM 2931 C C . PRO B 1 23 ? 26.422 -27.375 -9.539 1 97.06 23 PRO B C 1
ATOM 2933 O O . PRO B 1 23 ? 25.875 -26.625 -8.711 1 97.06 23 PRO B O 1
ATOM 2936 N N . ARG B 1 24 ? 26.422 -27.219 -10.766 1 97 24 ARG B N 1
ATOM 2937 C CA . ARG B 1 24 ? 25.719 -26.062 -11.305 1 97 24 ARG B CA 1
ATOM 2938 C C . ARG B 1 24 ? 24.219 -26.172 -11.055 1 97 24 ARG B C 1
ATOM 2940 O O . ARG B 1 24 ? 23.531 -25.156 -10.859 1 97 24 ARG B O 1
ATOM 2947 N N . ALA B 1 25 ? 23.625 -27.328 -11.094 1 98.12 25 ALA B N 1
ATOM 2948 C CA . ALA B 1 25 ? 22.219 -27.562 -10.797 1 98.12 25 ALA B CA 1
ATOM 2949 C C . ALA B 1 25 ? 21.891 -27.172 -9.359 1 98.12 25 ALA B C 1
ATOM 2951 O O . ALA B 1 25 ? 20.906 -26.5 -9.094 1 98.12 25 ALA B O 1
ATOM 2952 N N . LEU B 1 26 ? 22.734 -27.578 -8.516 1 95.94 26 LEU B N 1
ATOM 2953 C CA . LEU B 1 26 ? 22.547 -27.266 -7.102 1 95.94 26 LEU B CA 1
ATOM 2954 C C . LEU B 1 26 ? 22.625 -25.766 -6.855 1 95.94 26 LEU B C 1
ATOM 2956 O O . LEU B 1 26 ? 21.875 -25.219 -6.031 1 95.94 26 LEU B O 1
ATOM 2960 N N . GLN B 1 27 ? 23.516 -25.172 -7.543 1 97.56 27 GLN B N 1
ATOM 2961 C CA . GLN B 1 27 ? 23.656 -23.719 -7.418 1 97.56 27 GLN B CA 1
ATOM 2962 C C . GLN B 1 27 ? 22.391 -23 -7.887 1 97.56 27 GLN B C 1
ATOM 2964 O O . GLN B 1 27 ? 21.953 -22.031 -7.258 1 97.56 27 GLN B O 1
ATOM 2969 N N . LEU B 1 28 ? 21.828 -23.422 -8.961 1 98.31 28 LEU B N 1
ATOM 2970 C CA . LEU B 1 28 ? 20.609 -22.812 -9.492 1 98.31 28 LEU B CA 1
ATOM 2971 C C . LEU B 1 28 ? 19.453 -22.969 -8.516 1 98.31 28 LEU B C 1
ATOM 2973 O O . LEU B 1 28 ? 18.703 -22.016 -8.273 1 98.31 28 LEU B O 1
ATOM 2977 N N . ILE B 1 29 ? 19.328 -24.125 -7.969 1 97.88 29 ILE B N 1
ATOM 2978 C CA . ILE B 1 29 ? 18.266 -24.359 -6.996 1 97.88 29 ILE B CA 1
ATOM 2979 C C . ILE B 1 29 ? 18.469 -23.453 -5.781 1 97.88 29 ILE B C 1
ATOM 2981 O O . ILE B 1 29 ? 17.516 -22.828 -5.301 1 97.88 29 ILE B O 1
ATOM 2985 N N . ALA B 1 30 ? 19.719 -23.328 -5.355 1 95.25 30 ALA B N 1
ATOM 2986 C CA . ALA B 1 30 ? 20.031 -22.469 -4.215 1 95.25 30 ALA B CA 1
ATOM 2987 C C . ALA B 1 30 ? 19.703 -21.016 -4.508 1 95.25 30 ALA B C 1
ATOM 2989 O O . ALA B 1 30 ? 19.297 -20.266 -3.613 1 95.25 30 ALA B O 1
ATOM 2990 N N . GLN B 1 31 ? 19.859 -20.672 -5.746 1 95.25 31 GLN B N 1
ATOM 2991 C CA . GLN B 1 31 ? 19.594 -19.297 -6.168 1 95.25 31 GLN B CA 1
ATOM 2992 C C . GLN B 1 31 ? 18.141 -19.109 -6.551 1 95.25 31 GLN B C 1
ATOM 2994 O O . GLN B 1 31 ? 17.734 -18.031 -6.992 1 95.25 31 GLN B O 1
ATOM 2999 N N . GLU B 1 32 ? 17.359 -20.172 -6.41 1 95.38 32 GLU B N 1
ATOM 3000 C CA . GLU B 1 32 ? 15.953 -20.172 -6.766 1 95.38 32 GLU B CA 1
ATOM 3001 C C . GLU B 1 32 ? 15.75 -19.766 -8.219 1 95.38 32 GLU B C 1
ATOM 3003 O O . GLU B 1 32 ? 14.961 -18.859 -8.516 1 95.38 32 GLU B O 1
ATOM 3008 N N . LYS B 1 33 ? 16.5 -20.438 -9.016 1 98.19 33 LYS B N 1
ATOM 3009 C CA . LYS B 1 33 ? 16.359 -20.344 -10.461 1 98.19 33 LYS B CA 1
ATOM 3010 C C . LYS B 1 33 ? 15.906 -21.688 -11.055 1 98.19 33 LYS B C 1
ATOM 3012 O O . LYS B 1 33 ? 16.344 -22.75 -10.602 1 98.19 33 LYS B O 1
ATOM 3017 N N . PRO B 1 34 ? 15.07 -21.625 -12.031 1 98.81 34 PRO B N 1
ATOM 3018 C CA . PRO B 1 34 ? 14.57 -22.875 -12.602 1 98.81 34 PRO B CA 1
ATOM 3019 C C . PRO B 1 34 ? 15.664 -23.703 -13.25 1 98.81 34 PRO B C 1
ATOM 3021 O O . PRO B 1 34 ? 16.594 -23.156 -13.852 1 98.81 34 PRO B O 1
ATOM 3024 N N . VAL B 1 35 ? 15.547 -24.984 -13.172 1 98.94 35 VAL B N 1
ATOM 3025 C CA . VAL B 1 35 ? 16.469 -25.922 -13.805 1 98.94 35 VAL B CA 1
ATOM 3026 C C . VAL B 1 35 ? 15.75 -27.25 -14.062 1 98.94 35 VAL B C 1
ATOM 3028 O O . VAL B 1 35 ? 14.938 -27.688 -13.25 1 98.94 35 VAL B O 1
ATOM 3031 N N . VAL B 1 36 ? 15.977 -27.859 -15.203 1 98.94 36 VAL B N 1
ATOM 3032 C CA . VAL B 1 36 ? 15.5 -29.203 -15.5 1 98.94 36 VAL B CA 1
ATOM 3033 C C . VAL B 1 36 ? 16.547 -30.219 -15.078 1 98.94 36 VAL B C 1
ATOM 3035 O O . VAL B 1 36 ? 17.688 -30.188 -15.555 1 98.94 36 VAL B O 1
ATOM 3038 N N . LEU B 1 37 ? 16.188 -31.078 -14.211 1 98.81 37 LEU B N 1
ATOM 3039 C CA . LEU B 1 37 ? 17.062 -32.156 -13.742 1 98.81 37 LEU B CA 1
ATOM 3040 C C . LEU B 1 37 ? 16.781 -33.438 -14.492 1 98.81 37 LEU B C 1
ATOM 3042 O O . LEU B 1 37 ? 15.641 -33.906 -14.555 1 98.81 37 LEU B O 1
ATOM 3046 N N . THR B 1 38 ? 17.812 -34.156 -15.031 1 96.75 38 THR B N 1
ATOM 3047 C CA . THR B 1 38 ? 17.594 -35.219 -16.031 1 96.75 38 THR B CA 1
ATOM 3048 C C . THR B 1 38 ? 17.797 -36.594 -15.406 1 96.75 38 THR B C 1
ATOM 3050 O O . THR B 1 38 ? 17.406 -37.594 -15.992 1 96.75 38 THR B O 1
ATOM 3053 N N . ASP B 1 39 ? 18.328 -36.719 -14.266 1 97.31 39 ASP B N 1
ATOM 3054 C CA . ASP B 1 39 ? 18.672 -38.062 -13.789 1 97.31 39 ASP B CA 1
ATOM 3055 C C . ASP B 1 39 ? 18.438 -38.188 -12.289 1 97.31 39 ASP B C 1
ATOM 3057 O O . ASP B 1 39 ? 19.266 -38.781 -11.57 1 97.31 39 ASP B O 1
ATOM 3061 N N . THR B 1 40 ? 17.406 -37.625 -11.859 1 97.69 40 THR B N 1
ATOM 3062 C CA . THR B 1 40 ? 17.062 -37.719 -10.445 1 97.69 40 THR B CA 1
ATOM 3063 C C . THR B 1 40 ? 16.469 -39.094 -10.133 1 97.69 40 THR B C 1
ATOM 3065 O O . THR B 1 40 ? 16.562 -39.562 -9 1 97.69 40 THR B O 1
ATOM 3068 N N . LYS B 1 41 ? 15.828 -39.656 -11.172 1 97.75 41 LYS B N 1
ATOM 3069 C CA . LYS B 1 41 ? 15.039 -40.875 -11 1 97.75 41 LYS B CA 1
ATOM 3070 C C . LYS B 1 41 ? 14 -40.719 -9.898 1 97.75 41 LYS B C 1
ATOM 3072 O O . LYS B 1 41 ? 13.688 -41.656 -9.18 1 97.75 41 LYS B O 1
ATOM 3077 N N . LEU B 1 42 ? 13.562 -39.562 -9.727 1 98.31 42 LEU B N 1
ATOM 3078 C CA . LEU B 1 42 ? 12.641 -39.219 -8.656 1 98.31 42 LEU B CA 1
ATOM 3079 C C . LEU B 1 42 ? 11.375 -40.062 -8.719 1 98.31 42 LEU B C 1
ATOM 3081 O O . LEU B 1 42 ? 10.953 -40.625 -7.703 1 98.31 42 LEU B O 1
ATOM 3085 N N . CYS B 1 43 ? 10.797 -40.156 -9.875 1 98.12 43 CYS B N 1
ATOM 3086 C CA . CYS B 1 43 ? 9.555 -40.906 -10.055 1 98.12 43 CYS B CA 1
ATOM 3087 C C . CYS B 1 43 ? 9.734 -42.031 -11.055 1 98.12 43 CYS B C 1
ATOM 3089 O O . CYS B 1 43 ? 8.875 -42.25 -11.914 1 98.12 43 CYS B O 1
ATOM 3091 N N . GLU B 1 44 ? 10.766 -42.75 -10.953 1 97.94 44 GLU B N 1
ATOM 3092 C CA . GLU B 1 44 ? 11.102 -43.781 -11.922 1 97.94 44 GLU B CA 1
ATOM 3093 C C . GLU B 1 44 ? 10.016 -44.844 -11.977 1 97.94 44 GLU B C 1
ATOM 3095 O O . GLU B 1 44 ? 9.648 -45.312 -13.055 1 97.94 44 GLU B O 1
ATOM 3100 N N . THR B 1 45 ? 9.469 -45.25 -10.852 1 97.88 45 THR B N 1
ATOM 3101 C CA . THR B 1 45 ? 8.469 -46.312 -10.773 1 97.88 45 THR B CA 1
ATOM 3102 C C . THR B 1 45 ? 7.141 -45.844 -11.359 1 97.88 45 THR B C 1
ATOM 3104 O O . THR B 1 45 ? 6.254 -46.656 -11.617 1 97.88 45 THR B O 1
ATOM 3107 N N . ALA B 1 46 ? 6.988 -44.594 -11.523 1 98.12 46 ALA B N 1
ATOM 3108 C CA . ALA B 1 46 ? 5.719 -44.062 -12.008 1 98.12 46 ALA B CA 1
ATOM 3109 C C . ALA B 1 46 ? 5.777 -43.75 -13.5 1 98.12 46 ALA B C 1
ATOM 3111 O O . ALA B 1 46 ? 4.793 -43.312 -14.094 1 98.12 46 ALA B O 1
ATOM 3112 N N . LEU B 1 47 ? 6.898 -44.031 -14.172 1 98.19 47 LEU B N 1
ATOM 3113 C CA . LEU B 1 47 ? 7.023 -43.781 -15.602 1 98.19 47 LEU B CA 1
ATOM 3114 C C . LEU B 1 47 ? 6.066 -44.688 -16.391 1 98.19 47 LEU B C 1
ATOM 3116 O O . LEU B 1 47 ? 5.805 -44.406 -17.578 1 98.19 47 LEU B O 1
ATOM 3120 N N . LYS B 1 48 ? 5.516 -45.656 -15.758 1 98.06 48 LYS B N 1
ATOM 3121 C CA . LYS B 1 48 ? 4.562 -46.562 -16.391 1 98.06 48 LYS B CA 1
ATOM 3122 C C . LYS B 1 48 ? 3.127 -46.062 -16.188 1 98.06 48 LYS B C 1
ATOM 3124 O O . LYS B 1 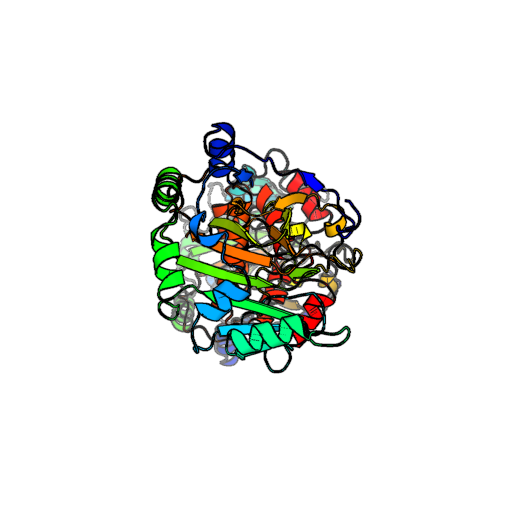48 ? 2.178 -46.75 -16.562 1 98.06 48 LYS B O 1
ATOM 3129 N N . TRP B 1 49 ? 2.92 -44.938 -15.461 1 97.56 49 TRP B N 1
ATOM 3130 C CA . TRP B 1 49 ? 1.591 -44.438 -15.117 1 97.56 49 TRP B CA 1
ATOM 3131 C C . TRP B 1 49 ? 0.868 -43.906 -16.344 1 97.56 49 TRP B C 1
ATOM 3133 O O . TRP B 1 49 ? 0.42 -42.781 -16.359 1 97.56 49 TRP B O 1
ATOM 3143 N N . ASP B 1 50 ? 0.691 -44.719 -17.375 1 95.88 50 ASP B N 1
ATOM 3144 C CA . ASP B 1 50 ? -0.167 -44.344 -18.5 1 95.88 50 ASP B CA 1
ATOM 3145 C C . ASP B 1 50 ? -1.642 -44.5 -18.141 1 95.88 50 ASP B C 1
ATOM 3147 O O . ASP B 1 50 ? -1.974 -44.906 -17.016 1 95.88 50 ASP B O 1
ATOM 3151 N N . LEU B 1 51 ? -2.498 -44.156 -19.094 1 95.44 51 LEU B N 1
ATOM 3152 C CA . LEU B 1 51 ? -3.928 -44.156 -18.812 1 95.44 51 LEU B CA 1
ATOM 3153 C C . LEU B 1 51 ? -4.41 -45.531 -18.406 1 95.44 51 LEU B C 1
ATOM 3155 O O . LEU B 1 51 ? -5.227 -45.688 -17.484 1 95.44 51 LEU B O 1
ATOM 3159 N N . ASP B 1 52 ? -3.904 -46.531 -19.094 1 95.44 52 ASP B N 1
ATOM 3160 C CA . ASP B 1 52 ? -4.328 -47.875 -18.812 1 95.44 52 ASP B CA 1
ATOM 3161 C C . ASP B 1 52 ? -3.914 -48.312 -17.391 1 95.44 52 ASP B C 1
ATOM 3163 O O . ASP B 1 52 ? -4.719 -48.844 -16.641 1 95.44 52 ASP B O 1
ATOM 3167 N N . TYR B 1 53 ? -2.695 -48.094 -17.078 1 96.69 53 TYR B N 1
ATOM 3168 C CA . TYR B 1 53 ? -2.207 -48.406 -15.75 1 96.69 53 TYR B CA 1
ATOM 3169 C C . TYR B 1 53 ? -2.986 -47.688 -14.672 1 96.69 53 TYR B C 1
ATOM 3171 O O . TYR B 1 53 ? -3.383 -48.25 -13.664 1 96.69 53 TYR B O 1
ATOM 3179 N N . LEU B 1 54 ? -3.145 -46.406 -14.875 1 95.75 54 LEU B N 1
ATOM 3180 C CA . LEU B 1 54 ? -3.852 -45.594 -13.891 1 95.75 54 LEU B CA 1
ATOM 3181 C C . LEU B 1 54 ? -5.293 -46.062 -13.734 1 95.75 54 LEU B C 1
ATOM 3183 O O . LEU B 1 54 ? -5.816 -46.094 -12.617 1 95.75 54 LEU B O 1
ATOM 3187 N N . GLU B 1 55 ? -5.938 -46.312 -14.82 1 94.25 55 GLU B N 1
ATOM 3188 C CA . GLU B 1 55 ? -7.312 -46.781 -14.75 1 94.25 55 GLU B CA 1
ATOM 3189 C C . GLU B 1 55 ? -7.41 -48.062 -13.93 1 94.25 55 GLU B C 1
ATOM 3191 O O . GLU B 1 55 ? -8.359 -48.25 -13.164 1 94.25 55 GLU B O 1
ATOM 3196 N N . GLU B 1 56 ? -6.453 -48.875 -14.047 1 93 56 GLU B N 1
ATOM 3197 C CA . GLU B 1 56 ? -6.438 -50.156 -13.344 1 93 56 GLU B CA 1
ATOM 3198 C C . GLU B 1 56 ? -6.129 -49.969 -11.859 1 93 56 GLU B C 1
ATOM 3200 O O . GLU B 1 56 ? -6.5 -50.781 -11.031 1 93 56 GLU B O 1
ATOM 3205 N N . ASN B 1 57 ? -5.449 -48.844 -11.516 1 92.44 57 ASN B N 1
ATOM 3206 C CA . ASN B 1 57 ? -4.887 -48.781 -10.164 1 92.44 57 ASN B CA 1
ATOM 3207 C C . ASN B 1 57 ? -5.461 -47.594 -9.383 1 92.44 57 ASN B C 1
ATOM 3209 O O . ASN B 1 57 ? -5.066 -47.344 -8.242 1 92.44 57 ASN B O 1
ATOM 3213 N N . LEU B 1 58 ? -6.277 -46.75 -9.828 1 88.94 58 LEU B N 1
ATOM 3214 C CA . LEU B 1 58 ? -6.875 -45.656 -9.07 1 88.94 58 LEU B CA 1
ATOM 3215 C C . LEU B 1 58 ? -8.242 -46.031 -8.531 1 88.94 58 LEU B C 1
ATOM 3217 O O . LEU B 1 58 ? -8.805 -45.344 -7.68 1 88.94 58 LEU B O 1
ATOM 3221 N N . GLY B 1 59 ? -8.695 -47.25 -8.766 1 76.5 59 GLY B N 1
ATOM 3222 C CA . GLY B 1 59 ? -9.898 -47.781 -8.164 1 76.5 59 GLY B CA 1
ATOM 3223 C C . GLY B 1 59 ? -11.164 -47.094 -8.656 1 76.5 59 GLY B C 1
ATOM 3224 O O . GLY B 1 59 ? -11.195 -46.562 -9.773 1 76.5 59 GLY B O 1
ATOM 3225 N N . THR B 1 60 ? -12.219 -47.156 -7.75 1 80.81 60 THR B N 1
ATOM 3226 C CA . THR B 1 60 ? -13.555 -46.719 -8.141 1 80.81 60 THR B CA 1
ATOM 3227 C C . THR B 1 60 ? -13.906 -45.406 -7.43 1 80.81 60 THR B C 1
ATOM 3229 O O . THR B 1 60 ? -15.055 -44.969 -7.488 1 80.81 60 THR B O 1
ATOM 3232 N N . GLU B 1 61 ? -12.906 -44.781 -6.855 1 88.44 61 GLU B N 1
ATOM 3233 C CA . GLU B 1 61 ? -13.172 -43.562 -6.137 1 88.44 61 GLU B CA 1
ATOM 3234 C C . GLU B 1 61 ? -13.367 -42.375 -7.098 1 88.44 61 GLU B C 1
ATOM 3236 O O . GLU B 1 61 ? -13.188 -42.531 -8.312 1 88.44 61 GLU B O 1
ATOM 3241 N N . LEU B 1 62 ? -13.828 -41.312 -6.461 1 92.44 62 LEU B N 1
ATOM 3242 C CA . LEU B 1 62 ? -14.039 -40.094 -7.25 1 92.44 62 LEU B CA 1
ATOM 3243 C C . LEU B 1 62 ? -12.82 -39.188 -7.195 1 92.44 62 LEU B C 1
ATOM 3245 O O . LEU B 1 62 ? -12.195 -39.062 -6.141 1 92.44 62 LEU B O 1
ATOM 3249 N N . TYR B 1 63 ? -12.5 -38.688 -8.336 1 93.06 63 TYR B N 1
ATOM 3250 C CA . TYR B 1 63 ? -11.344 -37.812 -8.461 1 93.06 63 TYR B CA 1
ATOM 3251 C C . TYR B 1 63 ? -11.766 -36.406 -8.961 1 93.06 63 TYR B C 1
ATOM 3253 O O . TYR B 1 63 ? -12.812 -36.281 -9.594 1 93.06 63 TYR B O 1
ATOM 3261 N N . MET B 1 64 ? -10.938 -35.469 -8.633 1 94.25 64 MET B N 1
ATOM 3262 C CA . MET B 1 64 ? -11.227 -34.094 -9.008 1 94.25 64 MET B CA 1
ATOM 3263 C C . MET B 1 64 ? -10.812 -33.812 -10.453 1 94.25 64 MET B C 1
ATOM 3265 O O . MET B 1 64 ? -9.641 -33.938 -10.797 1 94.25 64 MET B O 1
ATOM 3269 N N . VAL B 1 65 ? -11.766 -33.469 -11.266 1 97.31 65 VAL B N 1
ATOM 3270 C CA . VAL B 1 65 ? -11.531 -33.188 -12.68 1 97.31 65 VAL B CA 1
ATOM 3271 C C . VAL B 1 65 ? -12.078 -31.797 -13.016 1 97.31 65 VAL B C 1
ATOM 3273 O O . VAL B 1 65 ? -13.18 -31.438 -12.586 1 97.31 65 VAL B O 1
ATOM 3276 N N . PHE B 1 66 ? -11.312 -31.062 -13.719 1 98.06 66 PHE B N 1
ATOM 3277 C CA . PHE B 1 66 ? -11.766 -29.781 -14.219 1 98.06 66 PHE B CA 1
ATOM 3278 C C . PHE B 1 66 ? -12.156 -29.875 -15.688 1 98.06 66 PHE B C 1
ATOM 3280 O O . PHE B 1 66 ? -11.484 -30.531 -16.469 1 98.06 66 PHE B O 1
ATOM 3287 N N . LEU B 1 67 ? -13.25 -29.234 -16 1 98.31 67 LEU B N 1
ATOM 3288 C CA . LEU B 1 67 ? -13.742 -29.172 -17.375 1 98.31 67 LEU B CA 1
ATOM 3289 C C . LEU B 1 67 ? -13.695 -27.734 -17.891 1 98.31 67 LEU B C 1
ATOM 3291 O O . LEU B 1 67 ? -14.008 -26.797 -17.156 1 98.31 67 LEU B O 1
ATOM 3295 N N . SER B 1 68 ? -13.305 -27.594 -19.078 1 98.19 68 SER B N 1
ATOM 3296 C CA . SER B 1 68 ? -13.219 -26.297 -19.734 1 98.19 68 SER B CA 1
ATOM 3297 C C . SER B 1 68 ? -13.781 -26.344 -21.156 1 98.19 68 SER B C 1
ATOM 3299 O O . SER B 1 68 ? -13.625 -27.359 -21.844 1 98.19 68 SER B O 1
ATOM 3301 N N . LYS B 1 69 ? -14.414 -25.219 -21.609 1 96.62 69 LYS B N 1
ATOM 3302 C CA . LYS B 1 69 ? -14.961 -25.156 -22.969 1 96.62 69 LYS B CA 1
ATOM 3303 C C . LYS B 1 69 ? -13.852 -24.969 -24 1 96.62 69 LYS B C 1
ATOM 3305 O O . LYS B 1 69 ? -14.07 -25.156 -25.188 1 96.62 69 LYS B O 1
ATOM 3310 N N . ASN B 1 70 ? -12.695 -24.547 -23.547 1 96 70 ASN B N 1
ATOM 3311 C CA . ASN B 1 70 ? -11.523 -24.391 -24.422 1 96 70 ASN B CA 1
ATOM 3312 C C . ASN B 1 70 ? -10.281 -25.031 -23.797 1 96 70 ASN B C 1
ATOM 3314 O O . ASN B 1 70 ? -10.383 -25.844 -22.875 1 96 70 ASN B O 1
ATOM 3318 N N . HIS B 1 71 ? -9.039 -24.766 -24.312 1 96.06 71 HIS B N 1
ATOM 3319 C CA . HIS B 1 71 ? -7.832 -25.469 -23.891 1 96.06 71 HIS B CA 1
ATOM 3320 C C . HIS B 1 71 ? -7.27 -24.875 -22.609 1 96.06 71 HIS B C 1
ATOM 3322 O O . HIS B 1 71 ? -6.254 -25.344 -22.094 1 96.06 71 HIS B O 1
ATOM 3328 N N . LYS B 1 72 ? -7.926 -23.828 -22.062 1 97.44 72 LYS B N 1
ATOM 3329 C CA . LYS B 1 72 ? -7.375 -23.109 -20.922 1 97.44 72 LYS B CA 1
ATOM 3330 C C . LYS B 1 72 ? -8.016 -23.594 -19.609 1 97.44 72 LYS B C 1
ATOM 3332 O O . LYS B 1 72 ? -9.242 -23.641 -19.5 1 97.44 72 LYS B O 1
ATOM 3337 N N . PHE B 1 73 ? -7.199 -23.797 -18.656 1 98.44 73 PHE B N 1
ATOM 3338 C CA . PHE B 1 73 ? -7.633 -24.188 -17.312 1 98.44 73 PHE B CA 1
ATOM 3339 C C . PHE B 1 73 ? -7.121 -23.203 -16.281 1 98.44 73 PHE B C 1
ATOM 3341 O O . PHE B 1 73 ? -6.168 -23.5 -15.547 1 98.44 73 PHE B O 1
ATOM 3348 N N . LYS B 1 74 ? -7.812 -22.109 -16.141 1 97.81 74 LYS B N 1
ATOM 3349 C CA . LYS B 1 74 ? -7.449 -21.047 -15.195 1 97.81 74 LYS B CA 1
ATOM 3350 C C . LYS B 1 74 ? -8.047 -21.312 -13.82 1 97.81 74 LYS B C 1
ATOM 3352 O O . LYS B 1 74 ? -9.266 -21.344 -13.664 1 97.81 74 LYS B O 1
ATOM 3357 N N . TYR B 1 75 ? -7.164 -21.422 -12.898 1 95.12 75 TYR B N 1
ATOM 3358 C CA . TYR B 1 75 ? -7.582 -21.734 -11.539 1 95.12 75 TYR B CA 1
ATOM 3359 C C . TYR B 1 75 ? -8.344 -20.562 -10.922 1 95.12 75 TYR B C 1
ATOM 3361 O O . TYR B 1 75 ? -8.062 -19.406 -11.227 1 95.12 75 TYR B O 1
ATOM 3369 N N . TYR B 1 76 ? -9.32 -20.906 -10.062 1 94.88 76 TYR B N 1
ATOM 3370 C CA . TYR B 1 76 ? -10.016 -19.938 -9.219 1 94.88 76 TYR B CA 1
ATOM 3371 C C . TYR B 1 76 ? -10.227 -20.5 -7.812 1 94.88 76 TYR B C 1
ATOM 3373 O O . TYR B 1 76 ? -10.445 -21.703 -7.641 1 94.88 76 TYR B O 1
ATOM 3381 N N . ASP B 1 77 ? -10.125 -19.672 -6.879 1 93.38 77 ASP B N 1
ATOM 3382 C CA . ASP B 1 77 ? -10.391 -20.031 -5.484 1 93.38 77 ASP B CA 1
ATOM 3383 C C . ASP B 1 77 ? -11.875 -19.906 -5.16 1 93.38 77 ASP B C 1
ATOM 3385 O O . ASP B 1 77 ? -12.406 -18.797 -5.062 1 93.38 77 ASP B O 1
ATOM 3389 N N . GLU B 1 78 ? -12.469 -20.984 -4.902 1 89.69 78 GLU B N 1
ATOM 3390 C CA . GLU B 1 78 ? -13.898 -21.016 -4.641 1 89.69 78 GLU B CA 1
ATOM 3391 C C . GLU B 1 78 ? -14.25 -20.219 -3.383 1 89.69 78 GLU B C 1
ATOM 3393 O O . GLU B 1 78 ? -15.312 -19.594 -3.305 1 89.69 78 GLU B O 1
ATOM 3398 N N . ALA B 1 79 ? -13.414 -20.25 -2.461 1 88.38 79 ALA B N 1
ATOM 3399 C CA . ALA B 1 79 ? -13.664 -19.594 -1.185 1 88.38 79 ALA B CA 1
ATOM 3400 C C . ALA B 1 79 ? -13.75 -18.078 -1.362 1 88.38 79 ALA B C 1
ATOM 3402 O O . ALA B 1 79 ? -14.32 -17.375 -0.52 1 88.38 79 ALA B O 1
ATOM 3403 N N . LYS B 1 80 ? -13.25 -17.594 -2.445 1 88.94 80 LYS B N 1
ATOM 3404 C CA . LYS B 1 80 ? -13.203 -16.156 -2.666 1 88.94 80 LYS B CA 1
ATOM 3405 C C . LYS B 1 80 ? -14.344 -15.695 -3.566 1 88.94 80 LYS B C 1
ATOM 3407 O O . LYS B 1 80 ? -14.453 -14.516 -3.893 1 88.94 80 LYS B O 1
ATOM 3412 N N . ILE B 1 81 ? -15.164 -16.594 -3.994 1 86.62 81 ILE B N 1
ATOM 3413 C CA . ILE B 1 81 ? -16.281 -16.25 -4.855 1 86.62 81 ILE B CA 1
ATOM 3414 C C . ILE B 1 81 ? -17.359 -15.523 -4.043 1 86.62 81 ILE B C 1
ATOM 3416 O O . ILE B 1 81 ? -17.969 -14.562 -4.52 1 86.62 81 ILE B O 1
ATOM 3420 N N . LYS B 1 82 ? -17.656 -15.914 -2.816 1 77.62 82 LYS B N 1
ATOM 3421 C CA . LYS B 1 82 ? -18.75 -15.391 -2.008 1 77.62 82 LYS B CA 1
ATOM 3422 C C . LYS B 1 82 ? -18.578 -13.898 -1.751 1 77.62 82 LYS B C 1
ATOM 3424 O O . LYS B 1 82 ? -19.5 -13.109 -1.96 1 77.62 82 LYS B O 1
ATOM 3429 N N . PRO B 1 83 ? -17.328 -13.555 -1.358 1 67.25 83 PRO B N 1
ATOM 3430 C CA . PRO B 1 83 ? -17.188 -12.117 -1.12 1 67.25 83 PRO B CA 1
ATOM 3431 C C . PRO B 1 83 ? -17.344 -11.289 -2.393 1 67.25 83 PRO B C 1
ATOM 3433 O O . PRO B 1 83 ? -17.656 -10.094 -2.318 1 67.25 83 PRO B O 1
ATOM 3436 N N . CYS B 1 84 ? -17.031 -11.891 -3.545 1 65.12 84 CYS B N 1
ATOM 3437 C CA . CYS B 1 84 ? -17.094 -11.18 -4.816 1 65.12 84 CYS B CA 1
ATOM 3438 C C . CYS B 1 84 ? -18.516 -11.117 -5.348 1 65.12 84 CYS B C 1
ATOM 3440 O O . CYS B 1 84 ? -18.766 -10.523 -6.395 1 65.12 84 CYS B O 1
ATOM 3442 N N . LYS B 1 85 ? -19.281 -11.258 -4.492 1 58.25 85 LYS B N 1
ATOM 3443 C CA . LYS B 1 85 ? -20.719 -11.203 -4.75 1 58.25 85 LYS B CA 1
ATOM 3444 C C . LYS B 1 85 ? -21.078 -11.961 -6.023 1 58.25 85 LYS B C 1
ATOM 3446 O O . LYS B 1 85 ? -20.219 -12.602 -6.633 1 58.25 85 LYS B O 1
ATOM 3451 N N . ILE B 1 86 ? -22.328 -11.805 -6.668 1 58.72 86 ILE B N 1
ATOM 3452 C CA . ILE B 1 86 ? -23.188 -12.5 -7.625 1 58.72 86 ILE B CA 1
ATOM 3453 C C . ILE B 1 86 ? -22.516 -12.508 -9 1 58.72 86 ILE B C 1
ATOM 3455 O O . ILE B 1 86 ? -22.922 -13.266 -9.891 1 58.72 86 ILE B O 1
ATOM 3459 N N . SER B 1 87 ? -21.078 -11.867 -8.992 1 75.25 87 SER B N 1
ATOM 3460 C CA . SER B 1 87 ? -20.922 -11.602 -10.414 1 75.25 87 SER B CA 1
ATOM 3461 C C . SER B 1 87 ? -19.719 -12.359 -10.992 1 75.25 87 SER B C 1
ATOM 3463 O O . SER B 1 87 ? -19.438 -12.258 -12.18 1 75.25 87 SER B O 1
ATOM 3465 N N . PHE B 1 88 ? -19.125 -13.344 -10.32 1 87.5 88 PHE B N 1
ATOM 3466 C CA . PHE B 1 88 ? -18 -14.062 -10.891 1 87.5 88 PHE B CA 1
ATOM 3467 C C . PHE B 1 88 ? -18.469 -15.359 -11.539 1 87.5 88 PHE B C 1
ATOM 3469 O O . PHE B 1 88 ? -19.141 -16.172 -10.906 1 87.5 88 PHE B O 1
ATOM 3476 N N . ILE B 1 89 ? -18.125 -15.508 -12.758 1 87.56 89 ILE B N 1
ATOM 3477 C CA . ILE B 1 89 ? -18.406 -16.75 -13.469 1 87.56 89 ILE B CA 1
ATOM 3478 C C . ILE B 1 89 ? -17.109 -17.531 -13.664 1 87.56 89 ILE B C 1
ATOM 3480 O O . ILE B 1 89 ? -16.234 -17.125 -14.422 1 87.56 89 ILE B O 1
ATOM 3484 N N . PRO B 1 90 ? -16.984 -18.656 -13.016 1 91.62 90 PRO B N 1
ATOM 3485 C CA . PRO B 1 90 ? -15.773 -19.453 -13.18 1 91.62 90 PRO B CA 1
ATOM 3486 C C . PRO B 1 90 ? -15.547 -19.891 -14.625 1 91.62 90 PRO B C 1
ATOM 3488 O O . PRO B 1 90 ? -16.484 -20.297 -15.312 1 91.62 90 PRO B O 1
ATOM 3491 N N . PRO B 1 91 ? -14.359 -19.781 -15.07 1 94.31 91 PRO B N 1
ATOM 3492 C CA . PRO B 1 91 ? -14.086 -20.172 -16.453 1 94.31 91 PRO B CA 1
ATOM 3493 C C . PRO B 1 91 ? -14.047 -21.688 -16.656 1 94.31 91 PRO B C 1
ATOM 3495 O O . PRO B 1 91 ? -14.102 -22.156 -17.781 1 94.31 91 PRO B O 1
ATOM 3498 N N . ILE B 1 92 ? -13.852 -22.469 -15.602 1 96.44 92 ILE B N 1
ATOM 3499 C CA . ILE B 1 92 ? -13.82 -23.922 -15.641 1 96.44 92 ILE B CA 1
ATOM 3500 C C . ILE B 1 92 ? -14.766 -24.484 -14.578 1 96.44 92 ILE B C 1
ATOM 3502 O O . ILE B 1 92 ? -15.219 -23.766 -13.695 1 96.44 92 ILE B O 1
ATOM 3506 N N . ARG B 1 93 ? -15.109 -25.703 -14.758 1 95.69 93 ARG B N 1
ATOM 3507 C CA . ARG B 1 93 ? -16.016 -26.375 -13.828 1 95.69 93 ARG B CA 1
ATOM 3508 C C . ARG B 1 93 ? -15.336 -27.578 -13.172 1 95.69 93 ARG B C 1
ATOM 3510 O O . ARG B 1 93 ? -14.68 -28.359 -13.852 1 95.69 93 ARG B O 1
ATOM 3517 N N . ARG B 1 94 ? -15.453 -27.609 -11.883 1 95.25 94 ARG B N 1
ATOM 3518 C CA . ARG B 1 94 ? -14.93 -28.75 -11.148 1 95.25 94 ARG B CA 1
ATOM 3519 C C . ARG B 1 94 ? -15.961 -29.859 -11.055 1 95.25 94 ARG B C 1
ATOM 3521 O O . ARG B 1 94 ? -17.125 -29.625 -10.695 1 95.25 94 ARG B O 1
ATOM 3528 N N . VAL B 1 95 ? -15.594 -31.062 -11.383 1 96.56 95 VAL B N 1
ATOM 3529 C CA . VAL B 1 95 ? -16.484 -32.219 -11.281 1 96.56 95 VAL B CA 1
ATOM 3530 C C . VAL B 1 95 ? -15.734 -33.406 -10.656 1 96.56 95 VAL B C 1
ATOM 3532 O O . VAL B 1 95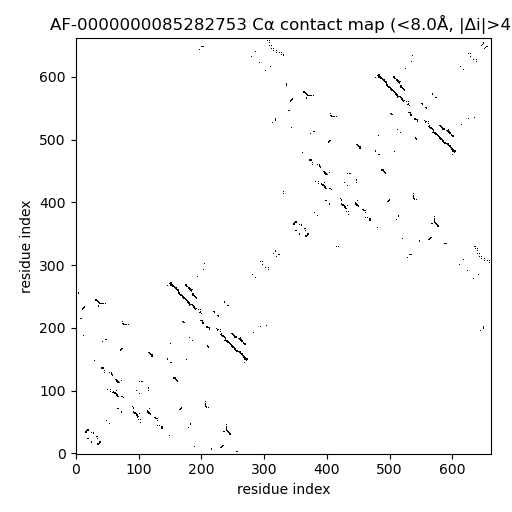 ? -14.516 -33.531 -10.812 1 96.56 95 VAL B O 1
ATOM 3535 N N . ASP B 1 96 ? -16.516 -34.219 -9.953 1 95.44 96 ASP B N 1
ATOM 3536 C CA . ASP B 1 96 ? -15.977 -35.469 -9.43 1 95.44 96 ASP B CA 1
ATOM 3537 C C . ASP B 1 96 ? -16.422 -36.625 -10.297 1 95.44 96 ASP B C 1
ATOM 3539 O O . ASP B 1 96 ? -17.609 -36.812 -10.57 1 95.44 96 ASP B O 1
ATOM 3543 N N . MET B 1 97 ? -15.438 -37.406 -10.75 1 95.38 97 MET B N 1
ATOM 3544 C CA . MET B 1 97 ? -15.773 -38.594 -11.539 1 95.38 97 MET B CA 1
ATOM 3545 C C . MET B 1 97 ? -14.75 -39.688 -11.32 1 95.38 97 MET B C 1
ATOM 3547 O O . MET B 1 97 ? -13.68 -39.438 -10.758 1 95.38 97 MET B O 1
ATOM 3551 N N . THR B 1 98 ? -15.148 -40.844 -11.688 1 94.75 98 THR B N 1
ATOM 3552 C CA . THR B 1 98 ? -14.203 -41.969 -11.594 1 94.75 98 THR B CA 1
ATOM 3553 C C . THR B 1 98 ? -13.125 -41.844 -12.664 1 94.75 98 THR B C 1
ATOM 3555 O O . THR B 1 98 ? -13.312 -41.156 -13.672 1 94.75 98 THR B O 1
ATOM 3558 N N . PHE B 1 99 ? -12.031 -42.5 -12.406 1 95.19 99 PHE B N 1
ATOM 3559 C CA . PHE B 1 99 ? -10.969 -42.438 -13.398 1 95.19 99 PHE B CA 1
ATOM 3560 C C . PHE B 1 99 ? -11.414 -43.062 -14.711 1 95.19 99 PHE B C 1
ATOM 3562 O O . PHE B 1 99 ? -11.031 -42.594 -15.789 1 95.19 99 PHE B O 1
ATOM 3569 N N . SER B 1 100 ? -12.227 -44.125 -14.625 1 95.62 100 SER B N 1
ATOM 3570 C CA . SER B 1 100 ? -12.742 -44.75 -15.828 1 95.62 100 SER B CA 1
ATOM 3571 C C . SER B 1 100 ? -13.586 -43.781 -16.656 1 95.62 100 SER B C 1
ATOM 3573 O O . SER B 1 100 ? -13.492 -43.781 -17.875 1 95.62 100 SER B O 1
ATOM 3575 N N . GLU B 1 101 ? -14.398 -43.094 -15.953 1 96.25 101 GLU B N 1
ATOM 3576 C CA . GLU B 1 101 ? -15.203 -42.094 -16.641 1 96.25 101 GLU B CA 1
ATOM 3577 C C . GLU B 1 101 ? -14.32 -41 -17.281 1 96.25 101 GLU B C 1
ATOM 3579 O O . GLU B 1 101 ? -14.594 -40.562 -18.391 1 96.25 101 GLU B O 1
ATOM 3584 N N . PHE B 1 102 ? -13.375 -40.625 -16.578 1 97.25 102 PHE B N 1
ATOM 3585 C CA . PHE B 1 102 ? -12.422 -39.625 -17.078 1 97.25 102 PHE B CA 1
ATOM 3586 C C . PHE B 1 102 ? -11.727 -40.125 -18.344 1 97.25 102 PHE B C 1
ATOM 3588 O O . PHE B 1 102 ? -11.648 -39.406 -19.328 1 97.25 102 PHE B O 1
ATOM 3595 N N . VAL B 1 103 ? -11.227 -41.375 -18.328 1 96.12 103 VAL B N 1
ATOM 3596 C CA . VAL B 1 103 ? -10.531 -41.969 -19.469 1 96.12 103 VAL B CA 1
ATOM 3597 C C . VAL B 1 103 ? -11.469 -42.031 -20.672 1 96.12 103 VAL B C 1
ATOM 3599 O O . VAL B 1 103 ? -11.062 -41.75 -21.797 1 96.12 103 VAL B O 1
ATOM 3602 N N . LYS B 1 104 ? -12.664 -42.469 -20.406 1 95.5 104 LYS B N 1
ATOM 3603 C CA . LYS B 1 104 ? -13.664 -42.5 -21.469 1 95.5 104 LYS B CA 1
ATOM 3604 C C . LYS B 1 104 ? -13.852 -41.125 -22.109 1 95.5 104 LYS B C 1
ATOM 3606 O O . LYS B 1 104 ? -13.93 -41.031 -23.328 1 95.5 104 LYS B O 1
ATOM 3611 N N . LYS B 1 105 ? -13.945 -40.156 -21.281 1 95.19 105 LYS B N 1
ATOM 3612 C CA . LYS B 1 105 ? -14.086 -38.781 -21.766 1 95.19 105 LYS B CA 1
ATOM 3613 C C . LYS B 1 105 ? -12.906 -38.375 -22.641 1 95.19 105 LYS B C 1
ATOM 3615 O O . LYS B 1 105 ? -13.078 -37.719 -23.672 1 95.19 105 LYS B O 1
ATOM 3620 N N . LEU B 1 106 ? -11.703 -38.719 -22.234 1 95.5 106 LEU B N 1
ATOM 3621 C CA . LEU B 1 106 ? -10.5 -38.406 -22.984 1 95.5 106 LEU B CA 1
ATOM 3622 C C . LEU B 1 106 ? -10.5 -39.156 -24.328 1 95.5 106 LEU B C 1
ATOM 3624 O O . LEU B 1 106 ? -10.227 -38.531 -25.375 1 95.5 106 LEU B O 1
ATOM 3628 N N . ARG B 1 107 ? -10.82 -40.344 -24.375 1 93.94 107 ARG B N 1
ATOM 3629 C CA . ARG B 1 107 ? -10.711 -41.188 -25.562 1 93.94 107 ARG B CA 1
ATOM 3630 C C . ARG B 1 107 ? -11.789 -40.844 -26.578 1 93.94 107 ARG B C 1
ATOM 3632 O O . ARG B 1 107 ? -11.562 -40.969 -27.797 1 93.94 107 ARG B O 1
ATOM 3639 N N . GLU B 1 108 ? -12.891 -40.469 -26.094 1 95.56 108 GLU B N 1
ATOM 3640 C CA . GLU B 1 108 ? -14.023 -40.219 -26.969 1 95.56 108 GLU B CA 1
ATOM 3641 C C . GLU B 1 108 ? -14.148 -38.719 -27.297 1 95.56 108 GLU B C 1
ATOM 3643 O O . GLU B 1 108 ? -15.117 -38.312 -27.938 1 95.56 108 GLU B O 1
ATOM 3648 N N . TRP B 1 109 ? -13.242 -37.969 -26.828 1 95.38 109 TRP B N 1
ATOM 3649 C CA . TRP B 1 109 ? -13.328 -36.531 -27 1 95.38 109 TRP B CA 1
ATOM 3650 C C . TRP B 1 109 ? -13.344 -36.156 -28.469 1 95.38 109 TRP B C 1
ATOM 3652 O O . TRP B 1 109 ? -12.586 -36.719 -29.266 1 95.38 109 TRP B O 1
ATOM 3662 N N . LYS B 1 110 ? -14.203 -35.188 -28.906 1 95.06 110 LYS B N 1
ATOM 3663 C CA . LYS B 1 110 ? -14.266 -34.625 -30.234 1 95.06 110 LYS B CA 1
ATOM 3664 C C . LYS B 1 110 ? -14.219 -33.094 -30.172 1 95.06 110 LYS B C 1
ATOM 3666 O O . LYS B 1 110 ? -14.562 -32.5 -29.156 1 95.06 110 LYS B O 1
ATOM 3671 N N . PRO B 1 111 ? -13.664 -32.562 -31.312 1 91.62 111 PRO B N 1
ATOM 3672 C CA . PRO B 1 111 ? -13.688 -31.094 -31.344 1 91.62 111 PRO B CA 1
ATOM 3673 C C . PRO B 1 111 ? -15.062 -30.516 -31 1 91.62 111 PRO B C 1
ATOM 3675 O O . PRO B 1 111 ? -16.078 -30.984 -31.516 1 91.62 111 PRO B O 1
ATOM 3678 N N . GLY B 1 112 ? -15.125 -29.594 -30.125 1 94.19 112 GLY B N 1
ATOM 3679 C CA . GLY B 1 112 ? -16.375 -29 -29.672 1 94.19 112 GLY B CA 1
ATOM 3680 C C . GLY B 1 112 ? -16.766 -29.438 -28.266 1 94.19 112 GLY B C 1
ATOM 3681 O O . GLY B 1 112 ? -17.531 -28.766 -27.578 1 94.19 112 GLY B O 1
ATOM 3682 N N . ASP B 1 113 ? -16.312 -30.578 -27.844 1 96.62 113 ASP B N 1
ATOM 3683 C CA . ASP B 1 113 ? -16.562 -31.062 -26.484 1 96.62 113 ASP B CA 1
ATOM 3684 C C . ASP B 1 113 ? -15.727 -30.281 -25.469 1 96.62 113 ASP B C 1
ATOM 3686 O O . ASP B 1 113 ? -14.719 -29.672 -25.812 1 96.62 113 ASP B O 1
ATOM 3690 N N . GLU B 1 114 ? -16.188 -30.375 -24.25 1 97.44 114 GLU B N 1
ATOM 3691 C CA . GLU B 1 114 ? -15.375 -29.828 -23.172 1 97.44 114 GLU B CA 1
ATOM 3692 C C . GLU B 1 114 ? -14.078 -30.609 -23 1 97.44 114 GLU B C 1
ATOM 3694 O O . GLU B 1 114 ? -14.055 -31.828 -23.188 1 97.44 114 GLU B O 1
ATOM 3699 N N . ARG B 1 115 ? -13.102 -29.906 -22.672 1 97.81 115 ARG B N 1
ATOM 3700 C CA . ARG B 1 115 ? -11.82 -30.516 -22.359 1 97.81 115 ARG B CA 1
ATOM 3701 C C . ARG B 1 115 ? -11.727 -30.859 -20.859 1 97.81 115 ARG B C 1
ATOM 3703 O O . ARG B 1 115 ? -12.414 -30.25 -20.047 1 97.81 115 ARG B O 1
ATOM 3710 N N . ALA B 1 116 ? -10.875 -31.844 -20.578 1 98.06 116 ALA B N 1
ATOM 3711 C CA . ALA B 1 116 ? -10.797 -32.312 -19.203 1 98.06 116 ALA B CA 1
ATOM 3712 C C . ALA B 1 116 ? -9.352 -32.281 -18.688 1 98.06 116 ALA B C 1
ATOM 3714 O O . ALA B 1 116 ? -8.414 -32.438 -19.469 1 98.06 116 ALA B O 1
ATOM 3715 N N . TYR B 1 117 ? -9.219 -32.062 -17.453 1 98.5 117 TYR B N 1
ATOM 3716 C CA . TYR B 1 117 ? -7.93 -32.031 -16.766 1 98.5 117 TYR B CA 1
ATOM 3717 C C . TYR B 1 117 ? -8.062 -32.562 -15.344 1 98.5 117 TYR B C 1
ATOM 3719 O O . TYR B 1 117 ? -8.695 -31.922 -14.492 1 98.5 117 TYR B O 1
ATOM 3727 N N . LEU B 1 118 ? -7.508 -33.719 -15.094 1 97.56 118 LEU B N 1
ATOM 3728 C CA . LEU B 1 118 ? -7.539 -34.281 -13.742 1 97.56 118 LEU B CA 1
ATOM 3729 C C . LEU B 1 118 ? -6.426 -33.688 -12.883 1 97.56 118 LEU B C 1
ATOM 3731 O O . LEU B 1 118 ? -5.262 -33.688 -13.289 1 97.56 118 LEU B O 1
ATOM 3735 N N . GLN B 1 119 ? -6.746 -33.156 -11.797 1 95.94 119 GLN B N 1
ATOM 3736 C CA . GLN B 1 119 ? -5.84 -32.625 -10.781 1 95.94 119 GLN B CA 1
ATOM 3737 C C . GLN B 1 119 ? -6.191 -33.156 -9.398 1 95.94 119 GLN B C 1
ATOM 3739 O O . GLN B 1 119 ? -7.047 -32.594 -8.703 1 95.94 119 GLN B O 1
ATOM 3744 N N . GLN B 1 120 ? -5.492 -34.125 -9.031 1 91.31 120 GLN B N 1
ATOM 3745 C CA . GLN B 1 120 ? -5.883 -34.844 -7.82 1 91.31 120 GLN B CA 1
ATOM 3746 C C . GLN B 1 120 ? -4.699 -35 -6.871 1 91.31 120 GLN B C 1
ATOM 3748 O O . GLN B 1 120 ? -3.631 -35.469 -7.273 1 91.31 120 GLN B O 1
ATOM 3753 N N . GLY B 1 121 ? -4.922 -34.531 -5.625 1 91.38 121 GLY B N 1
ATOM 3754 C CA . GLY B 1 121 ? -3.926 -34.875 -4.617 1 91.38 121 GLY B CA 1
ATOM 3755 C C . GLY B 1 121 ? -3.764 -36.375 -4.406 1 91.38 121 GLY B C 1
ATOM 3756 O O . GLY B 1 121 ? -4.75 -37.094 -4.371 1 91.38 121 GLY B O 1
ATOM 3757 N N . LEU B 1 122 ? -2.486 -36.719 -4.41 1 89.19 122 LEU B N 1
ATOM 3758 C CA . LEU B 1 122 ? -2.236 -38.125 -4.102 1 89.19 122 LEU B CA 1
ATOM 3759 C C . LEU B 1 122 ? -2.436 -38.406 -2.611 1 89.19 122 LEU B C 1
ATOM 3761 O O . LEU B 1 122 ? -1.714 -37.844 -1.775 1 89.19 122 LEU B O 1
ATOM 3765 N N . ASN B 1 123 ? -3.543 -39.031 -2.348 1 82.94 123 ASN B N 1
ATOM 3766 C CA . ASN B 1 123 ? -3.887 -39.406 -0.977 1 82.94 123 ASN B CA 1
ATOM 3767 C C . ASN B 1 123 ? -4.18 -40.906 -0.851 1 82.94 123 ASN B C 1
ATOM 3769 O O . ASN B 1 123 ? -3.789 -41.688 -1.714 1 82.94 123 ASN B O 1
ATOM 3773 N N . ASN B 1 124 ? -4.832 -41.25 0.259 1 71.12 124 ASN B N 1
ATOM 3774 C CA . ASN B 1 124 ? -4.984 -42.656 0.619 1 71.12 124 ASN B CA 1
ATOM 3775 C C . ASN B 1 124 ? -6.051 -43.34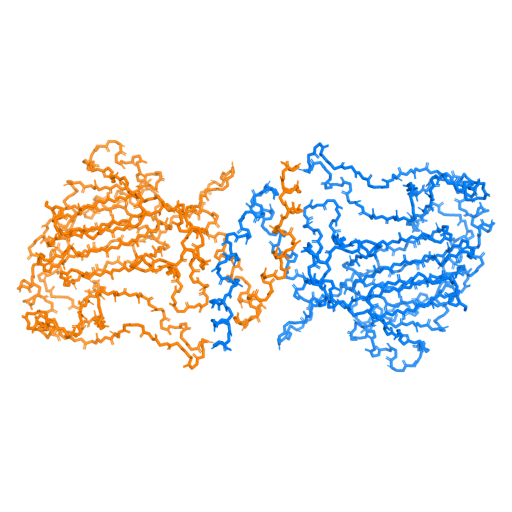4 -0.232 1 71.12 124 ASN B C 1
ATOM 3777 O O . ASN B 1 124 ? -6.324 -44.531 -0.055 1 71.12 124 ASN B O 1
ATOM 3781 N N . THR B 1 125 ? -6.598 -42.656 -1.183 1 75.31 125 THR B N 1
ATOM 3782 C CA . THR B 1 125 ? -7.668 -43.25 -1.972 1 75.31 125 THR B CA 1
ATOM 3783 C C . THR B 1 125 ? -7.102 -43.969 -3.199 1 75.31 125 THR B C 1
ATOM 3785 O O . THR B 1 125 ? -7.84 -44.594 -3.959 1 75.31 125 THR B O 1
ATOM 3788 N N . VAL B 1 126 ? -5.836 -43.938 -3.293 1 80.19 126 VAL B N 1
ATOM 3789 C CA . VAL B 1 126 ? -5.242 -44.531 -4.488 1 80.19 126 VAL B CA 1
ATOM 3790 C C . VAL B 1 126 ? -5.023 -46.031 -4.27 1 80.19 126 VAL B C 1
ATOM 3792 O O . VAL B 1 126 ? -4.969 -46.5 -3.131 1 80.19 126 VAL B O 1
ATOM 3795 N N . GLY B 1 127 ? -5.02 -46.781 -5.32 1 82.69 127 GLY B N 1
ATOM 3796 C CA . GLY B 1 127 ? -4.855 -48.219 -5.262 1 82.69 127 GLY B CA 1
ATOM 3797 C C . GLY B 1 127 ? -3.469 -48.656 -4.816 1 82.69 127 GLY B C 1
ATOM 3798 O O . GLY B 1 127 ? -2.559 -47.844 -4.723 1 82.69 127 GLY B O 1
ATOM 3799 N N . GLN B 1 128 ? -3.379 -49.875 -4.539 1 87.56 128 GLN B N 1
ATOM 3800 C CA . GLN B 1 128 ? -2.156 -50.469 -3.98 1 87.56 128 GLN B CA 1
ATOM 3801 C C . GLN B 1 128 ? -0.978 -50.281 -4.934 1 87.56 128 GLN B C 1
ATOM 3803 O O . GLN B 1 128 ? 0.149 -50.031 -4.492 1 87.56 128 GLN B O 1
ATOM 3808 N N . GLY B 1 129 ? -1.215 -50.406 -6.219 1 91.81 129 GLY B N 1
ATOM 3809 C CA . GLY B 1 129 ? -0.143 -50.25 -7.188 1 91.81 129 GLY B CA 1
ATOM 3810 C C . GLY B 1 129 ? 0.469 -48.844 -7.148 1 91.81 129 GLY B C 1
ATOM 3811 O O . GLY B 1 129 ? 1.693 -48.719 -7.164 1 91.81 129 GLY B O 1
ATOM 3812 N N . ILE B 1 130 ? -0.353 -47.938 -7.059 1 93.81 130 ILE B N 1
ATOM 3813 C CA . ILE B 1 130 ? 0.1 -46.562 -7.008 1 93.81 130 ILE B CA 1
ATOM 3814 C C . ILE B 1 130 ? 0.866 -46.312 -5.711 1 93.81 130 ILE B C 1
ATOM 3816 O O . ILE B 1 130 ? 1.905 -45.656 -5.711 1 93.81 130 ILE B O 1
ATOM 3820 N N . VAL B 1 131 ? 0.349 -46.844 -4.586 1 92.94 131 VAL B N 1
ATOM 3821 C CA . VAL B 1 131 ? 0.992 -46.688 -3.283 1 92.94 131 VAL B CA 1
ATOM 3822 C C . VAL B 1 131 ? 2.4 -47.281 -3.332 1 92.94 131 VAL B C 1
ATOM 3824 O O . VAL B 1 131 ? 3.359 -46.656 -2.881 1 92.94 131 VAL B O 1
ATOM 3827 N N . MET B 1 132 ? 2.488 -48.438 -3.898 1 95.12 132 MET B N 1
ATOM 3828 C CA . MET B 1 132 ? 3.781 -49.125 -3.971 1 95.12 132 MET B CA 1
ATOM 3829 C C . MET B 1 132 ? 4.762 -48.312 -4.828 1 95.12 132 MET B C 1
ATOM 3831 O O . MET B 1 132 ? 5.941 -48.219 -4.484 1 95.12 132 MET B O 1
ATOM 3835 N N . ASP B 1 133 ? 4.312 -47.844 -5.941 1 97 133 ASP B N 1
ATOM 3836 C CA . ASP B 1 133 ? 5.164 -47 -6.781 1 97 133 ASP B CA 1
ATOM 3837 C C . ASP B 1 133 ? 5.637 -45.781 -6.027 1 97 133 ASP B C 1
ATOM 3839 O O . ASP B 1 133 ? 6.82 -45.438 -6.059 1 97 133 ASP B O 1
ATOM 3843 N N . PHE B 1 134 ? 4.672 -45.188 -5.348 1 95.94 134 PHE B N 1
ATOM 3844 C CA . PHE B 1 134 ? 4.918 -43.938 -4.621 1 95.94 134 PHE B CA 1
ATOM 3845 C C . PHE B 1 134 ? 5.969 -44.156 -3.537 1 95.94 134 PHE B C 1
ATOM 3847 O O . PHE B 1 134 ? 6.855 -43.312 -3.355 1 95.94 134 PHE B O 1
ATOM 3854 N N . LEU B 1 135 ? 5.891 -45.219 -2.836 1 95.62 135 LEU B N 1
ATOM 3855 C CA . LEU B 1 135 ? 6.828 -45.531 -1.765 1 95.62 135 LEU B CA 1
ATOM 3856 C C . LEU B 1 135 ? 8.242 -45.719 -2.311 1 95.62 135 LEU B C 1
ATOM 3858 O O . LEU B 1 135 ? 9.219 -45.531 -1.579 1 95.62 135 LEU B O 1
ATOM 3862 N N . GLN B 1 136 ? 8.32 -45.938 -3.582 1 97.56 136 GLN B N 1
ATOM 3863 C CA . GLN B 1 136 ? 9.617 -46.219 -4.184 1 97.56 136 GLN B CA 1
ATOM 3864 C C . GLN B 1 136 ? 10.148 -45 -4.926 1 97.56 136 GLN B C 1
ATOM 3866 O O . GLN B 1 136 ? 11.164 -45.094 -5.629 1 97.56 136 GLN B O 1
ATOM 3871 N N . PHE B 1 137 ? 9.484 -43.938 -4.84 1 98.12 137 PHE B N 1
ATOM 3872 C CA . PHE B 1 137 ? 10.062 -42.688 -5.355 1 98.12 137 PHE B CA 1
ATOM 3873 C C . PHE B 1 137 ? 11.398 -42.406 -4.684 1 98.12 137 PHE B C 1
ATOM 3875 O O . PHE B 1 137 ? 11.719 -43 -3.652 1 98.12 137 PHE B O 1
ATOM 3882 N N . ASN B 1 138 ? 12.203 -41.562 -5.344 1 98.31 138 ASN B N 1
ATOM 3883 C CA . ASN B 1 138 ? 13.492 -41.188 -4.777 1 98.31 138 ASN B CA 1
ATOM 3884 C C . ASN B 1 138 ? 13.344 -40.156 -3.654 1 98.31 138 ASN B C 1
ATOM 3886 O O . ASN B 1 138 ? 13.812 -39.031 -3.773 1 98.31 138 ASN B O 1
ATOM 3890 N N . TRP B 1 139 ? 12.734 -40.594 -2.555 1 98.19 139 TRP B N 1
ATOM 3891 C CA . TRP B 1 139 ? 12.453 -39.719 -1.414 1 98.19 139 TRP B CA 1
ATOM 3892 C C . TRP B 1 139 ? 13.75 -39.281 -0.74 1 98.19 139 TRP B C 1
ATOM 3894 O O . TRP B 1 139 ? 13.812 -38.188 -0.17 1 98.19 139 TRP B O 1
ATOM 3904 N N . GLN B 1 140 ? 14.68 -40.094 -0.823 1 97.69 140 GLN B N 1
ATOM 3905 C CA . GLN B 1 140 ? 15.969 -39.719 -0.251 1 97.69 140 GLN B CA 1
ATOM 3906 C C . GLN B 1 140 ? 16.516 -38.438 -0.897 1 97.69 140 GLN B C 1
ATOM 3908 O O . GLN B 1 140 ? 16.953 -37.531 -0.201 1 97.69 140 GLN B O 1
ATOM 3913 N N . TRP B 1 141 ? 16.469 -38.438 -2.201 1 97.75 141 TRP B N 1
ATOM 3914 C CA . TRP B 1 141 ? 16.938 -37.281 -2.92 1 97.75 141 TRP B CA 1
ATOM 3915 C C . TRP B 1 141 ? 16.141 -36.031 -2.527 1 97.75 141 TRP B C 1
ATOM 3917 O O . TRP B 1 141 ? 16.703 -34.969 -2.285 1 97.75 141 TRP B O 1
ATOM 3927 N N . LEU B 1 142 ? 14.867 -36.125 -2.395 1 98.06 142 LEU B N 1
ATOM 3928 C CA . LEU B 1 142 ? 14.008 -35.031 -2.016 1 98.06 142 LEU B CA 1
ATOM 3929 C C . LEU B 1 142 ? 14.336 -34.531 -0.613 1 98.06 142 LEU B C 1
ATOM 3931 O O . LEU B 1 142 ? 14.391 -33.312 -0.373 1 98.06 142 LEU B O 1
ATOM 3935 N N . ASN B 1 143 ? 14.492 -35.469 0.239 1 97.69 143 ASN B N 1
ATOM 3936 C CA . ASN B 1 143 ? 14.836 -35.094 1.613 1 97.69 143 ASN B CA 1
ATOM 3937 C C . ASN B 1 143 ? 16.156 -34.312 1.686 1 97.69 143 ASN B C 1
ATOM 3939 O O . ASN B 1 143 ? 16.281 -33.375 2.459 1 97.69 143 ASN B O 1
ATOM 3943 N N . VAL B 1 144 ? 17.078 -34.781 0.924 1 97.31 144 VAL B N 1
ATOM 3944 C CA . VAL B 1 144 ? 18.375 -34.094 0.873 1 97.31 144 VAL B CA 1
ATOM 3945 C C . VAL B 1 144 ? 18.188 -32.656 0.358 1 97.31 144 VAL B C 1
ATOM 3947 O O . VAL B 1 144 ? 18.75 -31.719 0.907 1 97.31 144 VAL B O 1
ATOM 3950 N N . GLN B 1 145 ? 17.391 -32.5 -0.685 1 97.44 145 GLN B N 1
ATOM 3951 C CA . GLN B 1 145 ? 17.125 -31.172 -1.234 1 97.44 145 GLN B CA 1
ATOM 3952 C C . GLN B 1 145 ? 16.422 -30.281 -0.215 1 97.44 145 GLN B C 1
ATOM 3954 O O . GLN B 1 145 ? 16.797 -29.125 -0.039 1 97.44 145 GLN B O 1
ATOM 3959 N N . GLN B 1 146 ? 15.391 -30.797 0.425 1 97.44 146 GLN B N 1
ATOM 3960 C CA . GLN B 1 146 ? 14.656 -30.031 1.434 1 97.44 146 GLN B CA 1
ATOM 3961 C C . GLN B 1 146 ? 15.586 -29.531 2.527 1 97.44 146 GLN B C 1
ATOM 3963 O O . GLN B 1 146 ? 15.523 -28.359 2.91 1 97.44 146 GLN B O 1
ATOM 3968 N N . LYS B 1 147 ? 16.406 -30.406 3.043 1 96.56 147 LYS B N 1
ATOM 3969 C CA . LYS B 1 147 ? 17.344 -30.047 4.113 1 96.56 147 LYS B CA 1
ATOM 3970 C C . LYS B 1 147 ? 18.391 -29.047 3.623 1 96.56 147 LYS B C 1
ATOM 3972 O O . LYS B 1 147 ? 18.656 -28.047 4.297 1 96.56 147 LYS B O 1
ATOM 3977 N N . ARG B 1 148 ? 18.922 -29.344 2.48 1 95.69 148 ARG B N 1
ATOM 3978 C CA . ARG B 1 148 ? 19.984 -28.516 1.924 1 95.69 148 ARG B CA 1
ATOM 3979 C C . ARG B 1 148 ? 19.516 -27.078 1.717 1 95.69 148 ARG B C 1
ATOM 3981 O O . ARG B 1 148 ? 20.25 -26.125 1.958 1 95.69 148 ARG B O 1
ATOM 3988 N N . HIS B 1 149 ? 18.281 -26.953 1.313 1 95.06 149 HIS B N 1
ATOM 3989 C CA . HIS B 1 149 ? 17.797 -25.625 0.96 1 95.06 149 HIS B CA 1
ATOM 3990 C C . HIS B 1 149 ? 16.891 -25.062 2.051 1 95.06 149 HIS B C 1
ATOM 3992 O O . HIS B 1 149 ? 16.25 -24.031 1.859 1 95.06 149 HIS B O 1
ATOM 3998 N N . ASN B 1 150 ? 16.828 -25.766 3.168 1 94.44 150 ASN B N 1
ATOM 3999 C CA . ASN B 1 150 ? 16.078 -25.359 4.355 1 94.44 150 ASN B CA 1
ATOM 4000 C C . ASN B 1 150 ? 14.625 -25.062 4.035 1 94.44 1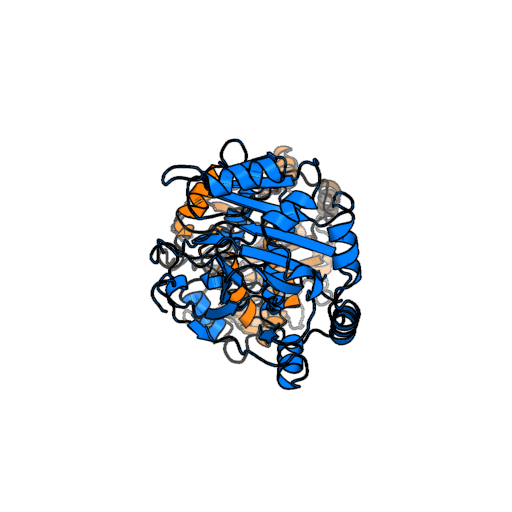50 ASN B C 1
ATOM 4002 O O . ASN B 1 150 ? 14.094 -24.016 4.422 1 94.44 150 ASN B O 1
ATOM 4006 N N . TRP B 1 151 ? 14.039 -25.906 3.244 1 97.12 151 TRP B N 1
ATOM 4007 C CA . TRP B 1 151 ? 12.625 -25.766 2.912 1 97.12 151 TRP B CA 1
ATOM 4008 C C . TRP B 1 151 ? 11.742 -26.297 4.039 1 97.12 151 TRP B C 1
ATOM 4010 O O . TRP B 1 151 ? 12.188 -27.109 4.855 1 97.12 151 TRP B O 1
ATOM 4020 N N . GLY B 1 152 ? 10.562 -25.734 4.145 1 96.94 152 GLY B N 1
ATOM 4021 C CA . GLY B 1 152 ? 9.578 -26.297 5.047 1 96.94 152 GLY B CA 1
ATOM 4022 C C . GLY B 1 152 ? 9.109 -27.688 4.629 1 96.94 152 GLY B C 1
ATOM 4023 O O . GLY B 1 152 ? 9.656 -28.281 3.693 1 96.94 152 GLY B O 1
ATOM 4024 N N . PRO B 1 153 ? 8.141 -28.203 5.309 1 97.06 153 PRO B N 1
ATOM 4025 C CA . PRO B 1 153 ? 7.688 -29.562 5.051 1 97.06 153 PRO B CA 1
ATOM 4026 C C . PRO B 1 153 ? 6.969 -29.703 3.711 1 97.06 153 PRO B C 1
ATOM 4028 O O . PRO B 1 153 ? 6.449 -28.719 3.18 1 97.06 153 PRO B O 1
ATOM 4031 N N . LEU B 1 154 ? 6.984 -30.922 3.182 1 97.5 154 LEU B N 1
ATOM 4032 C CA . LEU B 1 154 ? 6.172 -31.297 2.031 1 97.5 154 LEU B CA 1
ATOM 4033 C C . LEU B 1 154 ? 4.688 -31.109 2.33 1 97.5 154 LEU B C 1
ATOM 4035 O O . LEU B 1 154 ? 4.195 -31.562 3.367 1 97.5 154 LEU B O 1
ATOM 4039 N N . THR B 1 155 ? 4.016 -30.375 1.48 1 96.5 155 THR B N 1
ATOM 4040 C CA . THR B 1 155 ? 2.609 -30.078 1.731 1 96.5 155 THR B CA 1
ATOM 4041 C C . THR B 1 155 ? 1.713 -31.047 0.953 1 96.5 155 THR B C 1
ATOM 4043 O O . THR B 1 155 ? 0.672 -31.469 1.454 1 96.5 155 THR B O 1
ATOM 4046 N N . SER B 1 156 ? 2.07 -31.328 -0.282 1 94.81 156 SER B N 1
ATOM 4047 C CA . SER B 1 156 ? 1.214 -32.188 -1.085 1 94.81 156 SER B CA 1
ATOM 4048 C C . SER B 1 156 ? 1.938 -32.688 -2.336 1 94.81 156 SER B C 1
ATOM 4050 O O . SER B 1 156 ? 2.979 -32.156 -2.709 1 94.81 156 SER B O 1
ATOM 4052 N N . ASN B 1 157 ? 1.475 -33.781 -2.857 1 96.56 157 ASN B N 1
ATOM 4053 C CA . ASN B 1 157 ? 1.753 -34.281 -4.195 1 96.56 157 ASN B CA 1
ATOM 4054 C C . ASN B 1 157 ? 0.503 -34.281 -5.07 1 96.56 157 ASN B C 1
ATOM 4056 O O . ASN B 1 157 ? -0.538 -34.812 -4.676 1 96.56 157 ASN B O 1
ATOM 4060 N N . LEU B 1 158 ? 0.598 -33.656 -6.129 1 96.25 158 LEU B N 1
ATOM 4061 C CA . LEU B 1 158 ? -0.553 -33.531 -7.02 1 96.25 158 LEU B CA 1
ATOM 4062 C C . LEU B 1 158 ? -0.354 -34.344 -8.289 1 96.25 158 LEU B C 1
ATOM 4064 O O . LEU B 1 158 ? 0.673 -34.219 -8.961 1 96.25 158 LEU B O 1
ATOM 4068 N N . LEU B 1 159 ? -1.267 -35.25 -8.562 1 96.75 159 LEU B N 1
ATOM 4069 C CA . LEU B 1 159 ? -1.306 -35.969 -9.828 1 96.75 159 LEU B CA 1
ATOM 4070 C C . LEU B 1 159 ? -2.037 -35.156 -10.898 1 96.75 159 LEU B C 1
ATOM 4072 O O . LEU B 1 159 ? -3.168 -34.719 -10.68 1 96.75 159 LEU B O 1
ATOM 4076 N N . LEU B 1 160 ? -1.411 -34.938 -12.016 1 98.19 160 LEU B N 1
ATOM 4077 C CA . LEU B 1 160 ? -1.981 -34.188 -13.117 1 98.19 160 LEU B CA 1
ATOM 4078 C C . LEU B 1 160 ? -2.078 -35.031 -14.375 1 98.19 160 LEU B C 1
ATOM 4080 O O . LEU B 1 160 ? -1.07 -35.562 -14.859 1 98.19 160 LEU B O 1
ATOM 4084 N N . VAL B 1 161 ? -3.248 -35.219 -14.852 1 97.94 161 VAL B N 1
ATOM 4085 C CA . VAL B 1 161 ? -3.473 -35.938 -16.109 1 97.94 161 VAL B CA 1
ATOM 4086 C C . VAL B 1 161 ? -4.246 -35.062 -17.078 1 97.94 161 VAL B C 1
ATOM 4088 O O . VAL B 1 161 ? -5.398 -34.688 -16.812 1 97.94 161 VAL B O 1
ATOM 4091 N N . GLY B 1 162 ? -3.627 -34.688 -18.141 1 96.12 162 GLY B N 1
ATOM 4092 C CA . GLY B 1 162 ? -4.234 -33.75 -19.047 1 96.12 162 GLY B CA 1
ATOM 4093 C C . GLY B 1 162 ? -4.23 -34.188 -20.484 1 96.12 162 GLY B C 1
ATOM 4094 O O . GLY B 1 162 ? -3.453 -35.062 -20.875 1 96.12 162 GLY B O 1
ATOM 4095 N N . MET B 1 163 ? -5.137 -33.594 -21.281 1 95.62 163 MET B N 1
ATOM 4096 C CA . MET B 1 163 ? -5.191 -33.812 -22.734 1 95.62 163 MET B CA 1
ATOM 4097 C C . MET B 1 163 ? -4.098 -33 -23.438 1 95.62 163 MET B C 1
ATOM 4099 O O . MET B 1 163 ? -3.58 -32.031 -22.875 1 95.62 163 MET B O 1
ATOM 4103 N N . GLU B 1 164 ? -3.76 -33.469 -24.641 1 94.31 164 GLU B N 1
ATOM 4104 C CA . GLU B 1 164 ? -2.875 -32.656 -25.453 1 94.31 164 GLU B CA 1
ATOM 4105 C C . GLU B 1 164 ? -3.445 -31.25 -25.656 1 94.31 164 GLU B C 1
ATOM 4107 O O . GLU B 1 164 ? -4.66 -31.078 -25.781 1 94.31 164 GLU B O 1
ATOM 4112 N N . GLY B 1 165 ? -2.594 -30.297 -25.547 1 94.94 165 GLY B N 1
ATOM 4113 C CA . GLY B 1 165 ? -2.988 -28.938 -25.859 1 94.94 165 GLY B CA 1
ATOM 4114 C C . GLY B 1 165 ? -3.51 -28.172 -24.656 1 94.94 165 GLY B C 1
ATOM 4115 O O . GLY B 1 165 ? -3.654 -26.953 -24.719 1 94.94 165 GLY B O 1
ATOM 4116 N N . ASN B 1 166 ? -3.826 -28.844 -23.531 1 97.56 166 ASN B N 1
ATOM 4117 C CA . ASN B 1 166 ? -4.258 -28.156 -22.328 1 97.56 166 ASN B CA 1
ATOM 4118 C C . ASN B 1 166 ? -3.242 -27.094 -21.891 1 97.56 166 ASN B C 1
ATOM 4120 O O . ASN B 1 166 ? -2.033 -27.328 -21.969 1 97.56 166 ASN B O 1
ATOM 4124 N N . VAL B 1 167 ? -3.764 -25.953 -21.422 1 98.06 167 VAL B N 1
ATOM 4125 C CA . VAL B 1 167 ? -2.898 -24.891 -20.953 1 98.06 167 VAL B CA 1
ATOM 4126 C C . VAL B 1 167 ? -3.32 -24.453 -19.547 1 98.06 167 VAL B C 1
ATOM 4128 O O . VAL B 1 167 ? -4.508 -24.234 -19.281 1 98.06 167 VAL B O 1
ATOM 4131 N N . THR B 1 168 ? -2.432 -24.469 -18.625 1 98.31 168 THR B N 1
ATOM 4132 C CA . THR B 1 168 ? -2.576 -23.719 -17.391 1 98.31 168 THR B CA 1
ATOM 4133 C C . THR B 1 168 ? -1.971 -22.328 -17.531 1 98.31 168 THR B C 1
ATOM 4135 O O . THR B 1 168 ? -0.751 -22.172 -17.625 1 98.31 168 THR B O 1
ATOM 4138 N N . PRO B 1 169 ? -2.838 -21.328 -17.578 1 98.5 169 PRO B N 1
ATOM 4139 C CA . PRO B 1 169 ? -2.34 -19.969 -17.844 1 98.5 169 PRO B CA 1
ATOM 4140 C C . PRO B 1 169 ? -1.355 -19.484 -16.781 1 98.5 169 PRO B C 1
ATOM 4142 O O . PRO B 1 169 ? -1.312 -20.031 -15.672 1 98.5 169 PRO B O 1
ATOM 4145 N N . VAL B 1 170 ? -0.658 -18.438 -17.141 1 98.81 170 VAL B N 1
ATOM 4146 C CA . VAL B 1 170 ? 0.484 -17.938 -16.375 1 98.81 170 VAL B CA 1
ATOM 4147 C C . VAL B 1 170 ? 0.03 -17.516 -14.984 1 98.81 170 VAL B C 1
ATOM 4149 O O . VAL B 1 170 ? -0.951 -16.781 -14.844 1 98.81 170 VAL B O 1
ATOM 4152 N N . HIS B 1 171 ? 0.691 -18.016 -13.945 1 98.81 171 HIS B N 1
ATOM 4153 C CA . HIS B 1 171 ? 0.457 -17.766 -12.531 1 98.81 171 HIS B CA 1
ATOM 4154 C C . HIS B 1 171 ? 1.709 -18.031 -11.703 1 98.81 171 HIS B C 1
ATOM 4156 O O . HIS B 1 171 ? 2.713 -18.516 -12.234 1 98.81 171 HIS B O 1
ATOM 4162 N N . TYR B 1 172 ? 1.689 -17.609 -10.492 1 98.69 172 TYR B N 1
ATOM 4163 C CA . TYR B 1 172 ? 2.77 -17.969 -9.578 1 98.69 172 TYR B CA 1
ATOM 4164 C C . TYR B 1 172 ? 2.227 -18.672 -8.344 1 98.69 172 TYR B C 1
ATOM 4166 O O . TYR B 1 172 ? 1.04 -18.562 -8.023 1 98.69 172 TYR B O 1
ATOM 4174 N N . ASP B 1 173 ? 3.051 -19.453 -7.684 1 97.81 173 ASP B N 1
ATOM 4175 C CA . ASP B 1 173 ? 2.686 -20.156 -6.457 1 97.81 173 ASP B CA 1
ATOM 4176 C C . ASP B 1 173 ? 3.568 -19.719 -5.289 1 97.81 173 ASP B C 1
ATOM 4178 O O . ASP B 1 173 ? 4.617 -19.094 -5.492 1 97.81 173 ASP B O 1
ATOM 4182 N N . GLU B 1 174 ? 3.113 -20.031 -4.102 1 96.62 174 GLU B N 1
ATOM 4183 C CA . GLU B 1 174 ? 3.812 -19.609 -2.896 1 96.62 174 GLU B CA 1
ATOM 4184 C C . GLU B 1 174 ? 4.539 -20.766 -2.23 1 96.62 174 GLU B C 1
ATOM 4186 O O . GLU B 1 174 ? 4.664 -20.812 -1.005 1 96.62 174 GLU B O 1
ATOM 4191 N N . GLN B 1 175 ? 4.934 -21.766 -3.031 1 97.69 175 GLN B N 1
ATOM 4192 C CA . GLN B 1 175 ? 5.695 -22.922 -2.561 1 97.69 175 GLN B CA 1
ATOM 4193 C C . GLN B 1 175 ? 6.793 -23.297 -3.551 1 97.69 175 GLN B C 1
ATOM 4195 O O . GLN B 1 175 ? 6.75 -22.891 -4.715 1 97.69 175 GLN B O 1
ATOM 4200 N N . GLN B 1 176 ? 7.781 -24 -2.99 1 98.12 176 GLN B N 1
ATOM 4201 C CA . GLN B 1 176 ? 8.781 -24.641 -3.844 1 98.12 176 GLN B CA 1
ATOM 4202 C C . GLN B 1 176 ? 8.211 -25.875 -4.52 1 98.12 176 GLN B C 1
ATOM 4204 O O . GLN B 1 176 ? 7.441 -26.625 -3.912 1 98.12 176 GLN B O 1
ATOM 4209 N N . ASN B 1 177 ? 8.609 -26.047 -5.797 1 98.75 177 ASN B N 1
ATOM 4210 C CA . ASN B 1 177 ? 7.977 -27.141 -6.527 1 98.75 177 ASN B CA 1
ATOM 4211 C C . ASN B 1 177 ? 8.992 -27.938 -7.348 1 98.75 177 ASN B C 1
ATOM 4213 O O . ASN B 1 177 ? 9.805 -27.344 -8.062 1 98.75 177 ASN B O 1
ATOM 4217 N N . PHE B 1 178 ? 9.094 -29.188 -7.148 1 98.88 178 PHE B N 1
ATOM 4218 C CA . PHE B 1 178 ? 9.672 -30.094 -8.133 1 98.88 178 PHE B CA 1
ATOM 4219 C C . PHE B 1 178 ? 8.578 -30.734 -8.984 1 98.88 178 PHE B C 1
ATOM 4221 O O . PHE B 1 178 ? 7.766 -31.516 -8.484 1 98.88 178 PHE B O 1
ATOM 4228 N N . PHE B 1 179 ? 8.57 -30.375 -10.242 1 98.81 179 PHE B N 1
ATOM 4229 C CA . PHE B 1 179 ? 7.586 -30.844 -11.219 1 98.81 179 PHE B CA 1
ATOM 4230 C C . PHE B 1 179 ? 8.133 -32 -12.031 1 98.81 179 PHE B C 1
ATOM 4232 O O . PHE B 1 179 ? 9.023 -31.828 -12.859 1 98.81 179 PHE B O 1
ATOM 4239 N N . CYS B 1 180 ? 7.535 -33.188 -11.844 1 98.69 180 CYS B N 1
ATOM 4240 C CA . CYS B 1 180 ? 8.023 -34.406 -12.492 1 98.69 180 CYS B CA 1
ATOM 4241 C C . CYS B 1 180 ? 7.117 -34.812 -13.648 1 98.69 180 CYS B C 1
ATOM 4243 O O . CYS B 1 180 ? 5.93 -35.062 -13.453 1 98.69 180 CYS B O 1
ATOM 4245 N N . GLN B 1 181 ? 7.676 -34.875 -14.812 1 98.62 181 GLN B N 1
ATOM 4246 C CA . GLN B 1 181 ? 6.93 -35.312 -15.969 1 98.62 181 GLN B CA 1
ATOM 4247 C C . GLN B 1 181 ? 7.043 -36.844 -16.125 1 98.62 181 GLN B C 1
ATOM 4249 O O . GLN B 1 181 ? 8.148 -37.375 -16.141 1 98.62 181 GLN B O 1
ATOM 4254 N N . LEU B 1 182 ? 5.922 -37.531 -16.266 1 98.44 182 LEU B N 1
ATOM 4255 C CA . LEU B 1 182 ? 5.906 -38.969 -16.312 1 98.44 182 LEU B CA 1
ATOM 4256 C C . LEU B 1 182 ? 5.582 -39.469 -17.703 1 98.44 182 LEU B C 1
ATOM 4258 O O . LEU B 1 182 ? 6.27 -40.344 -18.234 1 98.44 182 LEU B O 1
ATOM 4262 N N . VAL B 1 183 ? 4.508 -39.031 -18.234 1 98.12 183 VAL B N 1
ATOM 4263 C CA . VAL B 1 183 ? 4.047 -39.406 -19.562 1 98.12 183 VAL B CA 1
ATOM 4264 C C . VAL B 1 183 ? 3.818 -38.156 -20.422 1 98.12 183 VAL B C 1
ATOM 4266 O O . VAL B 1 183 ? 3.287 -37.156 -19.938 1 98.12 183 VAL B O 1
ATOM 4269 N N . GLY B 1 184 ? 4.168 -38.281 -21.688 1 97.06 184 GLY B N 1
ATOM 4270 C CA . GLY B 1 184 ? 3.955 -37.156 -22.594 1 97.06 184 GLY B CA 1
ATOM 4271 C C . GLY B 1 184 ? 4.938 -36 -22.375 1 97.06 184 GLY B C 1
ATOM 4272 O O . GLY B 1 184 ? 5.945 -36.188 -21.688 1 97.06 184 GLY B O 1
ATOM 4273 N N . TYR B 1 185 ? 4.695 -34.875 -23.078 1 97.38 185 TYR B N 1
ATOM 4274 C CA . TYR B 1 185 ? 5.605 -33.75 -23.062 1 97.38 185 TYR B CA 1
ATOM 4275 C C . TYR B 1 185 ? 4.859 -32.469 -22.75 1 97.38 185 TYR B C 1
ATOM 4277 O O . TYR B 1 185 ? 3.762 -32.219 -23.266 1 97.38 185 TYR B O 1
ATOM 4285 N N . LYS B 1 186 ? 5.398 -31.672 -21.859 1 97.81 186 LYS B N 1
ATOM 4286 C CA . LYS B 1 186 ? 4.855 -30.359 -21.531 1 97.81 186 LYS B CA 1
ATOM 4287 C C . LYS B 1 186 ? 5.887 -29.266 -21.781 1 97.81 186 LYS B C 1
ATOM 4289 O O . LYS B 1 186 ? 7.074 -29.438 -21.516 1 97.81 186 LYS B O 1
ATOM 4294 N N . ARG B 1 187 ? 5.422 -28.234 -22.344 1 98.06 187 ARG B N 1
ATOM 4295 C CA . ARG B 1 187 ? 6.219 -27.016 -22.422 1 98.06 187 ARG B CA 1
ATOM 4296 C C . ARG B 1 187 ? 5.973 -26.109 -21.219 1 98.06 187 ARG B C 1
ATOM 4298 O O . ARG B 1 187 ? 4.824 -25.812 -20.891 1 98.06 187 ARG B O 1
ATOM 4305 N N . CYS B 1 188 ? 7.035 -25.75 -20.547 1 98.69 188 CYS B N 1
ATOM 4306 C CA . CYS B 1 188 ? 6.98 -24.859 -19.375 1 98.69 188 CYS B CA 1
ATOM 4307 C C . CYS B 1 188 ? 7.664 -23.531 -19.672 1 98.69 188 CYS B C 1
ATOM 4309 O O . CYS B 1 188 ? 8.852 -23.5 -19.984 1 98.69 188 CYS B O 1
ATOM 4311 N N . ILE B 1 189 ? 6.898 -22.516 -19.656 1 98.81 189 ILE B N 1
ATOM 4312 C CA . ILE B 1 189 ? 7.434 -21.156 -19.812 1 98.81 189 ILE B CA 1
ATOM 4313 C C . ILE B 1 189 ? 7.395 -20.438 -18.469 1 98.81 189 ILE B C 1
ATOM 4315 O O . ILE B 1 189 ? 6.336 -20.328 -17.844 1 98.81 189 ILE B O 1
ATOM 4319 N N . LEU B 1 190 ? 8.516 -19.953 -18.016 1 98.94 190 LEU B N 1
ATOM 4320 C CA . LEU B 1 190 ? 8.602 -19.344 -16.703 1 98.94 190 LEU B CA 1
ATOM 4321 C C . LEU B 1 190 ? 9.086 -17.891 -16.812 1 98.94 190 LEU B C 1
ATOM 4323 O O . LEU B 1 190 ? 9.758 -17.531 -17.781 1 98.94 190 LEU B O 1
ATOM 4327 N N . PHE B 1 191 ? 8.672 -17.062 -15.898 1 98.88 191 PHE B N 1
ATOM 4328 C CA . PHE B 1 191 ? 9.125 -15.688 -15.719 1 98.88 191 PHE B CA 1
ATOM 4329 C C . PHE B 1 191 ? 9.555 -15.438 -14.281 1 98.88 191 PHE B C 1
ATOM 4331 O O . PHE B 1 191 ? 8.906 -15.906 -13.344 1 98.88 191 PHE B O 1
ATOM 4338 N N . ALA B 1 192 ? 10.609 -14.727 -14.141 1 98.5 192 ALA B N 1
ATOM 4339 C CA . ALA B 1 192 ? 11.109 -14.406 -12.805 1 98.5 192 ALA B CA 1
ATOM 4340 C C . ALA B 1 192 ? 10.117 -13.547 -12.039 1 98.5 192 ALA B C 1
ATOM 4342 O O . ALA B 1 192 ? 9.258 -12.891 -12.633 1 98.5 192 ALA B O 1
ATOM 4343 N N . PRO B 1 193 ? 10.242 -13.539 -10.695 1 97.81 193 PRO B N 1
ATOM 4344 C CA . PRO B 1 193 ? 9.297 -12.789 -9.867 1 97.81 193 PRO B CA 1
ATOM 4345 C C . PRO B 1 193 ? 9.273 -11.305 -10.195 1 97.81 193 PRO B C 1
ATOM 4347 O O . PRO B 1 193 ? 8.266 -10.633 -9.953 1 97.81 193 PRO B O 1
ATOM 4350 N N . GLU B 1 194 ? 10.32 -10.781 -10.781 1 96.25 194 GLU B N 1
ATOM 4351 C CA . GLU B 1 194 ? 10.422 -9.359 -11.102 1 96.25 194 GLU B CA 1
ATOM 4352 C C . GLU B 1 194 ? 9.406 -8.953 -12.164 1 96.25 194 GLU B C 1
ATOM 4354 O O . GLU B 1 194 ? 9.117 -7.766 -12.336 1 96.25 194 GLU B O 1
ATOM 4359 N N . HIS B 1 195 ? 8.883 -9.969 -12.875 1 98 195 HIS B N 1
ATOM 4360 C CA . HIS B 1 195 ? 7.918 -9.672 -13.93 1 98 195 HIS B CA 1
ATOM 4361 C C . HIS B 1 195 ? 6.527 -9.438 -13.352 1 98 195 HIS B C 1
ATOM 4363 O O . HIS B 1 195 ? 5.547 -9.336 -14.094 1 98 195 HIS B O 1
ATOM 4369 N N . TYR B 1 196 ? 6.414 -9.336 -12.039 1 97.69 196 TYR B N 1
ATOM 4370 C CA . TYR B 1 196 ? 5.16 -9.055 -11.352 1 97.69 196 TYR B CA 1
ATOM 4371 C C . TYR B 1 196 ? 4.457 -7.852 -11.984 1 97.69 196 TYR B C 1
ATOM 4373 O O . TYR B 1 196 ? 3.271 -7.918 -12.305 1 97.69 196 TYR B O 1
ATOM 4381 N N . GLU B 1 197 ? 5.176 -6.754 -12.219 1 95.5 197 GLU B N 1
ATOM 4382 C CA . GLU B 1 197 ? 4.582 -5.52 -12.719 1 95.5 197 GLU B CA 1
ATOM 4383 C C . GLU B 1 197 ? 4.227 -5.637 -14.195 1 95.5 197 GLU B C 1
ATOM 4385 O O . GLU B 1 197 ? 3.52 -4.781 -14.734 1 95.5 197 GLU B O 1
ATOM 4390 N N . HIS B 1 198 ? 4.719 -6.734 -14.852 1 97.94 198 HIS B N 1
ATOM 4391 C CA . HIS B 1 198 ? 4.441 -6.914 -16.281 1 97.94 198 HIS B CA 1
ATOM 4392 C C . HIS B 1 198 ? 3.309 -7.914 -16.484 1 97.94 198 HIS B C 1
ATOM 4394 O O . HIS B 1 198 ? 2.719 -7.965 -17.578 1 97.94 198 HIS B O 1
ATOM 4400 N N . LEU B 1 199 ? 3.074 -8.664 -15.445 1 98.5 199 LEU B N 1
ATOM 4401 C CA . LEU B 1 199 ? 2.096 -9.734 -15.609 1 98.5 199 LEU B CA 1
ATOM 4402 C C . LEU B 1 199 ? 0.795 -9.398 -14.891 1 98.5 199 LEU B C 1
ATOM 4404 O O . LEU B 1 199 ? -0.213 -10.086 -15.062 1 98.5 199 LEU B O 1
ATOM 4408 N N . TYR B 1 200 ? 0.717 -8.352 -14.086 1 97.69 200 TYR B N 1
ATOM 4409 C CA . TYR B 1 200 ? -0.478 -7.73 -13.523 1 97.69 200 TYR B CA 1
ATOM 4410 C C . TYR B 1 200 ? -1.374 -8.773 -12.859 1 97.69 200 TYR B C 1
ATOM 4412 O O . TYR B 1 200 ? -2.512 -8.984 -13.289 1 97.69 200 TYR B O 1
ATOM 4420 N N . PRO B 1 201 ? -0.98 -9.398 -11.75 1 97.88 201 PRO B N 1
ATOM 4421 C CA . PRO B 1 201 ? -1.855 -10.375 -11.102 1 97.88 201 PRO B CA 1
ATOM 4422 C C . PRO B 1 201 ? -3.18 -9.773 -10.641 1 97.88 201 PRO B C 1
ATOM 4424 O O . PRO B 1 201 ? -3.234 -8.586 -10.305 1 97.88 201 PRO B O 1
ATOM 4427 N N . TYR B 1 202 ? -4.227 -10.609 -10.656 1 96.38 202 TYR B N 1
ATOM 4428 C CA . TYR B 1 202 ? -5.477 -10.203 -10.023 1 96.38 202 TYR B CA 1
ATOM 4429 C C . TYR B 1 202 ? -5.262 -9.836 -8.562 1 96.38 202 TYR B C 1
ATOM 4431 O O . TYR B 1 202 ? -4.316 -10.312 -7.93 1 96.38 202 TYR B O 1
ATOM 4439 N N . PRO B 1 203 ? -6.121 -8.961 -8.047 1 94.88 203 PRO B N 1
ATOM 4440 C CA . PRO B 1 203 ? -6.051 -8.633 -6.621 1 94.88 203 PRO B CA 1
ATOM 4441 C C . PRO B 1 203 ? -6.152 -9.867 -5.727 1 94.88 203 PRO B C 1
ATOM 4443 O O . PRO B 1 203 ? -6.785 -10.859 -6.102 1 94.88 203 PRO B O 1
ATOM 4446 N N . VAL B 1 204 ? -5.645 -9.766 -4.551 1 94.94 204 VAL B N 1
ATOM 4447 C CA . VAL B 1 204 ? -5.574 -10.883 -3.611 1 94.94 204 VAL B CA 1
ATOM 4448 C C . VAL B 1 204 ? -6.984 -11.336 -3.24 1 94.94 204 VAL B C 1
ATOM 4450 O O . VAL B 1 204 ? -7.215 -12.523 -2.984 1 94.94 204 VAL B O 1
ATOM 4453 N N . TYR B 1 205 ? -7.973 -10.5 -3.273 1 92.5 205 TYR B N 1
ATOM 4454 C CA . TYR B 1 205 ? -9.336 -10.859 -2.885 1 92.5 205 TYR B CA 1
ATOM 4455 C C . TYR B 1 205 ? -10.055 -11.586 -4.016 1 92.5 205 TYR B C 1
ATOM 4457 O O . TYR B 1 205 ? -11.102 -12.188 -3.803 1 92.5 205 TYR B O 1
ATOM 4465 N N . HIS B 1 206 ? -9.578 -11.492 -5.207 1 93.94 206 HIS B N 1
ATOM 4466 C CA . HIS B 1 206 ? -10.242 -12.023 -6.391 1 93.94 206 HIS B CA 1
ATOM 4467 C C . HIS B 1 206 ? -10.109 -13.539 -6.461 1 93.94 206 HIS B C 1
ATOM 4469 O O . HIS B 1 206 ? -9.078 -14.094 -6.086 1 93.94 206 HIS B O 1
ATOM 4475 N N . PRO B 1 207 ? -11.047 -14.227 -7.004 1 94.44 207 PRO B N 1
ATOM 4476 C CA . PRO B 1 207 ? -10.938 -15.68 -7.133 1 94.44 207 PRO B CA 1
ATOM 4477 C C . PRO B 1 207 ? -9.742 -16.109 -7.973 1 94.44 207 PRO B C 1
ATOM 4479 O O . PRO B 1 207 ? -9.219 -17.219 -7.793 1 94.44 207 PRO B O 1
ATOM 4482 N N . HIS B 1 208 ? -9.266 -15.258 -8.82 1 96.25 208 HIS B N 1
ATOM 4483 C CA . HIS B 1 208 ? -8.102 -15.555 -9.656 1 96.25 208 HIS B CA 1
ATOM 4484 C C . HIS B 1 208 ? -6.82 -15.023 -9.023 1 96.25 208 HIS B C 1
ATOM 4486 O O . HIS B 1 208 ? -5.883 -14.648 -9.727 1 96.25 208 HIS B O 1
ATOM 4492 N N . ASP B 1 209 ? -6.832 -14.961 -7.691 1 95.62 209 ASP B N 1
ATOM 4493 C CA . ASP B 1 209 ? -5.617 -14.609 -6.961 1 95.62 209 ASP B CA 1
ATOM 4494 C C . ASP B 1 209 ? -4.418 -15.391 -7.484 1 95.62 209 ASP B C 1
ATOM 4496 O O . ASP B 1 209 ? -4.516 -16.594 -7.742 1 95.62 209 ASP B O 1
ATOM 4500 N N . ARG B 1 210 ? -3.234 -14.703 -7.699 1 97.94 210 ARG B N 1
ATOM 4501 C CA . ARG B 1 210 ? -1.94 -15.211 -8.141 1 97.94 210 ARG B CA 1
ATOM 4502 C C . ARG B 1 210 ? -1.949 -15.508 -9.641 1 97.94 210 ARG B C 1
ATOM 4504 O O . ARG B 1 210 ? -0.915 -15.844 -10.219 1 97.94 210 ARG B O 1
ATOM 4511 N N . GLN B 1 211 ? -3.115 -15.328 -10.328 1 98.19 211 GLN B N 1
ATOM 4512 C CA . GLN B 1 211 ? -3.197 -15.453 -11.781 1 98.19 211 GLN B CA 1
ATOM 4513 C C . GLN B 1 211 ? -2.953 -14.109 -12.461 1 98.19 211 GLN B C 1
ATOM 4515 O O . GLN B 1 211 ? -3.369 -13.07 -11.961 1 98.19 211 GLN B O 1
ATOM 4520 N N . SER B 1 212 ? -2.316 -14.148 -13.617 1 98.44 212 SER B N 1
ATOM 4521 C CA . SER B 1 212 ? -2.133 -12.93 -14.398 1 98.44 212 SER B CA 1
ATOM 4522 C C . SER B 1 212 ? -3.434 -12.508 -15.078 1 98.44 212 SER B C 1
ATOM 4524 O O . SER B 1 212 ? -4.223 -13.359 -15.5 1 98.44 212 SER B O 1
ATOM 4526 N N . GLN B 1 213 ? -3.639 -11.266 -15.195 1 97 213 GLN B N 1
ATOM 4527 C CA . GLN B 1 213 ? -4.762 -10.719 -15.953 1 97 213 GLN B CA 1
ATOM 4528 C C . GLN B 1 213 ? -4.465 -10.727 -17.453 1 97 213 GLN B C 1
ATOM 4530 O O . GLN B 1 213 ? -5.363 -10.516 -18.266 1 97 213 GLN B O 1
ATOM 4535 N N . VAL B 1 214 ? -3.215 -10.969 -17.812 1 97.25 214 VAL B N 1
ATOM 4536 C CA . VAL B 1 214 ? -2.791 -10.938 -19.203 1 97.25 214 VAL B CA 1
ATOM 4537 C C . VAL B 1 214 ? -3.145 -12.258 -19.891 1 97.25 214 VAL B C 1
ATOM 4539 O O . VAL B 1 214 ? -2.822 -13.336 -19.375 1 97.25 214 VAL B O 1
ATOM 4542 N N . ASP B 1 215 ? -3.811 -12.195 -20.969 1 96.44 215 ASP B N 1
ATOM 4543 C CA . ASP B 1 215 ? -4.07 -13.359 -21.812 1 96.44 215 ASP B CA 1
ATOM 4544 C C . ASP B 1 215 ? -2.994 -13.516 -22.875 1 96.44 215 ASP B C 1
ATOM 4546 O O . ASP B 1 215 ? -2.914 -12.703 -23.812 1 96.44 215 ASP B O 1
ATOM 4550 N N . PHE B 1 216 ? -2.229 -14.555 -22.797 1 97.56 216 PHE B N 1
ATOM 4551 C CA . PHE B 1 216 ? -1.096 -14.727 -23.688 1 97.56 216 PHE B CA 1
ATOM 4552 C C . PHE B 1 216 ? -1.573 -15.008 -25.109 1 97.56 216 PHE B C 1
ATOM 4554 O O . PHE B 1 216 ? -0.822 -14.828 -26.078 1 97.56 216 PHE B O 1
ATOM 4561 N N . ASP B 1 217 ? -2.797 -15.492 -25.281 1 95.88 217 ASP B N 1
ATOM 4562 C CA . ASP B 1 217 ? -3.332 -15.75 -26.609 1 95.88 217 ASP B CA 1
ATOM 4563 C C . ASP B 1 217 ? -3.768 -14.445 -27.281 1 95.88 217 ASP B C 1
ATOM 4565 O O . ASP B 1 217 ? -3.732 -14.336 -28.516 1 95.88 217 ASP B O 1
ATOM 4569 N N . GLU B 1 218 ? -4.281 -13.523 -26.5 1 95.38 218 GLU B N 1
ATOM 4570 C CA . GLU B 1 218 ? -4.734 -12.227 -26.984 1 95.38 218 GLU B CA 1
ATOM 4571 C C . GLU B 1 218 ? -4.254 -11.102 -26.062 1 95.38 218 GLU B C 1
ATOM 4573 O O . GLU B 1 218 ? -5.059 -10.43 -25.422 1 95.38 218 GLU B O 1
ATOM 4578 N N . PRO B 1 219 ? -2.975 -10.883 -26.172 1 95.56 219 PRO B N 1
ATOM 4579 C CA . PRO B 1 219 ? -2.439 -9.859 -25.281 1 95.56 219 PRO B CA 1
ATOM 4580 C C . PRO B 1 219 ? -2.967 -8.461 -25.609 1 95.56 219 PRO B C 1
ATOM 4582 O O . PRO B 1 219 ? -3.061 -8.094 -26.781 1 95.56 219 PRO B O 1
ATOM 4585 N N . ASP B 1 220 ? -3.41 -7.773 -24.703 1 94.56 220 ASP B N 1
ATOM 4586 C CA . ASP B 1 220 ? -3.869 -6.395 -24.828 1 94.56 220 ASP B CA 1
ATOM 4587 C C . ASP B 1 220 ? -2.818 -5.414 -24.312 1 94.56 220 ASP B C 1
ATOM 4589 O O . ASP B 1 220 ? -2.855 -5.016 -23.141 1 94.56 220 ASP B O 1
ATOM 4593 N N . ALA B 1 221 ? -1.991 -4.934 -25.125 1 94.81 221 ALA B N 1
ATOM 4594 C CA . ALA B 1 221 ? -0.863 -4.094 -24.734 1 94.81 221 ALA B CA 1
ATOM 4595 C C . ALA B 1 221 ? -1.327 -2.686 -24.375 1 94.81 221 ALA B C 1
ATOM 4597 O O . ALA B 1 221 ? -0.578 -1.915 -23.766 1 94.81 221 ALA B O 1
ATOM 4598 N N . GLU B 1 222 ? -2.521 -2.312 -24.781 1 93.12 222 GLU B N 1
ATOM 4599 C CA . GLU B 1 222 ? -3.074 -1.022 -24.391 1 93.12 222 GLU B CA 1
ATOM 4600 C C . GLU B 1 222 ? -3.51 -1.043 -22.922 1 93.12 222 GLU B C 1
ATOM 4602 O O . GLU B 1 222 ? -3.209 -0.117 -22.172 1 93.12 222 GLU B O 1
ATOM 4607 N N . LYS B 1 223 ? -4.102 -2.111 -22.547 1 91.69 223 LYS B N 1
ATOM 4608 C CA . LYS B 1 223 ? -4.566 -2.277 -21.172 1 91.69 223 LYS B CA 1
ATOM 4609 C C . LYS B 1 223 ? -3.41 -2.641 -20.25 1 91.69 223 LYS B C 1
ATOM 4611 O O . LYS B 1 223 ? -3.381 -2.213 -19.094 1 91.69 223 LYS B O 1
ATOM 4616 N N . PHE B 1 224 ? -2.5 -3.391 -20.781 1 95.5 224 PHE B N 1
ATOM 4617 C CA . PHE B 1 224 ? -1.361 -3.887 -20.016 1 95.5 224 PHE B CA 1
ATOM 4618 C C . PHE B 1 224 ? -0.054 -3.607 -20.75 1 95.5 224 PHE B C 1
ATOM 4620 O O . PHE B 1 224 ? 0.606 -4.531 -21.234 1 95.5 224 PHE B O 1
ATOM 4627 N N . PRO B 1 225 ? 0.333 -2.381 -20.688 1 95.19 225 PRO B N 1
ATOM 4628 C CA . PRO B 1 225 ? 1.5 -2.01 -21.5 1 95.19 225 PRO B CA 1
ATOM 4629 C C . PRO B 1 225 ? 2.773 -2.723 -21.047 1 95.19 225 PRO B C 1
ATOM 4631 O O . PRO B 1 225 ? 3.691 -2.914 -21.859 1 95.19 225 PRO B O 1
ATOM 4634 N N . GLY B 1 226 ? 2.867 -3.219 -19.859 1 95.88 226 GLY B N 1
ATOM 4635 C CA . GLY B 1 226 ? 4.051 -3.893 -19.344 1 95.88 226 GLY B CA 1
ATOM 4636 C C . GLY B 1 226 ? 4.348 -5.199 -20.062 1 95.88 226 GLY B C 1
ATOM 4637 O O . GLY B 1 226 ? 5.461 -5.723 -19.969 1 95.88 226 GLY B O 1
ATOM 4638 N N . VAL B 1 227 ? 3.41 -5.719 -20.797 1 97.06 227 VAL B N 1
ATOM 4639 C CA . VAL B 1 227 ? 3.566 -7.023 -21.422 1 97.06 227 VAL B CA 1
ATOM 4640 C C . VAL B 1 227 ? 4.672 -6.961 -22.469 1 97.06 227 VAL B C 1
ATOM 4642 O O . VAL B 1 227 ? 5.266 -7.984 -22.828 1 97.06 227 VAL B O 1
ATOM 4645 N N . LYS B 1 228 ? 4.961 -5.754 -22.938 1 97.31 228 LYS B N 1
ATOM 4646 C CA . LYS B 1 228 ? 5.992 -5.566 -23.953 1 97.31 228 LYS B CA 1
ATOM 4647 C C . LYS B 1 228 ? 7.379 -5.871 -23.391 1 97.31 228 LYS B C 1
ATOM 4649 O O . LYS B 1 228 ? 8.328 -6.07 -24.141 1 97.31 228 LYS B O 1
ATOM 4654 N N . GLN B 1 229 ? 7.484 -5.906 -22.094 1 97.56 229 GLN B N 1
ATOM 4655 C CA . GLN B 1 229 ? 8.781 -6.098 -21.453 1 97.56 229 GLN B CA 1
ATOM 4656 C C . GLN B 1 229 ? 8.961 -7.543 -20.984 1 97.56 229 GLN B C 1
ATOM 4658 O O . GLN B 1 229 ? 9.977 -7.887 -20.391 1 97.56 229 GLN B O 1
ATOM 4663 N N . LEU B 1 230 ? 8.07 -8.414 -21.266 1 98.19 230 LEU B N 1
ATOM 4664 C CA . LEU B 1 230 ? 8.133 -9.805 -20.812 1 98.19 230 LEU B CA 1
ATOM 4665 C C . LEU B 1 230 ? 9.281 -10.547 -21.5 1 98.19 230 LEU B C 1
ATOM 4667 O O . LEU B 1 230 ? 9.445 -10.453 -22.703 1 98.19 230 LEU B O 1
ATOM 4671 N N . GLU B 1 231 ? 10.102 -11.141 -20.703 1 98.44 231 GLU B N 1
ATOM 4672 C CA . GLU B 1 231 ? 11.148 -12.062 -21.125 1 98.44 231 GLU B CA 1
ATOM 4673 C C . GLU B 1 231 ? 11.141 -13.336 -20.281 1 98.44 231 GLU B C 1
ATOM 4675 O O . GLU B 1 231 ? 11.375 -13.289 -19.078 1 98.44 231 GLU B O 1
ATOM 4680 N N . GLY B 1 232 ? 10.945 -14.445 -20.938 1 98.31 232 GLY B N 1
ATOM 4681 C CA . GLY B 1 232 ? 10.797 -15.672 -20.172 1 98.31 232 GLY B CA 1
ATOM 4682 C C . GLY B 1 232 ? 11.906 -16.672 -20.422 1 98.31 232 GLY B C 1
ATOM 4683 O O . GLY B 1 232 ? 12.883 -16.359 -21.109 1 98.31 232 GLY B O 1
ATOM 4684 N N . VAL B 1 233 ? 11.898 -17.781 -19.719 1 98.75 233 VAL B N 1
ATOM 4685 C CA . VAL B 1 233 ? 12.688 -18.969 -19.969 1 98.75 233 VAL B CA 1
ATOM 4686 C C . VAL B 1 233 ? 11.766 -20.172 -20.172 1 98.75 233 VAL B C 1
ATOM 4688 O O . VAL B 1 233 ? 10.633 -20.188 -19.672 1 98.75 233 VAL B O 1
ATOM 4691 N N . GLU B 1 234 ? 12.219 -21.109 -20.953 1 98.5 234 GLU B N 1
ATOM 4692 C CA . GLU B 1 234 ? 11.305 -22.203 -21.25 1 98.5 234 GLU B CA 1
ATOM 4693 C C . GLU B 1 234 ? 12.062 -23.531 -21.359 1 98.5 234 GLU B C 1
ATOM 4695 O O . GLU B 1 234 ? 13.281 -23.547 -21.547 1 98.5 234 GLU B O 1
ATOM 4700 N N . ALA B 1 235 ? 11.375 -24.594 -21.188 1 98.44 235 ALA B N 1
ATOM 4701 C CA . ALA B 1 235 ? 11.836 -25.969 -21.422 1 98.44 235 ALA B CA 1
ATOM 4702 C C . ALA B 1 235 ? 10.672 -26.875 -21.797 1 98.44 235 ALA B C 1
ATOM 4704 O O . ALA B 1 235 ? 9.531 -26.641 -21.391 1 98.44 235 ALA B O 1
ATOM 4705 N N . VAL B 1 236 ? 10.961 -27.797 -22.625 1 97.62 236 VAL B N 1
ATOM 4706 C CA . VAL B 1 236 ? 10.055 -28.922 -22.797 1 97.62 236 VAL B CA 1
ATOM 4707 C C . VAL B 1 236 ? 10.508 -30.078 -21.906 1 97.62 236 VAL B C 1
ATOM 4709 O O . VAL B 1 236 ? 11.672 -30.5 -21.969 1 97.62 236 VAL B O 1
ATOM 4712 N N . VAL B 1 237 ? 9.633 -30.531 -21.109 1 98.12 237 VAL B N 1
ATOM 4713 C CA . VAL B 1 237 ? 9.969 -31.641 -20.234 1 98.12 237 VAL B CA 1
ATOM 4714 C C . VAL B 1 237 ? 9.258 -32.906 -20.719 1 98.12 237 VAL B C 1
ATOM 4716 O O . VAL B 1 237 ? 8.117 -32.844 -21.188 1 98.12 237 VAL B O 1
ATOM 4719 N N . GLY B 1 238 ? 9.945 -34 -20.625 1 97.38 238 GLY B N 1
ATOM 4720 C CA . GLY B 1 238 ? 9.43 -35.312 -20.953 1 97.38 238 GLY B CA 1
ATOM 4721 C C . GLY B 1 238 ? 9.602 -36.312 -19.844 1 97.38 238 GLY B C 1
ATOM 4722 O O . GLY B 1 238 ? 10.016 -35.969 -18.734 1 97.38 238 GLY B O 1
ATOM 4723 N N . PRO B 1 239 ? 9.266 -37.562 -20.141 1 98.12 239 PRO B N 1
ATOM 4724 C CA . PRO B 1 239 ? 9.281 -38.594 -19.109 1 98.12 239 PRO B CA 1
ATOM 4725 C C . PRO B 1 239 ? 10.625 -38.688 -18.391 1 98.12 239 PRO B C 1
ATOM 4727 O O . PRO B 1 239 ? 11.672 -38.844 -19.031 1 98.12 239 PRO B O 1
ATOM 4730 N N . GLY B 1 240 ? 10.578 -38.531 -17.094 1 98.12 240 GLY B N 1
ATOM 4731 C CA . GLY B 1 240 ? 11.773 -38.656 -16.266 1 98.12 240 GLY B CA 1
ATOM 4732 C C . GLY B 1 240 ? 12.375 -37.312 -15.883 1 98.12 240 GLY B C 1
ATOM 4733 O O . GLY B 1 240 ? 13.18 -37.219 -14.953 1 98.12 240 GLY B O 1
ATOM 4734 N N . ASP B 1 241 ? 12.07 -36.281 -16.625 1 98.56 241 ASP B N 1
ATOM 4735 C CA . ASP B 1 241 ? 12.578 -34.938 -16.328 1 98.56 241 ASP B CA 1
ATOM 4736 C C . ASP B 1 241 ? 11.922 -34.375 -15.055 1 98.56 241 ASP B C 1
ATOM 4738 O O . ASP B 1 241 ? 10.75 -34.656 -14.789 1 98.56 241 ASP B O 1
ATOM 4742 N N . VAL B 1 242 ? 12.68 -33.719 -14.281 1 98.88 242 VAL B N 1
ATOM 4743 C CA . VAL B 1 242 ? 12.172 -32.969 -13.125 1 98.88 242 VAL B CA 1
ATOM 4744 C C . VAL B 1 242 ? 12.508 -31.5 -13.258 1 98.88 242 VAL B C 1
ATOM 4746 O O . VAL B 1 242 ? 13.68 -31.125 -13.328 1 98.88 242 VAL B O 1
ATOM 4749 N N . LEU B 1 243 ? 11.508 -30.688 -13.336 1 98.94 243 LEU B N 1
ATOM 4750 C CA . LEU B 1 243 ? 11.703 -29.234 -13.391 1 98.94 243 LEU B CA 1
ATOM 4751 C C . LEU B 1 243 ? 11.562 -28.625 -12 1 98.94 243 LEU B C 1
ATOM 4753 O O . LEU B 1 243 ? 10.562 -28.844 -11.312 1 98.94 243 LEU B O 1
ATOM 4757 N N . TYR B 1 244 ? 12.539 -27.875 -11.609 1 98.88 244 TYR B N 1
ATOM 4758 C CA . TYR B 1 244 ? 12.43 -27.078 -10.398 1 98.88 244 TYR B CA 1
ATOM 4759 C C . TYR B 1 244 ? 11.805 -25.719 -10.703 1 98.88 244 TYR B C 1
ATOM 4761 O O . TYR B 1 244 ? 12.328 -24.953 -11.516 1 98.88 244 TYR B O 1
ATOM 4769 N N . ILE B 1 245 ? 10.711 -25.422 -10.086 1 98.81 245 ILE B N 1
ATOM 4770 C CA . ILE B 1 245 ? 10.039 -24.125 -10.172 1 98.81 245 ILE B CA 1
ATOM 4771 C C . ILE B 1 245 ? 10.102 -23.422 -8.82 1 98.81 245 ILE B C 1
ATOM 4773 O O . ILE B 1 245 ? 9.398 -23.812 -7.879 1 98.81 245 ILE B O 1
ATOM 4777 N N . PRO B 1 246 ? 10.867 -22.422 -8.719 1 98.19 246 PRO B N 1
ATOM 4778 C CA . PRO B 1 246 ? 11.008 -21.766 -7.418 1 98.19 246 PRO B CA 1
ATOM 4779 C C . PRO B 1 246 ? 9.742 -21.016 -6.992 1 98.19 246 PRO B C 1
ATOM 4781 O O . PRO B 1 246 ? 8.953 -20.594 -7.844 1 98.19 246 PRO B O 1
ATOM 4784 N N . MET B 1 247 ? 9.641 -20.844 -5.727 1 97.31 247 MET B N 1
ATOM 4785 C CA . MET B 1 247 ? 8.562 -20.047 -5.141 1 97.31 247 MET B CA 1
ATOM 4786 C C . MET B 1 247 ? 8.484 -18.672 -5.781 1 97.31 247 MET B C 1
ATOM 4788 O O . MET B 1 247 ? 9.508 -18.016 -5.977 1 97.31 247 MET B O 1
ATOM 4792 N N . TYR B 1 248 ? 7.312 -18.25 -6.25 1 98 248 TYR B N 1
ATOM 4793 C CA . TYR B 1 248 ? 6.969 -16.922 -6.746 1 98 248 TYR B CA 1
ATOM 4794 C C . TYR B 1 248 ? 7.402 -16.75 -8.195 1 98 248 TYR B C 1
ATOM 4796 O O . TYR B 1 248 ? 7.172 -15.703 -8.797 1 98 248 TYR B O 1
ATOM 4804 N N . TRP B 1 249 ? 8.031 -17.766 -8.805 1 98.81 249 TRP B N 1
ATOM 4805 C CA . TRP B 1 249 ? 8.234 -17.719 -10.242 1 98.81 249 TRP B CA 1
ATOM 4806 C C . TRP B 1 249 ? 6.922 -17.938 -10.992 1 98.81 249 TRP B C 1
ATOM 4808 O O . TRP B 1 249 ? 6.145 -18.828 -10.641 1 98.81 249 TRP B O 1
ATOM 4818 N N . TRP B 1 250 ? 6.723 -17.094 -11.945 1 98.88 250 TRP B N 1
ATOM 4819 C CA . TRP B 1 250 ? 5.566 -17.25 -12.82 1 98.88 250 TRP B CA 1
ATOM 4820 C C . TRP B 1 250 ? 5.777 -18.422 -13.781 1 98.88 250 TRP B C 1
ATOM 4822 O O . TRP B 1 250 ? 6.895 -18.641 -14.258 1 98.88 250 TRP B O 1
ATOM 4832 N N . HIS B 1 251 ? 4.699 -19.109 -14.07 1 98.88 251 HIS B N 1
ATOM 4833 C CA . HIS B 1 251 ? 4.844 -20.188 -15.039 1 98.88 251 HIS B CA 1
ATOM 4834 C C . HIS B 1 251 ? 3.547 -20.406 -15.812 1 98.88 251 HIS B C 1
ATOM 4836 O O . HIS B 1 251 ? 2.455 -20.234 -15.266 1 98.88 251 HIS B O 1
ATOM 4842 N N . HIS B 1 252 ? 3.686 -20.625 -17.031 1 98.81 252 HIS B N 1
ATOM 4843 C CA . HIS B 1 252 ? 2.707 -20.984 -18.047 1 98.81 252 HIS B CA 1
ATOM 4844 C C . HIS B 1 252 ? 2.971 -22.375 -18.594 1 98.81 252 HIS B C 1
ATOM 4846 O O . HIS B 1 252 ? 3.967 -22.594 -19.297 1 98.81 252 HIS B O 1
ATOM 4852 N N . ILE B 1 253 ? 2.053 -23.344 -18.328 1 98.62 253 ILE B N 1
ATOM 4853 C CA . ILE B 1 253 ? 2.324 -24.75 -18.625 1 98.62 253 ILE B CA 1
ATOM 4854 C C . ILE B 1 253 ? 1.404 -25.219 -19.734 1 98.62 253 ILE B C 1
ATOM 4856 O O . ILE B 1 253 ? 0.185 -25.047 -19.672 1 98.62 253 ILE B O 1
ATOM 4860 N N . GLU B 1 254 ? 2.012 -25.875 -20.703 1 97.62 254 GLU B N 1
ATOM 4861 C CA . GLU B 1 254 ? 1.255 -26.359 -21.844 1 97.62 254 GLU B CA 1
ATOM 4862 C C . GLU B 1 254 ? 1.547 -27.844 -22.109 1 97.62 254 GLU B C 1
ATOM 4864 O O . GLU B 1 254 ? 2.703 -28.219 -22.297 1 97.62 254 GLU B O 1
ATOM 4869 N N . SER B 1 255 ? 0.451 -28.625 -22.094 1 97.31 255 SER B N 1
ATOM 4870 C CA . SER B 1 255 ? 0.614 -29.938 -22.703 1 97.31 255 SER B CA 1
ATOM 4871 C C . SER B 1 255 ? 0.795 -29.812 -24.219 1 97.31 255 SER B C 1
ATOM 4873 O O . SER B 1 255 ? -0.033 -29.203 -24.906 1 97.31 255 SER B O 1
ATOM 4875 N N . LEU B 1 256 ? 1.871 -30.344 -24.734 1 95.44 256 LEU B N 1
ATOM 4876 C CA . LEU B 1 256 ? 2.168 -30.109 -26.141 1 95.44 256 LEU B CA 1
ATOM 4877 C C . LEU B 1 256 ? 1.033 -30.625 -27.031 1 95.44 256 LEU B C 1
ATOM 4879 O O . LEU B 1 256 ? 0.545 -31.734 -26.828 1 95.44 256 LEU B O 1
ATOM 4883 N N . PRO B 1 257 ? 0.681 -29.797 -28.016 1 90 257 PRO B N 1
ATOM 4884 C CA . PRO B 1 257 ? -0.414 -30.172 -28.906 1 90 257 PRO B CA 1
ATOM 4885 C C . PRO B 1 257 ? -0.037 -31.312 -29.844 1 90 257 PRO B C 1
ATOM 4887 O O . PRO B 1 257 ? 1.13 -31.453 -30.234 1 90 257 PRO B O 1
ATOM 4890 N N . ASN B 1 258 ? -1.051 -32.031 -30.219 1 85.56 258 ASN B N 1
ATOM 4891 C CA . ASN B 1 258 ? -0.967 -33.062 -31.234 1 85.56 258 ASN B CA 1
ATOM 4892 C C . ASN B 1 258 ? -0.046 -34.188 -30.797 1 85.56 258 ASN B C 1
ATOM 4894 O O . ASN B 1 258 ? 0.629 -34.812 -31.625 1 85.56 258 ASN B O 1
ATOM 4898 N N . LEU B 1 259 ? 0.1 -34.25 -29.594 1 86.69 259 LEU B N 1
ATOM 4899 C CA . LEU B 1 259 ? 0.766 -35.406 -28.984 1 86.69 259 LEU B CA 1
ATOM 4900 C C . LEU B 1 259 ? -0.177 -36.156 -28.047 1 86.69 259 LEU B C 1
ATOM 4902 O O . LEU B 1 259 ? -1.394 -35.969 -28.109 1 86.69 259 LEU B O 1
ATOM 4906 N N . SER B 1 260 ? 0.165 -37 -27.234 1 85.88 260 SER B N 1
ATOM 4907 C CA . SER B 1 260 ? -0.69 -37.812 -26.375 1 85.88 260 SER B CA 1
ATOM 4908 C C . SER B 1 260 ? -0.974 -37.125 -25.062 1 85.88 260 SER B C 1
ATOM 4910 O O . SER B 1 260 ? -0.555 -35.969 -24.844 1 85.88 260 SER B O 1
ATOM 4912 N N . HIS B 1 261 ? -1.854 -37.688 -24.312 1 95.06 261 HIS B N 1
ATOM 4913 C CA . HIS B 1 261 ? -2.123 -37.219 -22.953 1 95.06 261 HIS B CA 1
ATOM 4914 C C . HIS B 1 261 ? -0.837 -37.094 -22.156 1 95.06 261 HIS B C 1
ATOM 4916 O O . HIS B 1 261 ? 0.193 -37.656 -22.531 1 95.06 261 HIS B O 1
ATOM 4922 N N . THR B 1 262 ? -0.899 -36.25 -21.156 1 97.94 262 THR B N 1
ATOM 4923 C CA . THR B 1 262 ? 0.251 -36.062 -20.281 1 97.94 262 THR B CA 1
ATOM 4924 C C . THR B 1 262 ? -0.08 -36.469 -18.844 1 97.94 262 THR B C 1
ATOM 4926 O O . THR B 1 262 ? -1.23 -36.375 -18.422 1 97.94 262 THR B O 1
ATOM 4929 N N . VAL B 1 263 ? 0.867 -37.031 -18.172 1 98.25 263 VAL B N 1
ATOM 4930 C CA . VAL B 1 263 ? 0.788 -37.344 -16.734 1 98.25 263 VAL B CA 1
ATOM 4931 C C . VAL B 1 263 ? 1.997 -36.75 -16.016 1 98.25 263 VAL B C 1
ATOM 4933 O O . VAL B 1 263 ? 3.137 -36.938 -16.453 1 98.25 263 VAL B O 1
ATOM 4936 N N . SER B 1 264 ? 1.792 -36 -14.984 1 98.5 264 SER B N 1
ATOM 4937 C CA . SER B 1 264 ? 2.855 -35.438 -14.164 1 98.5 264 SER B CA 1
ATOM 4938 C C . SER B 1 264 ? 2.514 -35.5 -12.68 1 98.5 264 SER B C 1
ATOM 4940 O O . SER B 1 264 ? 1.356 -35.719 -12.32 1 98.5 264 SER B O 1
ATOM 4942 N N . VAL B 1 265 ? 3.494 -35.406 -11.852 1 98.12 265 VAL B N 1
ATOM 4943 C CA . VAL B 1 265 ? 3.348 -35.312 -10.398 1 98.12 265 VAL B CA 1
ATOM 4944 C C . VAL B 1 265 ? 4.176 -34.156 -9.859 1 98.12 265 VAL B C 1
ATOM 4946 O O . VAL B 1 265 ? 5.332 -33.969 -10.25 1 98.12 265 VAL B O 1
ATOM 4949 N N . ASN B 1 266 ? 3.586 -33.344 -9 1 97.19 266 ASN B N 1
ATOM 4950 C CA . ASN B 1 266 ? 4.309 -32.281 -8.352 1 97.19 266 ASN B CA 1
ATOM 4951 C C . ASN B 1 266 ? 4.668 -32.594 -6.91 1 97.19 266 ASN B C 1
ATOM 4953 O O . ASN B 1 266 ? 4.031 -33.469 -6.293 1 97.19 266 ASN B O 1
ATOM 4957 N N . PHE B 1 267 ? 5.715 -32.031 -6.418 1 98.5 267 PHE B N 1
ATOM 4958 C CA . PHE B 1 267 ? 6.145 -32.031 -5.023 1 98.5 267 PHE B CA 1
ATOM 4959 C C . PHE B 1 267 ? 6.215 -30.625 -4.461 1 98.5 267 PHE B C 1
ATOM 4961 O O . PHE B 1 267 ? 7.156 -29.875 -4.75 1 98.5 267 PHE B O 1
ATOM 4968 N N . TRP B 1 268 ? 5.262 -30.297 -3.592 1 98.25 268 TRP B N 1
ATOM 4969 C CA . TRP B 1 268 ? 5.145 -28.953 -3.059 1 98.25 268 TRP B CA 1
ATOM 4970 C C . TRP B 1 268 ? 5.773 -28.859 -1.672 1 98.25 268 TRP B C 1
ATOM 4972 O O . TRP B 1 268 ? 5.398 -29.594 -0.762 1 98.25 268 TRP B O 1
ATOM 4982 N N . TYR B 1 269 ? 6.707 -27.938 -1.578 1 98.19 269 TYR B N 1
ATOM 4983 C CA . TYR B 1 269 ? 7.348 -27.672 -0.293 1 98.19 269 TYR B CA 1
ATOM 4984 C C . TYR B 1 269 ? 7.086 -26.25 0.173 1 98.19 269 TYR B C 1
ATOM 4986 O O . TYR B 1 269 ? 7.121 -25.312 -0.628 1 98.19 269 TYR B O 1
ATOM 4994 N N . LYS B 1 270 ? 6.805 -26.109 1.456 1 96.81 270 LYS B N 1
ATOM 4995 C CA . LYS B 1 270 ? 6.75 -24.766 2.027 1 96.81 270 LYS B CA 1
ATOM 4996 C C . LYS B 1 270 ? 8.117 -24.094 1.968 1 96.81 270 LYS B C 1
ATOM 4998 O O . LYS B 1 270 ? 9.148 -24.766 2.016 1 96.81 270 LYS B O 1
ATOM 5003 N N . GLY B 1 271 ? 7.996 -22.828 1.83 1 92.38 271 GLY B N 1
ATOM 5004 C CA . GLY B 1 271 ? 9.242 -22.078 1.933 1 92.38 271 GLY B CA 1
ATOM 5005 C C . GLY B 1 271 ? 9.883 -22.172 3.305 1 92.38 271 GLY B C 1
ATOM 5006 O O . GLY B 1 271 ? 9.195 -22.422 4.301 1 92.38 271 GLY B O 1
ATOM 5007 N N . GLY B 1 272 ? 11.148 -22.016 3.32 1 88.56 272 GLY B N 1
ATOM 5008 C CA . GLY B 1 272 ? 11.852 -22 4.59 1 88.56 272 GLY B CA 1
ATOM 5009 C C . GLY B 1 272 ? 11.695 -20.703 5.352 1 88.56 272 GLY B C 1
ATOM 5010 O O . GLY B 1 272 ? 11.133 -19.734 4.836 1 88.56 272 GLY B O 1
ATOM 5011 N N . PRO B 1 273 ? 12.117 -20.781 6.707 1 80.75 273 PRO B N 1
ATOM 5012 C CA . PRO B 1 273 ? 12.07 -19.562 7.508 1 80.75 273 PRO B CA 1
ATOM 5013 C C . PRO B 1 273 ? 12.906 -18.438 6.906 1 80.75 273 PRO B C 1
ATOM 5015 O O . PRO B 1 273 ? 13.859 -18.688 6.172 1 80.75 273 PRO B O 1
ATOM 5018 N N . THR B 1 274 ? 12.359 -17.297 7.105 1 66.38 274 THR B N 1
ATOM 5019 C CA . THR B 1 274 ? 13.023 -16.125 6.547 1 66.38 274 THR B CA 1
ATOM 5020 C C . THR B 1 274 ? 14.438 -15.992 7.113 1 66.38 274 THR B C 1
ATOM 5022 O O . THR B 1 274 ? 14.625 -16 8.336 1 66.38 274 THR B O 1
ATOM 5025 N N . GLU B 1 275 ? 15.445 -16.266 6.289 1 65.94 275 GLU B N 1
ATOM 5026 C CA . GLU B 1 275 ? 16.844 -16.047 6.633 1 65.94 275 GLU B CA 1
ATOM 5027 C C . GLU B 1 275 ? 17.125 -14.578 6.867 1 65.94 275 GLU B C 1
ATOM 5029 O O . GLU B 1 275 ? 16.219 -13.742 6.789 1 65.94 275 GLU B O 1
ATOM 5034 N N . LYS B 1 276 ? 18.438 -14.258 7.062 1 74.81 276 LYS B N 1
ATOM 5035 C CA . LYS B 1 276 ? 18.969 -12.898 7.191 1 74.81 276 LYS B CA 1
ATOM 5036 C C . LYS B 1 276 ? 18.578 -12.047 5.98 1 74.81 276 LYS B C 1
ATOM 5038 O O . LYS B 1 276 ? 18.844 -12.43 4.84 1 74.81 276 LYS B O 1
ATOM 5043 N N . ILE B 1 277 ? 17.797 -11.055 6.156 1 85.38 277 ILE B N 1
ATOM 5044 C CA . ILE B 1 277 ? 17.328 -10.172 5.09 1 85.38 277 ILE B CA 1
ATOM 5045 C C . ILE B 1 277 ? 18.484 -9.281 4.621 1 85.38 277 ILE B C 1
ATOM 5047 O O . ILE B 1 277 ? 19.172 -8.664 5.438 1 85.38 277 ILE B O 1
ATOM 5051 N N . GLU B 1 278 ? 18.781 -9.461 3.408 1 89.19 278 GLU B N 1
ATOM 5052 C CA . GLU B 1 278 ? 19.734 -8.555 2.773 1 89.19 278 GLU B CA 1
ATOM 5053 C C . GLU B 1 278 ? 19.016 -7.492 1.944 1 89.19 278 GLU B C 1
ATOM 5055 O O . GLU B 1 278 ? 17.906 -7.715 1.469 1 89.19 278 GLU B O 1
ATOM 5060 N N . TYR B 1 279 ? 19.703 -6.379 1.867 1 91.38 279 TYR B N 1
ATOM 5061 C CA . TYR B 1 279 ? 19.094 -5.273 1.138 1 91.38 279 TYR B CA 1
ATOM 5062 C C . TYR B 1 279 ? 19.938 -4.883 -0.068 1 91.38 279 TYR B C 1
ATOM 5064 O O . TYR B 1 279 ? 21.172 -4.938 -0.013 1 91.38 279 TYR B O 1
ATOM 5072 N N . PRO B 1 280 ? 19.391 -4.445 -1.227 1 92.75 280 PRO B N 1
ATOM 5073 C CA . PRO B 1 280 ? 17.938 -4.344 -1.416 1 92.75 280 PRO B CA 1
ATOM 5074 C C . PRO B 1 280 ? 17.25 -5.707 -1.441 1 92.75 280 PRO B C 1
ATOM 5076 O O . PRO B 1 280 ? 17.891 -6.719 -1.743 1 92.75 280 PRO B O 1
ATOM 5079 N N . LEU B 1 281 ? 15.977 -5.75 -1.108 1 93.88 281 LEU B N 1
ATOM 5080 C CA . LEU B 1 281 ? 15.219 -6.996 -1.085 1 93.88 281 LEU B CA 1
ATOM 5081 C C . LEU B 1 281 ? 15.234 -7.668 -2.451 1 93.88 281 LEU B C 1
ATOM 5083 O O . LEU B 1 281 ? 15.195 -6.992 -3.482 1 93.88 281 LEU B O 1
ATOM 5087 N N . LYS B 1 282 ? 15.234 -8.961 -2.375 1 92 282 LYS B N 1
ATOM 5088 C CA . LYS B 1 282 ? 15.117 -9.75 -3.6 1 92 282 LYS B CA 1
ATOM 5089 C C . LYS B 1 282 ? 13.711 -9.641 -4.188 1 92 282 LYS B C 1
ATOM 5091 O O . LYS B 1 282 ? 12.758 -9.328 -3.477 1 92 282 LYS B O 1
ATOM 5096 N N . PRO B 1 283 ? 13.617 -9.875 -5.492 1 93.25 283 PRO B N 1
ATOM 5097 C CA . PRO B 1 283 ? 12.32 -9.758 -6.152 1 93.25 283 PRO B CA 1
ATOM 5098 C C . PRO B 1 283 ? 11.234 -10.602 -5.484 1 93.25 283 PRO B C 1
ATOM 5100 O O . PRO B 1 283 ? 10.102 -10.141 -5.316 1 93.25 283 PRO B O 1
ATOM 5103 N N . ARG B 1 284 ? 11.562 -11.742 -5.059 1 92.5 284 ARG B N 1
ATOM 5104 C CA . ARG B 1 284 ? 10.578 -12.594 -4.402 1 92.5 284 ARG B CA 1
ATOM 5105 C C . ARG B 1 284 ? 10.117 -11.984 -3.082 1 92.5 284 ARG B C 1
ATOM 5107 O O . ARG B 1 284 ? 8.953 -12.133 -2.699 1 92.5 284 ARG B O 1
ATOM 5114 N N . GLN B 1 285 ? 11.055 -11.391 -2.414 1 93.75 285 GLN B N 1
ATOM 5115 C CA . GLN B 1 285 ? 10.719 -10.742 -1.151 1 93.75 285 GLN B CA 1
ATOM 5116 C C . GLN B 1 285 ? 9.812 -9.539 -1.378 1 93.75 285 GLN B C 1
ATOM 5118 O O . GLN B 1 285 ? 8.867 -9.312 -0.619 1 93.75 285 GLN B O 1
ATOM 5123 N N . LYS B 1 286 ? 10.102 -8.781 -2.416 1 96.25 286 LYS B N 1
ATOM 5124 C CA . LYS B 1 286 ? 9.258 -7.637 -2.762 1 96.25 286 LYS B CA 1
ATOM 5125 C C . LYS B 1 286 ? 7.84 -8.078 -3.104 1 96.25 286 LYS B C 1
ATOM 5127 O O . LYS B 1 286 ? 6.867 -7.438 -2.701 1 96.25 286 LYS B O 1
ATOM 5132 N N . LEU B 1 287 ? 7.773 -9.18 -3.824 1 96.75 287 LEU B N 1
ATOM 5133 C CA . LEU B 1 287 ? 6.465 -9.734 -4.148 1 96.75 287 LEU B CA 1
ATOM 5134 C C . LEU B 1 287 ? 5.711 -10.125 -2.881 1 96.75 287 LEU B C 1
ATOM 5136 O O . LEU B 1 287 ? 4.52 -9.828 -2.746 1 96.75 287 LEU B O 1
ATOM 5140 N N . ALA B 1 288 ? 6.391 -10.734 -1.996 1 94.69 288 ALA B N 1
ATOM 5141 C CA . ALA B 1 288 ? 5.777 -11.109 -0.725 1 94.69 288 ALA B CA 1
ATOM 5142 C C . ALA B 1 288 ? 5.293 -9.883 0.035 1 94.69 288 ALA B C 1
ATOM 5144 O O . ALA B 1 288 ? 4.207 -9.891 0.619 1 94.69 288 ALA B O 1
ATOM 5145 N N . VAL B 1 289 ? 6.074 -8.828 0.024 1 96.56 289 VAL B N 1
ATOM 5146 C CA . VAL B 1 289 ? 5.707 -7.586 0.698 1 96.56 289 VAL B CA 1
ATOM 5147 C C . VAL B 1 289 ? 4.438 -7.016 0.075 1 96.56 289 VAL B C 1
ATOM 5149 O O . VAL B 1 289 ? 3.514 -6.613 0.788 1 96.56 289 VAL B O 1
ATOM 5152 N N . MET B 1 290 ? 4.352 -6.945 -1.239 1 97.75 290 MET B N 1
ATOM 5153 C CA . MET B 1 290 ? 3.178 -6.41 -1.927 1 97.75 290 MET B CA 1
ATOM 5154 C C . MET B 1 290 ? 1.926 -7.199 -1.562 1 97.75 290 MET B C 1
ATOM 5156 O O . MET B 1 290 ? 0.882 -6.617 -1.265 1 97.75 290 MET B O 1
ATOM 5160 N N . ARG B 1 291 ? 2.031 -8.5 -1.54 1 97.12 291 ARG B N 1
ATOM 5161 C CA . ARG B 1 291 ? 0.885 -9.328 -1.192 1 97.12 291 ARG B CA 1
ATOM 5162 C C . ARG B 1 291 ? 0.455 -9.094 0.251 1 97.12 291 ARG B C 1
ATOM 5164 O O . ARG B 1 291 ? -0.741 -9.039 0.548 1 97.12 291 ARG B O 1
ATOM 5171 N N . ASN B 1 292 ? 1.444 -8.961 1.082 1 96.31 292 ASN B N 1
ATOM 5172 C CA . ASN B 1 292 ? 1.142 -8.719 2.488 1 96.31 292 ASN B CA 1
ATOM 5173 C C . ASN B 1 292 ? 0.439 -7.375 2.688 1 96.31 292 ASN B C 1
ATOM 5175 O O . ASN B 1 292 ? -0.458 -7.258 3.523 1 96.31 292 ASN B O 1
ATOM 5179 N N . VAL B 1 293 ? 0.854 -6.402 1.976 1 97.88 293 VAL B N 1
ATOM 5180 C CA . VAL B 1 293 ? 0.205 -5.098 2.047 1 97.88 293 VAL B CA 1
ATOM 5181 C C . VAL B 1 293 ? -1.263 -5.227 1.645 1 97.88 293 VAL B C 1
ATOM 5183 O O . VAL B 1 293 ? -2.148 -4.711 2.33 1 97.88 293 VAL B O 1
ATOM 5186 N N . GLU B 1 294 ? -1.565 -5.891 0.55 1 97.06 294 GLU B N 1
ATOM 5187 C CA . GLU B 1 294 ? -2.941 -6.078 0.102 1 97.06 294 GLU B CA 1
ATOM 5188 C C . GLU B 1 294 ? -3.766 -6.828 1.145 1 97.06 294 GLU B C 1
ATOM 5190 O O . GLU B 1 294 ? -4.906 -6.453 1.431 1 97.06 294 GLU B O 1
ATOM 5195 N N . LYS B 1 295 ? -3.17 -7.879 1.657 1 96.5 295 LYS B N 1
ATOM 5196 C CA . LYS B 1 295 ? -3.873 -8.656 2.672 1 96.5 295 LYS B CA 1
ATOM 5197 C C . LYS B 1 295 ? -4.168 -7.812 3.908 1 96.5 295 LYS B C 1
ATOM 5199 O O . LYS B 1 295 ? -5.258 -7.891 4.473 1 96.5 295 LYS B O 1
ATOM 5204 N N . MET B 1 296 ? -3.213 -7.082 4.305 1 97.19 296 MET B N 1
ATOM 5205 C CA . MET B 1 296 ? -3.389 -6.195 5.453 1 97.19 296 MET B CA 1
ATOM 5206 C C . MET B 1 296 ? -4.516 -5.199 5.203 1 97.19 296 MET B C 1
ATOM 5208 O O . MET B 1 296 ? -5.332 -4.941 6.086 1 97.19 296 MET B O 1
ATOM 5212 N N . LEU B 1 297 ? -4.523 -4.621 4.062 1 97.5 297 LEU B N 1
ATOM 5213 C CA . LEU B 1 297 ? -5.559 -3.652 3.719 1 97.5 297 LEU B CA 1
ATOM 5214 C C . LEU B 1 297 ? -6.938 -4.305 3.719 1 97.5 297 LEU B C 1
ATOM 5216 O O . LEU B 1 297 ? -7.91 -3.707 4.184 1 97.5 297 LEU B O 1
ATOM 5220 N N . LEU B 1 298 ? -7.031 -5.52 3.168 1 95.12 298 LEU B N 1
ATOM 5221 C CA . LEU B 1 298 ? -8.297 -6.246 3.182 1 95.12 298 LEU B CA 1
ATOM 5222 C C . LEU B 1 298 ? -8.789 -6.461 4.609 1 95.12 298 LEU B C 1
ATOM 5224 O O . LEU B 1 298 ? -9.977 -6.289 4.895 1 95.12 298 LEU B O 1
ATOM 5228 N N . GLU B 1 299 ? -7.852 -6.777 5.441 1 94.62 299 GLU B N 1
ATOM 5229 C CA . GLU B 1 299 ? -8.203 -7.012 6.84 1 94.62 299 GLU B CA 1
ATOM 5230 C C . GLU B 1 299 ? -8.602 -5.711 7.531 1 94.62 299 GLU B C 1
ATOM 5232 O O . GLU B 1 299 ? -9.555 -5.688 8.312 1 94.62 299 GLU B O 1
ATOM 5237 N N . ALA B 1 300 ? -7.875 -4.691 7.262 1 95.06 300 ALA B N 1
ATOM 5238 C CA . ALA B 1 300 ? -8.102 -3.402 7.91 1 95.06 300 ALA B CA 1
ATOM 5239 C C . ALA B 1 300 ? -9.414 -2.779 7.445 1 95.06 300 ALA B C 1
ATOM 5241 O O . ALA B 1 300 ? -10.141 -2.184 8.242 1 95.06 300 ALA B O 1
ATOM 5242 N N . LEU B 1 301 ? -9.75 -2.949 6.191 1 95.31 301 LEU B N 1
ATOM 5243 C CA . LEU B 1 301 ? -10.898 -2.264 5.602 1 95.31 301 LEU B CA 1
ATOM 5244 C C . LEU B 1 301 ? -12.148 -3.135 5.664 1 95.31 301 LEU B C 1
ATOM 5246 O O . LEU B 1 301 ? -13.266 -2.625 5.621 1 95.31 301 LEU B O 1
ATOM 5250 N N . LYS B 1 302 ? -12.016 -4.492 5.648 1 92.56 302 LYS B N 1
ATOM 5251 C CA . LYS B 1 302 ? -13.047 -5.516 5.762 1 92.56 302 LYS B CA 1
ATOM 5252 C C . LYS B 1 302 ? -13.953 -5.523 4.531 1 92.56 302 LYS B C 1
ATOM 5254 O O . LYS B 1 302 ? -14.914 -6.293 4.461 1 92.56 302 LYS B O 1
ATOM 5259 N N . GLU B 1 303 ? -13.742 -4.617 3.602 1 89.75 303 GLU B N 1
ATOM 5260 C CA . GLU B 1 303 ? -14.492 -4.539 2.352 1 89.75 303 GLU B CA 1
ATOM 5261 C C . GLU B 1 303 ? -13.555 -4.469 1.148 1 89.75 303 GLU B C 1
ATOM 5263 O O . GLU B 1 303 ? -12.922 -3.441 0.909 1 89.75 303 GLU B O 1
ATOM 5268 N N . PRO B 1 304 ? -13.516 -5.512 0.344 1 91.12 304 PRO B N 1
ATOM 5269 C CA . PRO B 1 304 ? -12.617 -5.531 -0.812 1 91.12 304 PRO B CA 1
ATOM 5270 C C . PRO B 1 304 ? -12.812 -4.328 -1.733 1 91.12 304 PRO B C 1
ATOM 5272 O O . PRO B 1 304 ? -11.852 -3.844 -2.336 1 91.12 304 PRO B O 1
ATOM 5275 N N . ALA B 1 305 ? -14.047 -3.795 -1.822 1 90.69 305 ALA B N 1
ATOM 5276 C CA . ALA B 1 305 ? -14.359 -2.684 -2.719 1 90.69 305 ALA B CA 1
ATOM 5277 C C . ALA B 1 305 ? -13.641 -1.412 -2.289 1 90.69 305 ALA B C 1
ATOM 5279 O O . ALA B 1 305 ? -13.492 -0.475 -3.078 1 90.69 305 ALA B O 1
ATOM 5280 N N . GLU B 1 306 ? -13.18 -1.38 -1.028 1 93.31 306 GLU B N 1
ATOM 5281 C CA . GLU B 1 306 ? -12.539 -0.182 -0.495 1 93.31 306 GLU B CA 1
ATOM 5282 C C . GLU B 1 306 ? -11.039 -0.197 -0.756 1 93.31 306 GLU B C 1
ATOM 5284 O O . GLU B 1 306 ? -10.367 0.831 -0.627 1 93.31 306 GLU B O 1
ATOM 5289 N N . VAL B 1 307 ? -10.477 -1.353 -1.202 1 95.5 307 VAL B N 1
ATOM 5290 C CA . VAL B 1 307 ? -9.031 -1.504 -1.332 1 95.5 307 VAL B CA 1
ATOM 5291 C C . VAL B 1 307 ? -8.523 -0.685 -2.52 1 95.5 307 VAL B C 1
ATOM 5293 O O . VAL B 1 307 ? -7.57 0.082 -2.393 1 95.5 307 VAL B O 1
ATOM 5296 N N . GLY B 1 308 ? -9.188 -0.815 -3.639 1 95.5 308 GLY B N 1
ATOM 5297 C CA . GLY B 1 308 ? -8.789 -0.117 -4.852 1 95.5 308 GLY B CA 1
ATOM 5298 C C . GLY B 1 308 ? -8.719 1.389 -4.676 1 95.5 308 GLY B C 1
ATOM 5299 O O . GLY B 1 308 ? -7.668 1.996 -4.887 1 95.5 308 GLY B O 1
ATOM 5300 N N . PRO B 1 309 ? -9.82 1.981 -4.227 1 95.12 309 PRO B N 1
ATOM 5301 C CA . PRO B 1 309 ? -9.828 3.432 -4.02 1 95.12 309 PRO B CA 1
ATOM 5302 C C . PRO B 1 309 ? -8.734 3.896 -3.057 1 95.12 309 PRO B C 1
ATOM 5304 O O . PRO B 1 309 ? -8.102 4.93 -3.291 1 95.12 309 PRO B O 1
ATOM 5307 N N . LEU B 1 310 ? -8.523 3.182 -2.016 1 97.38 310 LEU B N 1
ATOM 5308 C CA . LEU B 1 310 ? -7.496 3.568 -1.052 1 97.38 310 LEU B CA 1
ATOM 5309 C C . LEU B 1 310 ? -6.109 3.518 -1.686 1 97.38 310 LEU B C 1
ATOM 5311 O O . LEU B 1 310 ? -5.316 4.445 -1.521 1 97.38 310 LEU B O 1
ATOM 5315 N N . LEU B 1 311 ? -5.82 2.451 -2.4 1 98 311 LEU B N 1
ATOM 5316 C CA . LEU B 1 311 ? -4.523 2.295 -3.047 1 98 311 LEU B CA 1
ATOM 5317 C C . LEU B 1 311 ? -4.316 3.365 -4.113 1 98 311 LEU B C 1
ATOM 5319 O O . LEU B 1 311 ? -3.209 3.881 -4.277 1 98 311 LEU B O 1
ATOM 5323 N N . ARG B 1 312 ? -5.336 3.693 -4.844 1 97.12 312 ARG B N 1
ATOM 5324 C CA . ARG B 1 312 ? -5.23 4.754 -5.84 1 97.12 312 ARG B CA 1
ATOM 5325 C C . ARG B 1 312 ? -4.93 6.098 -5.18 1 97.12 312 ARG B C 1
ATOM 5327 O O . ARG B 1 312 ? -4.086 6.855 -5.66 1 97.12 312 ARG B O 1
ATOM 5334 N N . ALA B 1 313 ? -5.633 6.375 -4.086 1 96.94 313 ALA B N 1
ATOM 5335 C CA . ALA B 1 313 ? -5.375 7.613 -3.35 1 96.94 313 ALA B CA 1
ATOM 5336 C C . ALA B 1 313 ? -3.934 7.668 -2.855 1 96.94 313 ALA B C 1
ATOM 5338 O O . ALA B 1 313 ? -3.312 8.734 -2.855 1 96.94 313 ALA B O 1
ATOM 5339 N N . LEU B 1 314 ? -3.393 6.562 -2.504 1 97.88 314 LEU B N 1
ATOM 5340 C CA . LEU B 1 314 ? -2.047 6.457 -1.951 1 97.88 314 LEU B CA 1
ATOM 5341 C C . LEU B 1 314 ? -0.995 6.684 -3.031 1 97.88 314 LEU B C 1
ATOM 5343 O O . LEU B 1 314 ? 0.07 7.242 -2.758 1 97.88 314 LEU B O 1
ATOM 5347 N N . VAL B 1 315 ? -1.324 6.312 -4.273 1 97.75 315 VAL B N 1
ATOM 5348 C CA . VAL B 1 315 ? -0.236 6.164 -5.234 1 97.75 315 VAL B CA 1
ATOM 5349 C C . VAL B 1 315 ? -0.366 7.227 -6.324 1 97.75 315 VAL B C 1
ATOM 5351 O O . VAL B 1 315 ? 0.617 7.879 -6.684 1 97.75 315 VAL B O 1
ATOM 5354 N N . ILE B 1 316 ? -1.584 7.414 -6.863 1 96.19 316 ILE B N 1
ATOM 5355 C CA . ILE B 1 316 ? -1.786 8.242 -8.047 1 96.19 316 ILE B CA 1
ATOM 5356 C C . ILE B 1 316 ? -1.551 9.703 -7.703 1 96.19 316 ILE B C 1
ATOM 5358 O O . ILE B 1 316 ? -2.158 10.234 -6.766 1 96.19 316 ILE B O 1
ATOM 5362 N N . GLY B 1 317 ? -0.689 10.383 -8.445 1 95.12 317 GLY B N 1
ATOM 5363 C CA . GLY B 1 317 ? -0.37 11.789 -8.234 1 95.12 317 GLY B CA 1
ATOM 5364 C C . GLY B 1 317 ? 0.723 12 -7.203 1 95.12 317 GLY B C 1
ATOM 5365 O O . GLY B 1 317 ? 1.293 13.094 -7.113 1 95.12 317 GLY B O 1
ATOM 5366 N N . ARG B 1 318 ? 1.007 10.984 -6.441 1 96.69 318 ARG B N 1
ATOM 5367 C CA . ARG B 1 318 ? 2.029 11.062 -5.402 1 96.69 318 ARG B CA 1
ATOM 5368 C C . ARG B 1 318 ? 3.277 10.289 -5.801 1 96.69 318 ARG B C 1
ATOM 5370 O O . ARG B 1 318 ? 4.391 10.805 -5.723 1 96.69 318 ARG B O 1
ATOM 5377 N N . TYR B 1 319 ? 3.074 9.078 -6.27 1 96.56 319 TYR B N 1
ATOM 5378 C CA . TYR B 1 319 ? 4.176 8.219 -6.691 1 96.56 319 TYR B CA 1
ATOM 5379 C C . TYR B 1 319 ? 4.133 7.973 -8.195 1 96.56 319 TYR B C 1
ATOM 5381 O O . TYR B 1 319 ? 4.832 7.094 -8.703 1 96.56 319 TYR B O 1
ATOM 5389 N N . THR B 1 320 ? 3.27 8.625 -8.852 1 95.19 320 THR B N 1
ATOM 5390 C CA . THR B 1 320 ? 3.197 8.555 -10.305 1 95.19 320 THR B CA 1
ATOM 5391 C C . THR B 1 320 ? 3.355 9.945 -10.914 1 95.19 320 THR B C 1
ATOM 5393 O O . THR B 1 320 ? 3.145 10.953 -10.242 1 95.19 320 THR B O 1
ATOM 5396 N N . GL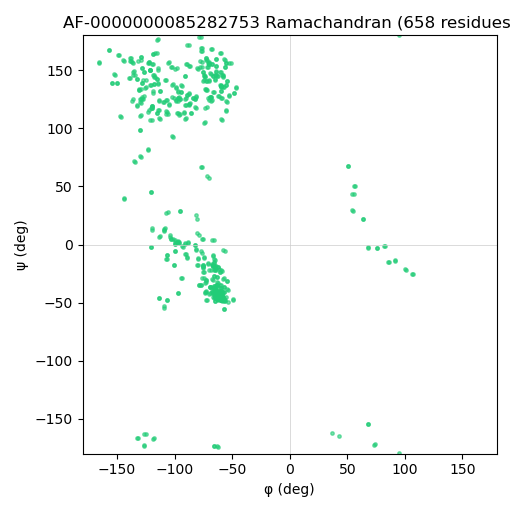Y B 1 321 ? 3.754 9.977 -12.125 1 89.88 321 GLY B N 1
ATOM 5397 C CA . GLY B 1 321 ? 3.861 11.234 -12.844 1 89.88 321 GLY B CA 1
ATOM 5398 C C . GLY B 1 321 ? 5.254 11.836 -12.797 1 89.88 321 GLY B C 1
ATOM 5399 O O . GLY B 1 321 ? 6.156 11.273 -12.172 1 89.88 321 GLY B O 1
ATOM 5400 N N . GLU B 1 322 ? 5.383 12.969 -13.438 1 85.06 322 GLU B N 1
ATOM 5401 C CA . GLU B 1 322 ? 6.676 13.625 -13.602 1 85.06 322 GLU B CA 1
ATOM 5402 C C . GLU B 1 322 ? 7.246 14.062 -12.25 1 85.06 322 GLU B C 1
ATOM 5404 O O . GLU B 1 322 ? 8.453 13.945 -12.016 1 85.06 322 GLU B O 1
ATOM 5409 N N . GLU B 1 323 ? 6.406 14.484 -11.445 1 83.62 323 GLU B N 1
ATOM 5410 C CA . GLU B 1 323 ? 6.867 14.953 -10.141 1 83.62 323 GLU B CA 1
ATOM 5411 C C . GLU B 1 323 ? 7.457 13.812 -9.32 1 83.62 323 GLU B C 1
ATOM 5413 O O . GLU B 1 323 ? 8.492 13.977 -8.672 1 83.62 323 GLU B O 1
ATOM 5418 N N . ALA B 1 324 ? 6.805 12.742 -9.367 1 89.19 324 ALA B N 1
ATOM 5419 C CA . ALA B 1 324 ? 7.293 11.57 -8.641 1 89.19 324 ALA B CA 1
ATOM 5420 C C . ALA B 1 324 ? 8.641 11.109 -9.188 1 89.19 324 ALA B C 1
ATOM 5422 O O . ALA B 1 324 ? 9.547 10.766 -8.422 1 89.19 324 ALA B O 1
ATOM 5423 N N . GLU B 1 325 ? 8.719 11.125 -10.508 1 87.31 325 GLU B N 1
ATOM 5424 C CA . GLU B 1 325 ? 9.977 10.734 -11.141 1 87.31 325 GLU B CA 1
ATOM 5425 C C . GLU B 1 325 ? 11.117 11.672 -10.727 1 87.31 325 GLU B C 1
ATOM 5427 O O . GLU B 1 325 ? 12.227 11.211 -10.453 1 87.31 325 GLU B O 1
ATOM 5432 N N . LEU B 1 326 ? 10.805 12.914 -10.672 1 83.12 326 LEU B N 1
ATOM 5433 C CA . LEU B 1 326 ? 11.797 13.906 -10.258 1 83.12 326 LEU B CA 1
ATOM 5434 C C . LEU B 1 326 ? 12.203 13.695 -8.805 1 83.12 326 LEU B C 1
ATOM 5436 O O . LEU B 1 326 ? 13.398 13.734 -8.484 1 83.12 326 LEU B O 1
ATOM 5440 N N . GLN B 1 327 ? 11.281 13.492 -7.977 1 83.31 327 GLN B N 1
ATOM 5441 C CA . GLN B 1 327 ? 11.547 13.281 -6.559 1 83.31 327 GLN B CA 1
ATOM 5442 C C . GLN B 1 327 ? 12.375 12.016 -6.332 1 83.31 327 GLN B C 1
ATOM 5444 O O . GLN B 1 327 ? 13.328 12.023 -5.543 1 83.31 327 GLN B O 1
ATOM 5449 N N . GLU B 1 328 ? 12.047 10.984 -7.035 1 86.19 328 GLU B N 1
ATOM 5450 C CA . GLU B 1 328 ? 12.758 9.719 -6.898 1 86.19 328 GLU B CA 1
ATOM 5451 C C . GLU B 1 328 ? 14.18 9.828 -7.441 1 86.19 328 GLU B C 1
ATOM 5453 O O . GLU B 1 328 ? 15.102 9.203 -6.91 1 86.19 328 GLU B O 1
ATOM 5458 N N . GLY B 1 329 ? 14.367 10.578 -8.508 1 81.62 329 GLY B N 1
ATOM 5459 C CA . GLY B 1 329 ? 15.688 10.805 -9.078 1 81.62 329 GLY B CA 1
ATOM 5460 C C . GLY B 1 329 ? 16.625 11.523 -8.125 1 81.62 329 GLY B C 1
ATOM 5461 O O . GLY B 1 329 ? 17.844 11.461 -8.289 1 81.62 329 GLY B O 1
ATOM 5462 N N . LYS B 1 330 ? 16.062 12.18 -7.125 1 79.56 330 LYS B N 1
ATOM 5463 C CA . LYS B 1 330 ? 16.859 12.938 -6.168 1 79.56 330 LYS B CA 1
ATOM 5464 C C . LYS B 1 330 ? 17.25 12.07 -4.973 1 79.56 330 LYS B C 1
ATOM 5466 O O . LYS B 1 330 ? 17.969 12.523 -4.078 1 79.56 330 LYS B O 1
ATOM 5471 N N . LEU B 1 331 ? 16.719 10.938 -4.902 1 82.31 331 LEU B N 1
ATOM 5472 C CA . LEU B 1 331 ? 17.062 10.016 -3.818 1 82.31 331 LEU B CA 1
ATOM 5473 C C . LEU B 1 331 ? 18.328 9.227 -4.145 1 82.31 331 LEU B C 1
ATOM 5475 O O . LEU B 1 331 ? 18.531 8.82 -5.293 1 82.31 331 LEU B O 1
#

Radius of gyration: 33.01 Å; Cα contacts (8 Å, |Δi|>4): 1394; chains: 2; bounding box: 52×98×70 Å

Nearest PDB structures (foldseek):
  2ilm-assembly1_A-2  TM=9.818E-01  e=4.009E-54  Homo sapiens
  1mzf-assembly1_A  TM=9.822E-01  e=7.926E-54  Homo sapiens
  4b7e-assembly1_A  TM=9.819E-01  e=1.773E-53  Homo sapiens
  1mze-assembly1_A  TM=9.794E-01  e=1.473E-53  Homo sapiens
  5op6-assembly1_A  TM=9.758E-01  e=8.344E-53  Homo sapiens